Protein 5FSG (pdb70)

Solvent-accessible surface area: 32004 Å² total

Secondary structure (DSSP, 8-state):
---SS-EEEE--TTS-HHHHHHHHHHHHHHH---EEEE--TTHHHHHHHHHTTT-S-SEEEEEGGGHHHHHHTT-BPPP---HHHHTTB-HHHHHHTEETTEE-SEEEEEE--EEEEETTT-SS--SBSTTHHHHHHHHHTTT-B----TTSHHHHHHHHHHTT--SEEEETTEEEEEEE-TTSHHHHHHHHHHHHHHHTT---S--HHHHHHHHHTT-B--EE-GGGHHHHHHTT--EEEEPPPBBTTBPP-PBPEEEEEEEBTT-S-HHHHHHHIIIIISSHHHHHHHHHHS---EESBHHHHHHHTT-HHHHH--HHHHSB-------HHHHHHHHHHHHHHTTSS-HHHHHHHHHHHHHHHHS-PPP-HHHHHHHHHHS-HHHHHHHH---S----EEEE------EEEEPPPSS----S---HHHHHHHHHHH-SHHHHHH------TT--HHHHHTHHHHHHHHHHS---SSS-S------SS--HHHHHHHHHHHHH---HHHHHHHHHHHHTT----SSSSTTSSTTSTT--SS--TTSTTSTTHHHHHHHHHHHH--TT---SS---HHHHHHHHHH------HHHHHH---SHHHHHHT---S---HHHHHHHHHHHHHHHHHTT-SPPP---

Structure (mmCIF, N/CA/C/O backbone):
data_5FSG
#
_entry.id   5FSG
#
_cell.length_a   69.630
_cell.length_b   86.840
_cell.length_c   131.500
_cell.angle_alpha   90.00
_cell.angle_beta   90.00
_cell.angle_gamma   90.00
#
_symmetry.space_group_name_H-M   'P 21 21 21'
#
loop_
_entity.id
_entity.type
_entity.pdbx_description
1 polymer 'MALTOSE-BINDING PERIPLASMIC PROTEIN, HANTAVIRUS NUCLEOPROTEIN'
2 branched alpha-D-glucopyranose-(1-4)-alpha-D-glucopyranose-(1-4)-alpha-D-glucopyranose-(1-4)-alpha-D-glucopyranose
#
loop_
_atom_site.group_PDB
_atom_site.id
_atom_site.type_symbol
_atom_site.label_atom_id
_atom_site.label_alt_id
_atom_site.label_comp_id
_atom_site.label_asym_id
_atom_site.label_entity_id
_atom_site.label_seq_id
_atom_site.pdbx_PDB_ins_code
_atom_site.Cartn_x
_atom_site.Cartn_y
_atom_site.Cartn_z
_atom_site.occupancy
_atom_site.B_iso_or_equiv
_atom_site.auth_seq_id
_atom_site.auth_comp_id
_atom_site.auth_asym_id
_atom_site.auth_atom_id
_atom_site.pdbx_PDB_model_num
ATOM 6 N N . LYS A 1 2 ? 18.664 12.557 -45.803 1.00 102.91 -371 LYS A N 1
ATOM 7 C CA . LYS A 1 2 ? 19.130 11.197 -45.615 1.00 103.53 -371 LYS A CA 1
ATOM 8 C C . LYS A 1 2 ? 20.334 11.171 -44.690 1.00 101.98 -371 LYS A C 1
ATOM 9 O O . LYS A 1 2 ? 21.230 12.009 -44.795 1.00 101.67 -371 LYS A O 1
ATOM 11 N N . ILE A 1 3 ? 20.364 10.179 -43.810 1.00 96.52 -370 ILE A N 1
ATOM 12 C CA . ILE A 1 3 ? 21.544 9.917 -42.998 1.00 95.57 -370 ILE A CA 1
ATOM 13 C C . ILE A 1 3 ? 22.650 9.384 -43.900 1.00 97.44 -370 ILE A C 1
ATOM 14 O O . ILE A 1 3 ? 22.487 8.418 -44.647 1.00 99.31 -370 ILE A O 1
ATOM 19 N N . GLU A 1 4 ? 23.771 10.091 -43.807 1.00 97.14 -369 GLU A N 1
ATOM 20 C CA . GLU A 1 4 ? 25.020 9.826 -44.502 1.00 99.27 -369 GLU A CA 1
ATOM 21 C C . GLU A 1 4 ? 26.101 10.339 -43.572 1.00 90.61 -369 GLU A C 1
ATOM 22 O O . GLU A 1 4 ? 25.910 11.332 -42.872 1.00 88.55 -369 GLU A O 1
ATOM 29 N N . GLU A 1 5 ? 27.251 9.680 -43.584 1.00 97.35 -368 GLU A N 1
ATOM 30 C CA . GLU A 1 5 ? 28.396 10.132 -42.802 1.00 95.52 -368 GLU A CA 1
ATOM 31 C C . GLU A 1 5 ? 28.796 11.605 -42.943 1.00 95.14 -368 GLU A C 1
ATOM 32 O O . GLU A 1 5 ? 29.775 12.023 -42.345 1.00 89.38 -368 GLU A O 1
ATOM 40 N N . GLY A 1 6 ? 28.027 12.406 -43.669 1.00 90.67 -367 GLY A N 1
ATOM 41 C CA . GLY A 1 6 ? 28.264 13.837 -43.665 1.00 85.77 -367 GLY A CA 1
ATOM 42 C C . GLY A 1 6 ? 27.051 14.575 -43.142 1.00 87.93 -367 GLY A C 1
ATOM 43 O O . GLY A 1 6 ? 27.089 15.257 -42.117 1.00 85.41 -367 GLY A O 1
ATOM 44 N N . LYS A 1 7 ? 25.961 14.407 -43.876 1.00 97.81 -366 LYS A N 1
ATOM 45 C CA . LYS A 1 7 ? 24.702 15.088 -43.622 1.00 90.25 -366 LYS A CA 1
ATOM 46 C C . LYS A 1 7 ? 24.132 14.814 -42.227 1.00 86.32 -366 LYS A C 1
ATOM 47 O O . LYS A 1 7 ? 24.399 13.769 -41.630 1.00 87.55 -366 LYS A O 1
ATOM 66 N N . LEU A 1 8 ? 23.350 15.763 -41.715 1.00 87.53 -365 LEU A N 1
ATOM 67 C CA . LEU A 1 8 ? 22.696 15.630 -40.413 1.00 81.41 -365 LEU A CA 1
ATOM 68 C C . LEU A 1 8 ? 21.176 15.685 -40.553 1.00 86.17 -365 LEU A C 1
ATOM 69 O O . LEU A 1 8 ? 20.642 16.558 -41.238 1.00 90.51 -365 LEU A O 1
ATOM 85 N N . VAL A 1 9 ? 20.483 14.748 -39.910 1.00 85.57 -364 VAL A N 1
ATOM 86 C CA . VAL A 1 9 ? 19.024 14.769 -39.864 1.00 83.47 -364 VAL A CA 1
ATOM 87 C C . VAL A 1 9 ? 18.578 14.939 -38.413 1.00 77.33 -364 VAL A C 1
ATOM 88 O O . VAL A 1 9 ? 19.012 14.194 -37.535 1.00 72.96 -364 VAL A O 1
ATOM 101 N N . ILE A 1 10 ? 17.710 15.917 -38.171 1.00 75.20 -363 ILE A N 1
ATOM 102 C CA . ILE A 1 10 ? 17.246 16.214 -36.821 1.00 68.26 -363 ILE A CA 1
ATOM 103 C C . ILE A 1 10 ? 15.722 16.113 -36.757 1.00 70.24 -363 ILE A C 1
ATOM 104 O O . ILE A 1 10 ? 15.020 16.606 -37.640 1.00 74.68 -363 ILE A O 1
ATOM 120 N N . TRP A 1 11 ? 15.216 15.461 -35.714 1.00 69.20 -362 TRP A N 1
ATOM 121 C CA . TRP A 1 11 ? 13.780 15.409 -35.453 1.00 64.05 -362 TRP A CA 1
ATOM 122 C C . TRP A 1 11 ? 13.401 16.182 -34.190 1.00 57.89 -362 TRP A C 1
ATOM 123 O O . TRP A 1 11 ? 14.038 16.039 -33.146 1.00 53.86 -362 TRP A O 1
ATOM 144 N N . ILE A 1 12 ? 12.364 17.008 -34.300 1.00 60.68 -361 ILE A N 1
ATOM 145 C CA . ILE A 1 12 ? 11.850 17.767 -33.164 1.00 55.00 -361 ILE A CA 1
ATOM 146 C C . ILE A 1 12 ? 10.335 17.882 -33.301 1.00 56.78 -361 ILE A C 1
ATOM 147 O O . ILE A 1 12 ? 9.807 17.905 -34.413 1.00 62.65 -361 ILE A O 1
ATOM 163 N N . ASN A 1 13 ? 9.637 17.953 -32.171 1.00 51.29 -360 ASN A N 1
ATOM 164 C CA . ASN A 1 13 ? 8.179 18.013 -32.184 1.00 52.39 -360 ASN A CA 1
ATOM 165 C C . ASN A 1 13 ? 7.657 19.301 -32.816 1.00 55.35 -360 ASN A C 1
ATOM 166 O O . ASN A 1 13 ? 8.297 20.350 -32.741 1.00 55.63 -360 ASN A O 1
ATOM 177 N N . GLY A 1 14 ? 6.488 19.204 -33.441 1.00 50.54 -359 GLY A N 1
ATOM 178 C CA . GLY A 1 14 ? 5.909 20.314 -34.175 1.00 50.69 -359 GLY A CA 1
ATOM 179 C C . GLY A 1 14 ? 5.368 21.461 -33.341 1.00 49.69 -359 GLY A C 1
ATOM 180 O O . GLY A 1 14 ? 5.067 22.527 -33.878 1.00 50.94 -359 GLY A O 1
ATOM 184 N N . ASP A 1 15 ? 5.245 21.256 -32.033 1.00 51.58 -358 ASP A N 1
ATOM 185 C CA . ASP A 1 15 ? 4.872 22.343 -31.128 1.00 50.76 -358 ASP A CA 1
ATOM 186 C C . ASP A 1 15 ? 6.064 23.178 -30.662 1.00 50.12 -358 ASP A C 1
ATOM 187 O O . ASP A 1 15 ? 5.887 24.178 -29.967 1.00 49.68 -358 ASP A O 1
ATOM 196 N N . LYS A 1 16 ? 7.271 22.770 -31.041 1.00 60.27 -357 LYS A N 1
ATOM 197 C CA . LYS A 1 16 ? 8.474 23.491 -30.638 1.00 57.40 -357 LYS A CA 1
ATOM 198 C C . LYS A 1 16 ? 8.971 24.400 -31.759 1.00 61.36 -357 LYS A C 1
ATOM 199 O O . LYS A 1 16 ? 8.429 24.394 -32.864 1.00 65.30 -357 LYS A O 1
ATOM 218 N N . GLY A 1 17 ? 10.007 25.178 -31.462 1.00 63.13 -356 GLY A N 1
ATOM 219 C CA . GLY A 1 17 ? 10.526 26.159 -32.398 1.00 65.64 -356 GLY A CA 1
ATOM 220 C C . GLY A 1 17 ? 11.410 25.579 -33.487 1.00 67.54 -356 GLY A C 1
ATOM 221 O O . GLY A 1 17 ? 12.587 25.922 -33.591 1.00 68.13 -356 GLY A O 1
ATOM 225 N N . TYR A 1 18 ? 10.837 24.703 -34.305 1.00 65.30 -355 TYR A N 1
ATOM 226 C CA . TYR A 1 18 ? 11.592 23.999 -35.337 1.00 68.83 -355 TYR A CA 1
ATOM 227 C C . TYR A 1 18 ? 12.114 24.945 -36.422 1.00 71.26 -355 TYR A C 1
ATOM 228 O O . TYR A 1 18 ? 13.180 24.711 -36.992 1.00 70.43 -355 TYR A O 1
ATOM 246 N N . ASN A 1 19 ? 11.372 26.013 -36.700 1.00 76.39 -354 ASN A N 1
ATOM 247 C CA . ASN A 1 19 ? 11.818 27.018 -37.665 1.00 76.75 -354 ASN A CA 1
ATOM 248 C C . ASN A 1 19 ? 13.041 27.794 -37.188 1.00 74.28 -354 ASN A C 1
ATOM 249 O O . ASN A 1 19 ? 13.950 28.068 -37.973 1.00 72.78 -354 ASN A O 1
ATOM 260 N N . GLY A 1 20 ? 13.062 28.161 -35.912 1.00 77.97 -353 GLY A N 1
ATOM 261 C CA . GLY A 1 20 ? 14.213 28.844 -35.349 1.00 72.33 -353 GLY A CA 1
ATOM 262 C C . GLY A 1 20 ? 15.433 27.946 -35.300 1.00 71.08 -353 GLY A C 1
ATOM 263 O O . GLY A 1 20 ? 16.556 28.381 -35.553 1.00 71.50 -353 GLY A O 1
ATOM 267 N N . LEU A 1 21 ? 15.201 26.680 -34.970 1.00 70.06 -352 LEU A N 1
ATOM 268 C CA . LEU A 1 21 ? 16.246 25.663 -34.983 1.00 69.69 -352 LEU A CA 1
ATOM 269 C C . LEU A 1 21 ? 16.853 25.469 -36.374 1.00 71.96 -352 LEU A C 1
ATOM 270 O O . LEU A 1 21 ? 18.063 25.297 -36.513 1.00 72.26 -352 LEU A O 1
ATOM 286 N N . ALA A 1 22 ? 16.004 25.499 -37.396 1.00 73.33 -351 ALA A N 1
ATOM 287 C CA . ALA A 1 22 ? 16.452 25.394 -38.783 1.00 75.56 -351 ALA A CA 1
ATOM 288 C C . ALA A 1 22 ? 17.370 26.552 -39.162 1.00 75.93 -351 ALA A C 1
ATOM 289 O O . ALA A 1 22 ? 18.287 26.393 -39.968 1.00 77.05 -351 ALA A O 1
ATOM 296 N N . GLU A 1 23 ? 17.112 27.716 -38.579 1.00 82.04 -350 GLU A N 1
ATOM 297 C CA . GLU A 1 23 ? 17.972 28.882 -38.754 1.00 81.78 -350 GLU A CA 1
ATOM 298 C C . GLU A 1 23 ? 19.380 28.611 -38.233 1.00 76.45 -350 GLU A C 1
ATOM 299 O O . GLU A 1 23 ? 20.367 28.995 -38.861 1.00 76.61 -350 GLU A O 1
ATOM 311 N N . VAL A 1 24 ? 19.468 27.944 -37.088 1.00 75.23 -349 VAL A N 1
ATOM 312 C CA . VAL A 1 24 ? 20.755 27.543 -36.533 1.00 71.59 -349 VAL A CA 1
ATOM 313 C C . VAL A 1 24 ? 21.471 26.597 -37.490 1.00 76.44 -349 VAL A C 1
ATOM 314 O O . VAL A 1 24 ? 22.672 26.732 -37.720 1.00 77.84 -349 VAL A O 1
ATOM 327 N N . GLY A 1 25 ? 20.736 25.639 -38.045 1.00 70.00 -348 GLY A N 1
ATOM 328 C CA . GLY A 1 25 ? 21.284 24.761 -39.062 1.00 74.03 -348 GLY A CA 1
ATOM 329 C C . GLY A 1 25 ? 21.915 25.496 -40.231 1.00 78.40 -348 GLY A C 1
ATOM 330 O O . GLY A 1 25 ? 22.973 25.098 -40.721 1.00 78.78 -348 GLY A O 1
ATOM 334 N N . LYS A 1 26 ? 21.272 26.569 -40.681 1.00 78.85 -347 LYS A N 1
ATOM 335 C CA . LYS A 1 26 ? 21.788 27.359 -41.795 1.00 81.27 -347 LYS A CA 1
ATOM 336 C C . LYS A 1 26 ? 23.121 28.001 -41.417 1.00 78.73 -347 LYS A C 1
ATOM 337 O O . LYS A 1 26 ? 24.024 28.120 -42.245 1.00 81.94 -347 LYS A O 1
ATOM 356 N N . LYS A 1 27 ? 23.233 28.410 -40.157 1.00 77.52 -346 LYS A N 1
ATOM 357 C CA . LYS A 1 27 ? 24.452 29.023 -39.640 1.00 77.95 -346 LYS A CA 1
ATOM 358 C C . LYS A 1 27 ? 25.556 27.980 -39.582 1.00 78.48 -346 LYS A C 1
ATOM 359 O O . LYS A 1 27 ? 26.711 28.255 -39.909 1.00 79.40 -346 LYS A O 1
ATOM 378 N N . PHE A 1 28 ? 25.184 26.779 -39.156 1.00 76.92 -345 PHE A N 1
ATOM 379 C CA . PHE A 1 28 ? 26.102 25.653 -39.136 1.00 74.96 -345 PHE A CA 1
ATOM 380 C C . PHE A 1 28 ? 26.598 25.379 -40.547 1.00 78.49 -345 PHE A C 1
ATOM 381 O O . PHE A 1 28 ? 27.777 25.114 -40.747 1.00 80.09 -345 PHE A O 1
ATOM 398 N N . GLU A 1 29 ? 25.718 25.469 -41.534 1.00 75.93 -344 GLU A N 1
ATOM 399 C CA . GLU A 1 29 ? 26.131 25.184 -42.898 1.00 78.37 -344 GLU A CA 1
ATOM 400 C C . GLU A 1 29 ? 27.151 26.226 -43.338 1.00 83.19 -344 GLU A C 1
ATOM 401 O O . GLU A 1 29 ? 28.137 25.897 -43.996 1.00 87.20 -344 GLU A O 1
ATOM 413 N N . LYS A 1 30 ? 26.913 27.484 -42.978 1.00 79.79 -343 LYS A N 1
ATOM 414 C CA . LYS A 1 30 ? 27.828 28.556 -43.351 1.00 83.73 -343 LYS A CA 1
ATOM 415 C C . LYS A 1 30 ? 29.257 28.379 -42.822 1.00 84.31 -343 LYS A C 1
ATOM 416 O O . LYS A 1 30 ? 30.215 28.557 -43.574 1.00 87.78 -343 LYS A O 1
ATOM 435 N N . ASP A 1 31 ? 29.414 28.042 -41.542 1.00 79.66 -342 ASP A N 1
ATOM 436 C CA . ASP A 1 31 ? 30.761 27.953 -40.974 1.00 76.17 -342 ASP A CA 1
ATOM 437 C C . ASP A 1 31 ? 31.568 26.716 -41.375 1.00 78.61 -342 ASP A C 1
ATOM 438 O O . ASP A 1 31 ? 32.778 26.812 -41.583 1.00 84.97 -342 ASP A O 1
ATOM 447 N N . THR A 1 32 ? 30.915 25.561 -41.476 1.00 78.74 -341 THR A N 1
ATOM 448 C CA . THR A 1 32 ? 31.656 24.300 -41.575 1.00 79.86 -341 THR A CA 1
ATOM 449 C C . THR A 1 32 ? 31.430 23.642 -42.935 1.00 82.84 -341 THR A C 1
ATOM 450 O O . THR A 1 32 ? 32.213 22.793 -43.360 1.00 84.01 -341 THR A O 1
ATOM 461 N N . GLY A 1 33 ? 30.360 24.045 -43.614 1.00 78.70 -340 GLY A N 1
ATOM 462 C CA . GLY A 1 33 ? 29.908 23.356 -44.810 1.00 81.73 -340 GLY A CA 1
ATOM 463 C C . GLY A 1 33 ? 29.140 22.068 -44.568 1.00 80.72 -340 GLY A C 1
ATOM 464 O O . GLY A 1 33 ? 29.419 21.048 -45.198 1.00 84.19 -340 GLY A O 1
ATOM 468 N N . ILE A 1 34 ? 28.171 22.110 -43.659 1.00 86.99 -339 ILE A N 1
ATOM 469 C CA . ILE A 1 34 ? 27.384 20.928 -43.319 1.00 85.61 -339 ILE A CA 1
ATOM 470 C C . ILE A 1 34 ? 25.907 21.313 -43.314 1.00 86.94 -339 ILE A C 1
ATOM 471 O O . ILE A 1 34 ? 25.459 22.078 -42.460 1.00 84.10 -339 ILE A O 1
ATOM 487 N N . LYS A 1 35 ? 25.154 20.784 -44.275 1.00 85.05 -338 LYS A N 1
ATOM 488 C CA . LYS A 1 35 ? 23.706 20.977 -44.314 1.00 89.36 -338 LYS A CA 1
ATOM 489 C C . LYS A 1 35 ? 22.960 20.314 -43.157 1.00 88.00 -338 LYS A C 1
ATOM 490 O O . LYS A 1 35 ? 23.253 19.184 -42.767 1.00 87.66 -338 LYS A O 1
ATOM 509 N N . VAL A 1 36 ? 22.000 21.055 -42.612 1.00 83.27 -337 VAL A N 1
ATOM 510 C CA . VAL A 1 36 ? 21.129 20.587 -41.541 1.00 78.76 -337 VAL A CA 1
ATOM 511 C C . VAL A 1 36 ? 19.668 20.659 -41.993 1.00 82.02 -337 VAL A C 1
ATOM 512 O O . VAL A 1 36 ? 19.160 21.743 -42.279 1.00 82.53 -337 VAL A O 1
ATOM 525 N N . THR A 1 37 ? 18.996 19.513 -42.062 1.00 75.50 -336 THR A N 1
ATOM 526 C CA . THR A 1 37 ? 17.608 19.462 -42.525 1.00 80.25 -336 THR A CA 1
ATOM 527 C C . THR A 1 37 ? 16.727 19.131 -41.333 1.00 78.69 -336 THR A C 1
ATOM 528 O O . THR A 1 37 ? 16.845 18.066 -40.727 1.00 76.33 -336 THR A O 1
ATOM 539 N N . VAL A 1 38 ? 15.844 20.068 -41.006 1.00 81.35 -335 VAL A N 1
ATOM 540 C CA . VAL A 1 38 ? 14.916 19.903 -39.898 1.00 75.82 -335 VAL A CA 1
ATOM 541 C C . VAL A 1 38 ? 13.533 19.434 -40.322 1.00 78.02 -335 VAL A C 1
ATOM 542 O O . VAL A 1 38 ? 12.866 20.075 -41.135 1.00 79.77 -335 VAL A O 1
ATOM 555 N N . GLU A 1 39 ? 13.104 18.312 -39.751 1.00 82.41 -334 GLU A N 1
ATOM 556 C CA . GLU A 1 39 ? 11.771 17.782 -40.000 1.00 81.33 -334 GLU A CA 1
ATOM 557 C C . GLU A 1 39 ? 11.036 17.659 -38.667 1.00 76.07 -334 GLU A C 1
ATOM 558 O O . GLU A 1 39 ? 11.669 17.548 -37.617 1.00 70.61 -334 GLU A O 1
ATOM 570 N N . HIS A 1 40 ? 9.707 17.693 -38.704 1.00 78.77 -333 HIS A N 1
ATOM 571 C CA . HIS A 1 40 ? 8.907 17.520 -37.493 1.00 74.13 -333 HIS A CA 1
ATOM 572 C C . HIS A 1 40 ? 7.749 16.545 -37.712 1.00 75.82 -333 HIS A C 1
ATOM 573 O O . HIS A 1 40 ? 6.588 16.926 -37.564 1.00 76.47 -333 HIS A O 1
ATOM 587 N N . PRO A 1 41 ? 8.051 15.281 -38.053 1.00 72.03 -332 PRO A N 1
ATOM 588 C CA . PRO A 1 41 ? 6.933 14.363 -38.305 1.00 75.46 -332 PRO A CA 1
ATOM 589 C C . PRO A 1 41 ? 6.040 14.155 -37.083 1.00 73.01 -332 PRO A C 1
ATOM 590 O O . PRO A 1 41 ? 6.520 14.215 -35.952 1.00 70.05 -332 PRO A O 1
ATOM 601 N N . ASP A 1 42 ? 4.753 13.922 -37.319 1.00 72.60 -331 ASP A N 1
ATOM 602 C CA . ASP A 1 42 ? 3.848 13.441 -36.281 1.00 72.64 -331 ASP A CA 1
ATOM 603 C C . ASP A 1 42 ? 4.308 12.104 -35.700 1.00 71.71 -331 ASP A C 1
ATOM 604 O O . ASP A 1 42 ? 4.872 11.268 -36.406 1.00 74.88 -331 ASP A O 1
ATOM 613 N N . LYS A 1 43 ? 4.063 11.918 -34.408 1.00 74.99 -330 LYS A N 1
ATOM 614 C CA . LYS A 1 43 ? 4.293 10.642 -33.732 1.00 72.67 -330 LYS A CA 1
ATOM 615 C C . LYS A 1 43 ? 5.734 10.160 -33.880 1.00 75.64 -330 LYS A C 1
ATOM 616 O O . LYS A 1 43 ? 5.988 8.958 -33.958 1.00 76.81 -330 LYS A O 1
ATOM 635 N N . LEU A 1 44 ? 6.670 11.102 -33.919 1.00 77.46 -329 LEU A N 1
ATOM 636 C CA . LEU A 1 44 ? 8.070 10.783 -34.167 1.00 79.53 -329 LEU A CA 1
ATOM 637 C C . LEU A 1 44 ? 8.624 9.838 -33.096 1.00 78.64 -329 LEU A C 1
ATOM 638 O O . LEU A 1 44 ? 9.470 8.988 -33.377 1.00 82.09 -329 LEU A O 1
ATOM 654 N N . GLU A 1 45 ? 8.130 10.002 -31.872 1.00 73.07 -328 GLU A N 1
ATOM 655 C CA . GLU A 1 45 ? 8.605 9.245 -30.710 1.00 72.95 -328 GLU A CA 1
ATOM 656 C C . GLU A 1 45 ? 8.206 7.762 -30.691 1.00 74.61 -328 GLU A C 1
ATOM 657 O O . GLU A 1 45 ? 8.908 6.949 -30.091 1.00 74.63 -328 GLU A O 1
ATOM 669 N N . GLU A 1 46 ? 7.105 7.398 -31.344 1.00 80.65 -327 GLU A N 1
ATOM 670 C CA . GLU A 1 46 ? 6.717 5.984 -31.441 1.00 79.95 -327 GLU A CA 1
ATOM 671 C C . GLU A 1 46 ? 7.412 5.247 -32.595 1.00 83.18 -327 GLU A C 1
ATOM 672 O O . GLU A 1 46 ? 7.802 4.089 -32.454 1.00 86.75 -327 GLU A O 1
ATOM 684 N N . LYS A 1 47 ? 7.550 5.927 -33.727 1.00 83.13 -326 LYS A N 1
ATOM 685 C CA . LYS A 1 47 ? 8.162 5.380 -34.945 1.00 88.66 -326 LYS A CA 1
ATOM 686 C C . LYS A 1 47 ? 9.674 5.174 -34.752 1.00 91.22 -326 LYS A C 1
ATOM 687 O O . LYS A 1 47 ? 10.238 4.185 -35.219 1.00 96.21 -326 LYS A O 1
ATOM 706 N N . PHE A 1 48 ? 10.308 6.101 -34.041 1.00 82.32 -325 PHE A N 1
ATOM 707 C CA . PHE A 1 48 ? 11.765 6.176 -33.892 1.00 84.33 -325 PHE A CA 1
ATOM 708 C C . PHE A 1 48 ? 12.408 4.819 -33.552 1.00 89.16 -325 PHE A C 1
ATOM 709 O O . PHE A 1 48 ? 13.344 4.411 -34.240 1.00 94.62 -325 PHE A O 1
ATOM 726 N N . PRO A 1 49 ? 11.932 4.106 -32.519 1.00 89.18 -324 PRO A N 1
ATOM 727 C CA . PRO A 1 49 ? 12.610 2.837 -32.208 1.00 93.17 -324 PRO A CA 1
ATOM 728 C C . PRO A 1 49 ? 12.495 1.827 -33.357 1.00 96.82 -324 PRO A C 1
ATOM 729 O O . PRO A 1 49 ? 13.280 0.883 -33.434 1.00 101.57 -324 PRO A O 1
ATOM 740 N N . GLN A 1 50 ? 11.519 2.039 -34.234 1.00 90.73 -323 GLN A N 1
ATOM 741 C CA . GLN A 1 50 ? 11.227 1.145 -35.354 1.00 99.71 -323 GLN A CA 1
ATOM 742 C C . GLN A 1 50 ? 12.203 1.417 -36.504 1.00 105.61 -323 GLN A C 1
ATOM 743 O O . GLN A 1 50 ? 12.502 0.526 -37.299 1.00 111.82 -323 GLN A O 1
ATOM 757 N N . VAL A 1 51 ? 12.693 2.651 -36.582 1.00 97.48 -322 VAL A N 1
ATOM 758 C CA . VAL A 1 51 ? 13.526 3.112 -37.690 1.00 102.81 -322 VAL A CA 1
ATOM 759 C C . VAL A 1 51 ? 14.951 3.232 -37.174 1.00 104.22 -322 VAL A C 1
ATOM 760 O O . VAL A 1 51 ? 15.909 3.168 -37.945 1.00 110.16 -322 VAL A O 1
ATOM 773 N N . ALA A 1 52 ? 15.082 3.414 -35.865 1.00 100.41 -321 ALA A N 1
ATOM 774 C CA . ALA A 1 52 ? 16.373 3.634 -35.236 1.00 99.33 -321 ALA A CA 1
ATOM 775 C C . ALA A 1 52 ? 17.239 2.431 -35.591 1.00 104.84 -321 ALA A C 1
ATOM 776 O O . ALA A 1 52 ? 18.423 2.568 -35.903 1.00 109.87 -321 ALA A O 1
ATOM 783 N N . ALA A 1 53 ? 16.629 1.251 -35.543 1.00 100.85 -320 ALA A N 1
ATOM 784 C CA . ALA A 1 53 ? 17.340 -0.003 -35.751 1.00 104.46 -320 ALA A CA 1
ATOM 785 C C . ALA A 1 53 ? 17.478 -0.369 -37.230 1.00 112.70 -320 ALA A C 1
ATOM 786 O O . ALA A 1 53 ? 18.273 -1.248 -37.566 1.00 117.72 -320 ALA A O 1
ATOM 793 N N . THR A 1 54 ? 16.724 0.279 -38.120 1.00 109.98 -319 THR A N 1
ATOM 794 C CA . THR A 1 54 ? 16.754 -0.129 -39.526 1.00 117.20 -319 THR A CA 1
ATOM 795 C C . THR A 1 54 ? 17.488 0.876 -40.422 1.00 123.13 -319 THR A C 1
ATOM 796 O O . THR A 1 54 ? 17.352 0.842 -41.643 1.00 129.38 -319 THR A O 1
ATOM 807 N N . GLY A 1 55 ? 18.278 1.764 -39.829 1.00 116.78 -318 GLY A N 1
ATOM 808 C CA . GLY A 1 55 ? 19.146 2.621 -40.616 1.00 119.96 -318 GLY A CA 1
ATOM 809 C C . GLY A 1 55 ? 18.468 3.867 -41.150 1.00 115.86 -318 GLY A C 1
ATOM 810 O O . GLY A 1 55 ? 19.001 4.520 -42.046 1.00 120.29 -318 GLY A O 1
ATOM 814 N N . ASP A 1 56 ? 17.312 4.217 -40.596 1.00 117.34 -317 ASP A N 1
ATOM 815 C CA . ASP A 1 56 ? 16.461 5.218 -41.231 1.00 115.26 -317 ASP A CA 1
ATOM 816 C C . ASP A 1 56 ? 15.895 6.271 -40.284 1.00 108.23 -317 ASP A C 1
ATOM 817 O O . ASP A 1 56 ? 14.929 6.956 -40.625 1.00 106.68 -317 ASP A O 1
ATOM 826 N N . GLY A 1 57 ? 16.490 6.414 -39.107 1.00 99.63 -316 GLY A N 1
ATOM 827 C CA . GLY A 1 57 ? 15.991 7.372 -38.140 1.00 91.75 -316 GLY A CA 1
ATOM 828 C C . GLY A 1 57 ? 16.757 8.669 -38.301 1.00 89.08 -316 GLY A C 1
ATOM 829 O O . GLY A 1 57 ? 17.511 8.820 -39.261 1.00 92.54 -316 GLY A O 1
ATOM 833 N N . PRO A 1 58 ? 16.574 9.619 -37.373 1.00 82.66 -315 PRO A N 1
ATOM 834 C CA . PRO A 1 58 ? 17.473 10.773 -37.417 1.00 85.35 -315 PRO A CA 1
ATOM 835 C C . PRO A 1 58 ? 18.796 10.498 -36.720 1.00 86.41 -315 PRO A C 1
ATOM 836 O O . PRO A 1 58 ? 18.897 9.538 -35.958 1.00 85.50 -315 PRO A O 1
ATOM 847 N N . ASP A 1 59 ? 19.800 11.326 -36.987 1.00 79.64 -314 ASP A N 1
ATOM 848 C CA . ASP A 1 59 ? 21.023 11.304 -36.202 1.00 82.83 -314 ASP A CA 1
ATOM 849 C C . ASP A 1 59 ? 20.772 11.837 -34.798 1.00 76.57 -314 ASP A C 1
ATOM 850 O O . ASP A 1 59 ? 21.313 11.327 -33.822 1.00 76.16 -314 ASP A O 1
ATOM 859 N N . ILE A 1 60 ? 19.922 12.853 -34.709 1.00 80.31 -313 ILE A N 1
ATOM 860 C CA . ILE A 1 60 ? 19.616 13.499 -33.440 1.00 76.69 -313 ILE A CA 1
ATOM 861 C C . ILE A 1 60 ? 18.106 13.578 -33.230 1.00 69.52 -313 ILE A C 1
ATOM 862 O O . ILE A 1 60 ? 17.358 13.951 -34.134 1.00 69.12 -313 ILE A O 1
ATOM 878 N N . ILE A 1 61 ? 17.674 13.219 -32.027 1.00 70.82 -312 ILE A N 1
ATOM 879 C CA . ILE A 1 61 ? 16.272 13.307 -31.636 1.00 63.29 -312 ILE A CA 1
ATOM 880 C C . ILE A 1 61 ? 16.125 14.286 -30.476 1.00 60.90 -312 ILE A C 1
ATOM 881 O O . ILE A 1 61 ? 16.851 14.202 -29.486 1.00 61.69 -312 ILE A O 1
ATOM 897 N N . PHE A 1 62 ? 15.186 15.219 -30.607 1.00 65.35 -311 PHE A N 1
ATOM 898 C CA . PHE A 1 62 ? 14.824 16.090 -29.495 1.00 66.42 -311 PHE A CA 1
ATOM 899 C C . PHE A 1 62 ? 13.489 15.656 -28.902 1.00 60.91 -311 PHE A C 1
ATOM 900 O O . PHE A 1 62 ? 12.513 15.438 -29.622 1.00 58.23 -311 PHE A O 1
ATOM 917 N N . TRP A 1 63 ? 13.463 15.524 -27.580 1.00 63.60 -310 TRP A N 1
ATOM 918 C CA . TRP A 1 63 ? 12.230 15.293 -26.836 1.00 55.06 -310 TRP A CA 1
ATOM 919 C C . TRP A 1 63 ? 12.463 15.586 -25.359 1.00 56.63 -310 TRP A C 1
ATOM 920 O O . TRP A 1 63 ? 13.606 15.732 -24.924 1.00 62.64 -310 TRP A O 1
ATOM 941 N N . ALA A 1 64 ? 11.385 15.678 -24.589 1.00 57.52 -309 ALA A N 1
ATOM 942 C CA . ALA A 1 64 ? 11.508 15.693 -23.138 1.00 58.15 -309 ALA A CA 1
ATOM 943 C C . ALA A 1 64 ? 12.188 14.406 -22.682 1.00 60.14 -309 ALA A C 1
ATOM 944 O O . ALA A 1 64 ? 12.125 13.380 -23.358 1.00 60.88 -309 ALA A O 1
ATOM 951 N N . HIS A 1 65 ? 12.831 14.474 -21.523 1.00 61.77 -308 HIS A N 1
ATOM 952 C CA . HIS A 1 65 ? 13.695 13.400 -21.047 1.00 63.25 -308 HIS A CA 1
ATOM 953 C C . HIS A 1 65 ? 13.012 12.076 -20.727 1.00 62.53 -308 HIS A C 1
ATOM 954 O O . HIS A 1 65 ? 13.677 11.043 -20.647 1.00 64.64 -308 HIS A O 1
ATOM 968 N N . ASP A 1 66 ? 11.699 12.090 -20.531 1.00 68.97 -307 ASP A N 1
ATOM 969 C CA . ASP A 1 66 ? 11.017 10.862 -20.138 1.00 63.70 -307 ASP A CA 1
ATOM 970 C C . ASP A 1 66 ? 11.072 9.662 -21.089 1.00 63.80 -307 ASP A C 1
ATOM 971 O O . ASP A 1 66 ? 11.071 8.523 -20.626 1.00 65.06 -307 ASP A O 1
ATOM 980 N N . ARG A 1 67 ? 11.131 9.884 -22.395 1.00 64.67 -306 ARG A N 1
ATOM 981 C CA . ARG A 1 67 ? 11.205 8.748 -23.312 1.00 66.76 -306 ARG A CA 1
ATOM 982 C C . ARG A 1 67 ? 12.606 8.143 -23.372 1.00 72.02 -306 ARG A C 1
ATOM 983 O O . ARG A 1 67 ? 12.781 7.012 -23.822 1.00 75.12 -306 ARG A O 1
ATOM 1004 N N . PHE A 1 68 ? 13.600 8.897 -22.911 1.00 67.67 -305 PHE A N 1
ATOM 1005 C CA . PHE A 1 68 ? 14.992 8.603 -23.240 1.00 69.84 -305 PHE A CA 1
ATOM 1006 C C . PHE A 1 68 ? 15.563 7.481 -22.387 1.00 70.46 -305 PHE A C 1
ATOM 1007 O O . PHE A 1 68 ? 16.489 6.789 -22.811 1.00 77.19 -305 PHE A O 1
ATOM 1024 N N . GLY A 1 69 ? 15.029 7.301 -21.186 1.00 72.17 -304 GLY A N 1
ATOM 1025 C CA . GLY A 1 69 ? 15.458 6.191 -20.359 1.00 74.59 -304 GLY A CA 1
ATOM 1026 C C . GLY A 1 69 ? 15.150 4.882 -21.061 1.00 75.22 -304 GLY A C 1
ATOM 1027 O O . GLY A 1 69 ? 15.961 3.956 -21.061 1.00 78.84 -304 GLY A O 1
ATOM 1031 N N . GLY A 1 70 ? 13.965 4.810 -21.660 1.00 71.26 -303 GLY A N 1
ATOM 1032 C CA . GLY A 1 70 ? 13.565 3.658 -22.449 1.00 68.84 -303 GLY A CA 1
ATOM 1033 C C . GLY A 1 70 ? 14.434 3.414 -23.669 1.00 73.54 -303 GLY A C 1
ATOM 1034 O O . GLY A 1 70 ? 14.769 2.274 -23.985 1.00 81.55 -303 GLY A O 1
ATOM 1038 N N . TYR A 1 71 ? 14.793 4.490 -24.364 1.00 71.53 -302 TYR A N 1
ATOM 1039 C CA . TYR A 1 71 ? 15.663 4.393 -25.531 1.00 76.23 -302 TYR A CA 1
ATOM 1040 C C . TYR A 1 71 ? 17.050 3.860 -25.181 1.00 81.58 -302 TYR A C 1
ATOM 1041 O O . TYR A 1 71 ? 17.601 3.024 -25.899 1.00 84.88 -302 TYR A O 1
ATOM 1059 N N . ALA A 1 72 ? 17.612 4.346 -24.079 1.00 76.63 -301 ALA A N 1
ATOM 1060 C CA . ALA A 1 72 ? 18.960 3.957 -23.680 1.00 79.11 -301 ALA A CA 1
ATOM 1061 C C . ALA A 1 72 ? 19.079 2.480 -23.307 1.00 81.58 -301 ALA A C 1
ATOM 1062 O O . ALA A 1 72 ? 20.029 1.813 -23.714 1.00 88.04 -301 ALA A O 1
ATOM 1069 N N . GLN A 1 73 ? 18.123 1.968 -22.537 1.00 84.46 -300 GLN A N 1
ATOM 1070 C CA . GLN A 1 73 ? 18.162 0.564 -22.132 1.00 90.31 -300 GLN A CA 1
ATOM 1071 C C . GLN A 1 73 ? 18.180 -0.352 -23.352 1.00 91.04 -300 GLN A C 1
ATOM 1072 O O . GLN A 1 73 ? 18.771 -1.431 -23.319 1.00 99.79 -300 GLN A O 1
ATOM 1086 N N . SER A 1 74 ? 17.531 0.084 -24.428 1.00 78.04 -299 SER A N 1
ATOM 1087 C CA . SER A 1 74 ? 17.501 -0.696 -25.660 1.00 82.75 -299 SER A CA 1
ATOM 1088 C C . SER A 1 74 ? 18.758 -0.479 -26.498 1.00 86.31 -299 SER A C 1
ATOM 1089 O O . SER A 1 74 ? 18.925 -1.098 -27.549 1.00 87.73 -299 SER A O 1
ATOM 1097 N N . GLY A 1 75 ? 19.637 0.401 -26.029 1.00 78.52 -298 GLY A N 1
ATOM 1098 C CA . GLY A 1 75 ? 20.879 0.683 -26.723 1.00 85.69 -298 GLY A CA 1
ATOM 1099 C C . GLY A 1 75 ? 20.752 1.569 -27.948 1.00 83.81 -298 GLY A C 1
ATOM 1100 O O . GLY A 1 75 ? 21.618 1.540 -28.822 1.00 87.47 -298 GLY A O 1
ATOM 1104 N N . LEU A 1 76 ? 19.689 2.364 -28.020 1.00 80.90 -297 LEU A N 1
ATOM 1105 C CA . LEU A 1 76 ? 19.419 3.134 -29.231 1.00 79.76 -297 LEU A CA 1
ATOM 1106 C C . LEU A 1 76 ? 20.192 4.454 -29.220 1.00 80.69 -297 LEU A C 1
ATOM 1107 O O . LEU A 1 76 ? 20.299 5.125 -30.247 1.00 83.31 -297 LEU A O 1
ATOM 1123 N N . LEU A 1 77 ? 20.725 4.818 -28.056 1.00 75.46 -296 LEU A N 1
ATOM 1124 C CA . LEU A 1 77 ? 21.318 6.138 -27.857 1.00 78.36 -296 LEU A CA 1
ATOM 1125 C C . LEU A 1 77 ? 22.826 6.032 -27.615 1.00 84.60 -296 LEU A C 1
ATOM 1126 O O . LEU A 1 77 ? 23.290 5.200 -26.835 1.00 88.16 -296 LEU A O 1
ATOM 1142 N N . ALA A 1 78 ? 23.571 6.892 -28.301 1.00 81.03 -295 ALA A N 1
ATOM 1143 C CA . ALA A 1 78 ? 25.013 7.062 -28.109 1.00 89.09 -295 ALA A CA 1
ATOM 1144 C C . ALA A 1 78 ? 25.354 7.717 -26.769 1.00 90.37 -295 ALA A C 1
ATOM 1145 O O . ALA A 1 78 ? 24.676 8.639 -26.318 1.00 87.67 -295 ALA A O 1
ATOM 1152 N N . GLU A 1 79 ? 26.416 7.216 -26.145 1.00 86.47 -294 GLU A N 1
ATOM 1153 C CA . GLU A 1 79 ? 26.981 7.814 -24.935 1.00 88.19 -294 GLU A CA 1
ATOM 1154 C C . GLU A 1 79 ? 27.565 9.212 -25.167 1.00 89.13 -294 GLU A C 1
ATOM 1155 O O . GLU A 1 79 ? 28.235 9.489 -26.161 1.00 89.90 -294 GLU A O 1
ATOM 1167 N N . ILE A 1 80 ? 27.269 10.069 -24.194 1.00 85.88 -293 ILE A N 1
ATOM 1168 C CA . ILE A 1 80 ? 27.613 11.489 -24.150 1.00 88.25 -293 ILE A CA 1
ATOM 1169 C C . ILE A 1 80 ? 28.838 11.694 -23.261 1.00 95.22 -293 ILE A C 1
ATOM 1170 O O . ILE A 1 80 ? 28.854 11.253 -22.111 1.00 94.10 -293 ILE A O 1
ATOM 1186 N N . THR A 1 81 ? 29.862 12.360 -23.794 1.00 93.07 -292 THR A N 1
ATOM 1187 C CA . THR A 1 81 ? 31.100 12.582 -23.050 1.00 98.88 -292 THR A CA 1
ATOM 1188 C C . THR A 1 81 ? 31.651 14.008 -23.134 1.00 102.35 -292 THR A C 1
ATOM 1189 O O . THR A 1 81 ? 32.748 14.229 -23.648 1.00 109.84 -292 THR A O 1
ATOM 1200 N N . PRO A 1 82 ? 30.880 14.978 -22.609 1.00 97.50 -291 PRO A N 1
ATOM 1201 C CA . PRO A 1 82 ? 31.189 16.411 -22.637 1.00 104.52 -291 PRO A CA 1
ATOM 1202 C C . PRO A 1 82 ? 32.372 16.730 -21.727 1.00 115.35 -291 PRO A C 1
ATOM 1203 O O . PRO A 1 82 ? 32.627 15.956 -20.805 1.00 118.05 -291 PRO A O 1
ATOM 1214 N N . ASP A 1 83 ? 33.081 17.830 -21.960 1.00 115.94 -290 ASP A N 1
ATOM 1215 C CA . ASP A 1 83 ? 34.132 18.241 -21.033 1.00 126.44 -290 ASP A CA 1
ATOM 1216 C C . ASP A 1 83 ? 33.609 18.478 -19.615 1.00 125.36 -290 ASP A C 1
ATOM 1217 O O . ASP A 1 83 ? 32.454 18.865 -19.433 1.00 115.74 -290 ASP A O 1
ATOM 1226 N N . LYS A 1 84 ? 34.454 18.231 -18.616 1.00 121.07 -289 LYS A N 1
ATOM 1227 C CA . LYS A 1 84 ? 34.102 18.500 -17.220 1.00 122.45 -289 LYS A CA 1
ATOM 1228 C C . LYS A 1 84 ? 33.643 19.957 -17.119 1.00 118.25 -289 LYS A C 1
ATOM 1229 O O . LYS A 1 84 ? 32.675 20.294 -16.437 1.00 113.18 -289 LYS A O 1
ATOM 1248 N N . ALA A 1 85 ? 34.379 20.796 -17.843 1.00 118.69 -288 ALA A N 1
ATOM 1249 C CA . ALA A 1 85 ? 34.220 22.249 -17.904 1.00 120.56 -288 ALA A CA 1
ATOM 1250 C C . ALA A 1 85 ? 32.843 22.659 -18.416 1.00 114.43 -288 ALA A C 1
ATOM 1251 O O . ALA A 1 85 ? 32.246 23.629 -17.950 1.00 114.29 -288 ALA A O 1
ATOM 1258 N N . PHE A 1 86 ? 32.359 21.891 -19.383 1.00 124.24 -287 PHE A N 1
ATOM 1259 C CA . PHE A 1 86 ? 31.058 22.100 -20.007 1.00 114.20 -287 PHE A CA 1
ATOM 1260 C C . PHE A 1 86 ? 29.904 21.809 -19.058 1.00 106.41 -287 PHE A C 1
ATOM 1261 O O . PHE A 1 86 ? 28.941 22.575 -19.011 1.00 100.33 -287 PHE A O 1
ATOM 1278 N N . GLN A 1 87 ? 29.976 20.709 -18.320 1.00 113.71 -286 GLN A N 1
ATOM 1279 C CA . GLN A 1 87 ? 28.936 20.410 -17.347 1.00 106.46 -286 GLN A CA 1
ATOM 1280 C C . GLN A 1 87 ? 28.703 21.626 -16.458 1.00 108.87 -286 GLN A C 1
ATOM 1281 O O . GLN A 1 87 ? 27.560 21.962 -16.150 1.00 104.08 -286 GLN A O 1
ATOM 1295 N N . ASP A 1 88 ? 29.777 22.284 -16.041 1.00 109.23 -285 ASP A N 1
ATOM 1296 C CA . ASP A 1 88 ? 29.642 23.452 -15.183 1.00 113.86 -285 ASP A CA 1
ATOM 1297 C C . ASP A 1 88 ? 28.985 24.659 -15.856 1.00 110.68 -285 ASP A C 1
ATOM 1298 O O . ASP A 1 88 ? 28.618 25.606 -15.160 1.00 111.62 -285 ASP A O 1
ATOM 1307 N N . LYS A 1 89 ? 28.832 24.665 -17.181 1.00 110.60 -284 LYS A N 1
ATOM 1308 C CA . LYS A 1 89 ? 28.134 25.797 -17.788 1.00 109.52 -284 LYS A CA 1
ATOM 1309 C C . LYS A 1 89 ? 26.611 25.687 -17.696 1.00 100.59 -284 LYS A C 1
ATOM 1310 O O . LYS A 1 89 ? 25.902 26.678 -17.875 1.00 99.66 -284 LYS A O 1
ATOM 1329 N N . LEU A 1 90 ? 26.116 24.485 -17.422 1.00 105.93 -283 LEU A N 1
ATOM 1330 C CA . LEU A 1 90 ? 24.676 24.235 -17.358 1.00 96.64 -283 LEU A CA 1
ATOM 1331 C C . LEU A 1 90 ? 24.348 23.799 -15.931 1.00 94.90 -283 LEU A C 1
ATOM 1332 O O . LEU A 1 90 ? 25.195 23.219 -15.255 1.00 98.32 -283 LEU A O 1
ATOM 1348 N N . TYR A 1 91 ? 23.137 24.079 -15.465 1.00 102.47 -282 TYR A N 1
ATOM 1349 C CA . TYR A 1 91 ? 22.745 23.673 -14.117 1.00 101.70 -282 TYR A CA 1
ATOM 1350 C C . TYR A 1 91 ? 22.788 22.146 -13.913 1.00 95.72 -282 TYR A C 1
ATOM 1351 O O . TYR A 1 91 ? 22.309 21.394 -14.760 1.00 90.80 -282 TYR A O 1
ATOM 1369 N N . PRO A 1 92 ? 23.355 21.690 -12.777 1.00 96.37 -281 PRO A N 1
ATOM 1370 C CA . PRO A 1 92 ? 23.485 20.269 -12.412 1.00 98.28 -281 PRO A CA 1
ATOM 1371 C C . PRO A 1 92 ? 22.185 19.459 -12.410 1.00 90.51 -281 PRO A C 1
ATOM 1372 O O . PRO A 1 92 ? 22.200 18.291 -12.797 1.00 87.22 -281 PRO A O 1
ATOM 1383 N N . PHE A 1 93 ? 21.082 20.072 -11.995 1.00 98.31 -280 PHE A N 1
ATOM 1384 C CA . PHE A 1 93 ? 19.813 19.360 -11.851 1.00 92.13 -280 PHE A CA 1
ATOM 1385 C C . PHE A 1 93 ? 19.263 18.939 -13.209 1.00 85.16 -280 PHE A C 1
ATOM 1386 O O . PHE A 1 93 ? 18.478 17.995 -13.307 1.00 81.24 -280 PHE A O 1
ATOM 1403 N N . THR A 1 94 ? 19.675 19.648 -14.252 1.00 94.58 -279 THR A N 1
ATOM 1404 C CA . THR A 1 94 ? 19.253 19.338 -15.611 1.00 89.20 -279 THR A CA 1
ATOM 1405 C C . THR A 1 94 ? 19.941 18.063 -16.084 1.00 88.79 -279 THR A C 1
ATOM 1406 O O . THR A 1 94 ? 19.336 17.245 -16.777 1.00 84.17 -279 THR A O 1
ATOM 1417 N N . TRP A 1 95 ? 21.207 17.896 -15.716 1.00 86.07 -278 TRP A N 1
ATOM 1418 C CA . TRP A 1 95 ? 21.890 16.631 -15.954 1.00 88.88 -278 TRP A CA 1
ATOM 1419 C C . TRP A 1 95 ? 21.219 15.462 -15.243 1.00 85.14 -278 TRP A C 1
ATOM 1420 O O . TRP A 1 95 ? 21.184 14.353 -15.776 1.00 81.71 -278 TRP A O 1
ATOM 1441 N N . ASP A 1 96 ? 20.703 15.693 -14.040 1.00 88.60 -277 ASP A N 1
ATOM 1442 C CA . ASP A 1 96 ? 20.026 14.623 -13.319 1.00 83.77 -277 ASP A CA 1
ATOM 1443 C C . ASP A 1 96 ? 18.825 14.102 -14.099 1.00 78.90 -277 ASP A C 1
ATOM 1444 O O . ASP A 1 96 ? 18.545 12.903 -14.086 1.00 77.07 -277 ASP A O 1
ATOM 1453 N N . ALA A 1 97 ? 18.113 14.998 -14.778 1.00 84.18 -276 ALA A N 1
ATOM 1454 C CA . ALA A 1 97 ? 16.925 14.588 -15.515 1.00 77.02 -276 ALA A CA 1
ATOM 1455 C C . ALA A 1 97 ? 17.317 13.667 -16.663 1.00 76.08 -276 ALA A C 1
ATOM 1456 O O . ALA A 1 97 ? 16.549 12.795 -17.071 1.00 71.33 -276 ALA A O 1
ATOM 1463 N N . VAL A 1 98 ? 18.526 13.878 -17.176 1.00 74.54 -275 VAL A N 1
ATOM 1464 C CA . VAL A 1 98 ? 19.031 13.133 -18.322 1.00 73.77 -275 VAL A CA 1
ATOM 1465 C C . VAL A 1 98 ? 20.121 12.166 -17.870 1.00 78.20 -275 VAL A C 1
ATOM 1466 O O . VAL A 1 98 ? 20.936 11.713 -18.673 1.00 79.71 -275 VAL A O 1
ATOM 1479 N N . ARG A 1 99 ? 20.133 11.852 -16.581 1.00 84.41 -274 ARG A N 1
ATOM 1480 C CA . ARG A 1 99 ? 21.037 10.842 -16.050 1.00 89.23 -274 ARG A CA 1
ATOM 1481 C C . ARG A 1 99 ? 20.303 9.531 -15.828 1.00 85.19 -274 ARG A C 1
ATOM 1482 O O . ARG A 1 99 ? 19.233 9.494 -15.221 1.00 81.80 -274 ARG A O 1
ATOM 1503 N N . TYR A 1 100 ? 20.898 8.456 -16.326 1.00 86.63 -273 TYR A N 1
ATOM 1504 C CA . TYR A 1 100 ? 20.307 7.132 -16.241 1.00 84.74 -273 TYR A CA 1
ATOM 1505 C C . TYR A 1 100 ? 21.425 6.153 -15.927 1.00 90.02 -273 TYR A C 1
ATOM 1506 O O . TYR A 1 100 ? 22.406 6.054 -16.665 1.00 93.67 -273 TYR A O 1
ATOM 1524 N N . ASN A 1 101 ? 21.270 5.438 -14.818 1.00 87.48 -272 ASN A N 1
ATOM 1525 C CA . ASN A 1 101 ? 22.259 4.462 -14.379 1.00 93.94 -272 ASN A CA 1
ATOM 1526 C C . ASN A 1 101 ? 23.656 5.075 -14.373 1.00 103.88 -272 ASN A C 1
ATOM 1527 O O . ASN A 1 101 ? 24.634 4.414 -14.723 1.00 109.89 -272 ASN A O 1
ATOM 1538 N N . GLY A 1 102 ? 23.744 6.344 -13.980 1.00 93.60 -271 GLY A N 1
ATOM 1539 C CA . GLY A 1 102 ? 25.028 7.012 -13.859 1.00 98.62 -271 GLY A CA 1
ATOM 1540 C C . GLY A 1 102 ? 25.589 7.524 -15.173 1.00 102.22 -271 GLY A C 1
ATOM 1541 O O . GLY A 1 102 ? 26.674 8.104 -15.205 1.00 108.09 -271 GLY A O 1
ATOM 1545 N N . LYS A 1 103 ? 24.845 7.318 -16.256 1.00 91.39 -270 LYS A N 1
ATOM 1546 C CA . LYS A 1 103 ? 25.325 7.640 -17.597 1.00 89.46 -270 LYS A CA 1
ATOM 1547 C C . LYS A 1 103 ? 24.491 8.735 -18.264 1.00 83.53 -270 LYS A C 1
ATOM 1548 O O . LYS A 1 103 ? 23.265 8.765 -18.157 1.00 79.82 -270 LYS A O 1
ATOM 1567 N N . LEU A 1 104 ? 25.193 9.637 -18.944 1.00 86.58 -269 LEU A N 1
ATOM 1568 C CA . LEU A 1 104 ? 24.592 10.658 -19.802 1.00 82.38 -269 LEU A CA 1
ATOM 1569 C C . LEU A 1 104 ? 24.075 10.069 -21.112 1.00 80.36 -269 LEU A C 1
ATOM 1570 O O . LEU A 1 104 ? 24.802 9.382 -21.829 1.00 82.12 -269 LEU A O 1
ATOM 1586 N N . ILE A 1 105 ? 22.810 10.355 -21.412 1.00 83.68 -268 ILE A N 1
ATOM 1587 C CA . ILE A 1 105 ? 22.130 9.791 -22.573 1.00 80.75 -268 ILE A CA 1
ATOM 1588 C C . ILE A 1 105 ? 21.564 10.866 -23.503 1.00 77.23 -268 ILE A C 1
ATOM 1589 O O . ILE A 1 105 ? 21.027 10.549 -24.564 1.00 75.95 -268 ILE A O 1
ATOM 1605 N N . ALA A 1 106 ? 21.689 12.129 -23.111 1.00 72.71 -267 ALA A N 1
ATOM 1606 C CA . ALA A 1 106 ? 21.286 13.242 -23.969 1.00 72.96 -267 ALA A CA 1
ATOM 1607 C C . ALA A 1 106 ? 21.791 14.566 -23.400 1.00 73.72 -267 ALA A C 1
ATOM 1608 O O . ALA A 1 106 ? 22.218 14.632 -22.248 1.00 74.04 -267 ALA A O 1
ATOM 1615 N N . TYR A 1 107 ? 21.740 15.617 -24.211 1.00 71.46 -266 TYR A N 1
ATOM 1616 C CA . TYR A 1 107 ? 22.003 16.969 -23.725 1.00 74.95 -266 TYR A CA 1
ATOM 1617 C C . TYR A 1 107 ? 20.705 17.688 -23.356 1.00 68.58 -266 TYR A C 1
ATOM 1618 O O . TYR A 1 107 ? 19.780 17.747 -24.166 1.00 66.90 -266 TYR A O 1
ATOM 1636 N N . PRO A 1 108 ? 20.624 18.231 -22.127 1.00 68.55 -265 PRO A N 1
ATOM 1637 C CA . PRO A 1 108 ? 19.475 19.067 -21.767 1.00 67.43 -265 PRO A CA 1
ATOM 1638 C C . PRO A 1 108 ? 19.522 20.445 -22.418 1.00 68.78 -265 PRO A C 1
ATOM 1639 O O . PRO A 1 108 ? 20.595 21.037 -22.544 1.00 73.82 -265 PRO A O 1
ATOM 1650 N N . ILE A 1 109 ? 18.358 20.943 -22.821 1.00 66.37 -264 ILE A N 1
ATOM 1651 C CA . ILE A 1 109 ? 18.254 22.224 -23.508 1.00 67.12 -264 ILE A CA 1
ATOM 1652 C C . ILE A 1 109 ? 17.452 23.208 -22.663 1.00 65.00 -264 ILE A C 1
ATOM 1653 O O . ILE A 1 109 ? 17.893 24.332 -22.427 1.00 69.61 -264 ILE A O 1
ATOM 1669 N N . ALA A 1 110 ? 16.275 22.787 -22.208 1.00 69.21 -263 ALA A N 1
ATOM 1670 C CA . ALA A 1 110 ? 15.365 23.698 -21.523 1.00 65.88 -263 ALA A CA 1
ATOM 1671 C C . ALA A 1 110 ? 14.344 22.966 -20.655 1.00 60.83 -263 ALA A C 1
ATOM 1672 O O . ALA A 1 110 ? 13.969 21.825 -20.925 1.00 58.79 -263 ALA A O 1
ATOM 1679 N N . VAL A 1 111 ? 13.910 23.658 -19.606 1.00 68.26 -262 VAL A N 1
ATOM 1680 C CA . VAL A 1 111 ? 12.960 23.136 -18.631 1.00 65.65 -262 VAL A CA 1
ATOM 1681 C C . VAL A 1 111 ? 11.568 23.693 -18.905 1.00 63.89 -262 VAL A C 1
ATOM 1682 O O . VAL A 1 111 ? 11.368 24.908 -18.939 1.00 66.85 -262 VAL A O 1
ATOM 1695 N N . GLU A 1 112 ? 10.608 22.791 -19.085 1.00 66.99 -261 GLU A N 1
ATOM 1696 C CA . GLU A 1 112 ? 9.239 23.162 -19.421 1.00 64.95 -261 GLU A CA 1
ATOM 1697 C C . GLU A 1 112 ? 8.278 22.755 -18.310 1.00 62.14 -261 GLU A C 1
ATOM 1698 O O . GLU A 1 112 ? 8.302 21.620 -17.833 1.00 60.00 -261 GLU A O 1
ATOM 1710 N N . ALA A 1 113 ? 7.433 23.700 -17.906 1.00 62.37 -260 ALA A N 1
ATOM 1711 C CA . ALA A 1 113 ? 6.311 23.414 -17.018 1.00 62.82 -260 ALA A CA 1
ATOM 1712 C C . ALA A 1 113 ? 5.069 24.177 -17.475 1.00 60.04 -260 ALA A C 1
ATOM 1713 O O . ALA A 1 113 ? 5.165 25.290 -17.990 1.00 62.68 -260 ALA A O 1
ATOM 1720 N N . LEU A 1 114 ? 3.903 23.568 -17.278 1.00 64.24 -259 LEU A N 1
ATOM 1721 C CA . LEU A 1 114 ? 2.626 24.251 -17.473 1.00 62.02 -259 LEU A CA 1
ATOM 1722 C C . LEU A 1 114 ? 2.362 25.362 -16.460 1.00 68.98 -259 LEU A C 1
ATOM 1723 O O . LEU A 1 114 ? 2.727 25.257 -15.289 1.00 72.16 -259 LEU A O 1
ATOM 1739 N N . SER A 1 115 ? 1.729 26.432 -16.935 1.00 61.40 -258 SER A N 1
ATOM 1740 C CA . SER A 1 115 ? 1.226 27.490 -16.066 1.00 68.65 -258 SER A CA 1
ATOM 1741 C C . SER A 1 115 ? -0.233 27.796 -16.395 1.00 69.20 -258 SER A C 1
ATOM 1742 O O . SER A 1 115 ? -0.760 27.338 -17.408 1.00 65.81 -258 SER A O 1
ATOM 1750 N N . LEU A 1 116 ? -0.880 28.571 -15.530 1.00 63.34 -257 LEU A N 1
ATOM 1751 C CA . LEU A 1 116 ? -2.187 29.144 -15.832 1.00 66.01 -257 LEU A CA 1
ATOM 1752 C C . LEU A 1 116 ? -2.068 30.422 -16.658 1.00 69.81 -257 LEU A C 1
ATOM 1753 O O . LEU A 1 116 ? -1.413 31.378 -16.243 1.00 76.12 -257 LEU A O 1
ATOM 1769 N N . ILE A 1 117 ? -2.698 30.429 -17.831 1.00 68.66 -256 ILE A N 1
ATOM 1770 C CA . ILE A 1 117 ? -2.719 31.616 -18.679 1.00 73.53 -256 ILE A CA 1
ATOM 1771 C C . ILE A 1 117 ? -4.128 32.200 -18.684 1.00 78.59 -256 ILE A C 1
ATOM 1772 O O . ILE A 1 117 ? -5.100 31.500 -18.967 1.00 73.29 -256 ILE A O 1
ATOM 1788 N N . TYR A 1 118 ? -4.225 33.491 -18.378 1.00 72.04 -255 TYR A N 1
ATOM 1789 C CA . TYR A 1 118 ? -5.512 34.165 -18.235 1.00 77.89 -255 TYR A CA 1
ATOM 1790 C C . TYR A 1 118 ? -5.506 35.499 -18.975 1.00 80.78 -255 TYR A C 1
ATOM 1791 O O . TYR A 1 118 ? -4.458 36.125 -19.132 1.00 80.64 -255 TYR A O 1
ATOM 1809 N N . ASN A 1 119 ? -6.681 35.932 -19.422 1.00 80.03 -254 ASN A N 1
ATOM 1810 C CA . ASN A 1 119 ? -6.809 37.187 -20.153 1.00 82.84 -254 ASN A CA 1
ATOM 1811 C C . ASN A 1 119 ? -7.030 38.317 -19.156 1.00 91.70 -254 ASN A C 1
ATOM 1812 O O . ASN A 1 119 ? -8.067 38.377 -18.495 1.00 94.96 -254 ASN A O 1
ATOM 1823 N N . LYS A 1 120 ? -6.053 39.212 -19.051 1.00 82.31 -253 LYS A N 1
ATOM 1824 C CA . LYS A 1 120 ? -6.104 40.265 -18.045 1.00 89.99 -253 LYS A CA 1
ATOM 1825 C C . LYS A 1 120 ? -7.229 41.267 -18.283 1.00 97.91 -253 LYS A C 1
ATOM 1826 O O . LYS A 1 120 ? -7.676 41.930 -17.347 1.00 102.32 -253 LYS A O 1
ATOM 1845 N N . ASP A 1 121 ? -7.681 41.396 -19.528 1.00 91.29 -252 ASP A N 1
ATOM 1846 C CA . ASP A 1 121 ? -8.776 42.311 -19.824 1.00 95.59 -252 ASP A CA 1
ATOM 1847 C C . ASP A 1 121 ? -10.119 41.695 -19.445 1.00 92.50 -252 ASP A C 1
ATOM 1848 O O . ASP A 1 121 ? -11.013 42.380 -18.948 1.00 100.53 -252 ASP A O 1
ATOM 1857 N N . LEU A 1 122 ? -10.249 40.394 -19.684 1.00 96.37 -251 LEU A N 1
ATOM 1858 C CA . LEU A 1 122 ? -11.509 39.693 -19.462 1.00 94.93 -251 LEU A CA 1
ATOM 1859 C C . LEU A 1 122 ? -11.658 39.277 -17.999 1.00 95.98 -251 LEU A C 1
ATOM 1860 O O . LEU A 1 122 ? -12.767 39.080 -17.504 1.00 95.90 -251 LEU A O 1
ATOM 1876 N N . LEU A 1 123 ? -10.523 39.158 -17.318 1.00 97.16 -250 LEU A N 1
ATOM 1877 C CA . LEU A 1 123 ? -10.429 38.436 -16.054 1.00 97.68 -250 LEU A CA 1
ATOM 1878 C C . LEU A 1 123 ? -9.249 38.971 -15.251 1.00 103.42 -250 LEU A C 1
ATOM 1879 O O . LEU A 1 123 ? -8.294 38.243 -14.984 1.00 101.42 -250 LEU A O 1
ATOM 1895 N N . PRO A 1 124 ? -9.309 40.255 -14.867 1.00 102.34 -249 PRO A N 1
ATOM 1896 C CA . PRO A 1 124 ? -8.221 40.877 -14.105 1.00 106.66 -249 PRO A CA 1
ATOM 1897 C C . PRO A 1 124 ? -8.070 40.323 -12.692 1.00 110.42 -249 PRO A C 1
ATOM 1898 O O . PRO A 1 124 ? -7.065 40.607 -12.039 1.00 115.13 -249 PRO A O 1
ATOM 1909 N N . ASN A 1 125 ? -9.052 39.559 -12.224 1.00 113.27 -248 ASN A N 1
ATOM 1910 C CA . ASN A 1 125 ? -8.926 38.878 -10.943 1.00 112.20 -248 ASN A CA 1
ATOM 1911 C C . ASN A 1 125 ? -8.995 37.372 -11.176 1.00 101.88 -248 ASN A C 1
ATOM 1912 O O . ASN A 1 125 ? -10.045 36.761 -10.973 1.00 99.67 -248 ASN A O 1
ATOM 1923 N N . PRO A 1 126 ? -7.877 36.764 -11.609 1.00 108.30 -247 PRO A N 1
ATOM 1924 C CA . PRO A 1 126 ? -7.917 35.321 -11.877 1.00 98.79 -247 PRO A CA 1
ATOM 1925 C C . PRO A 1 126 ? -8.138 34.497 -10.614 1.00 96.29 -247 PRO A C 1
ATOM 1926 O O . PRO A 1 126 ? -7.714 34.917 -9.538 1.00 101.71 -247 PRO A O 1
ATOM 1937 N N . PRO A 1 127 ? -8.797 33.336 -10.736 1.00 100.52 -246 PRO A N 1
ATOM 1938 C CA . PRO A 1 127 ? -9.100 32.611 -9.500 1.00 101.24 -246 PRO A CA 1
ATOM 1939 C C . PRO A 1 127 ? -7.864 32.047 -8.802 1.00 96.91 -246 PRO A C 1
ATOM 1940 O O . PRO A 1 127 ? -6.888 31.687 -9.459 1.00 91.00 -246 PRO A O 1
ATOM 1951 N N . LYS A 1 128 ? -7.918 31.976 -7.478 1.00 102.76 -245 LYS A N 1
ATOM 1952 C CA . LYS A 1 128 ? -6.818 31.460 -6.671 1.00 100.09 -245 LYS A CA 1
ATOM 1953 C C . LYS A 1 128 ? -6.893 29.934 -6.633 1.00 92.20 -245 LYS A C 1
ATOM 1954 O O . LYS A 1 128 ? -5.884 29.230 -6.644 1.00 89.62 -245 LYS A O 1
ATOM 1973 N N . THR A 1 129 ? -8.135 29.459 -6.603 1.00 98.77 -244 THR A N 1
ATOM 1974 C CA . THR A 1 129 ? -8.487 28.054 -6.423 1.00 95.33 -244 THR A CA 1
ATOM 1975 C C . THR A 1 129 ? -9.276 27.503 -7.608 1.00 89.22 -244 THR A C 1
ATOM 1976 O O . THR A 1 129 ? -10.007 28.229 -8.280 1.00 91.23 -244 THR A O 1
ATOM 1987 N N . TRP A 1 130 ? -9.117 26.204 -7.845 1.00 91.21 -243 TRP A N 1
ATOM 1988 C CA . TRP A 1 130 ? -9.968 25.480 -8.781 1.00 87.43 -243 TRP A CA 1
ATOM 1989 C C . TRP A 1 130 ? -11.432 25.593 -8.370 1.00 93.75 -243 TRP A C 1
ATOM 1990 O O . TRP A 1 130 ? -12.295 25.851 -9.209 1.00 93.61 -243 TRP A O 1
ATOM 2011 N N . GLU A 1 131 ? -11.715 25.413 -7.086 1.00 93.65 -242 GLU A N 1
ATOM 2012 C CA . GLU A 1 131 ? -13.081 25.161 -6.640 1.00 96.80 -242 GLU A CA 1
ATOM 2013 C C . GLU A 1 131 ? -13.998 26.373 -6.811 1.00 104.44 -242 GLU A C 1
ATOM 2014 O O . GLU A 1 131 ? -15.215 26.217 -6.903 1.00 105.83 -242 GLU A O 1
ATOM 2026 N N . GLU A 1 132 ? -13.429 27.577 -6.837 1.00 99.82 -241 GLU A N 1
ATOM 2027 C CA . GLU A 1 132 ? -14.164 28.756 -7.304 1.00 102.99 -241 GLU A CA 1
ATOM 2028 C C . GLU A 1 132 ? -14.464 28.852 -8.807 1.00 98.81 -241 GLU A C 1
ATOM 2029 O O . GLU A 1 132 ? -15.362 29.596 -9.200 1.00 103.78 -241 GLU A O 1
ATOM 2041 N N . ILE A 1 133 ? -13.737 28.118 -9.644 1.00 97.64 -240 ILE A N 1
ATOM 2042 C CA . ILE A 1 133 ? -13.986 28.150 -11.088 1.00 94.55 -240 ILE A CA 1
ATOM 2043 C C . ILE A 1 133 ? -15.458 27.937 -11.475 1.00 98.41 -240 ILE A C 1
ATOM 2044 O O . ILE A 1 133 ? -15.950 28.595 -12.391 1.00 101.50 -240 ILE A O 1
ATOM 2060 N N . PRO A 1 134 ? -16.166 27.013 -10.798 1.00 91.42 -239 PRO A N 1
ATOM 2061 C CA . PRO A 1 134 ? -17.558 26.776 -11.214 1.00 93.28 -239 PRO A CA 1
ATOM 2062 C C . PRO A 1 134 ? -18.516 27.962 -11.048 1.00 100.95 -239 PRO A C 1
ATOM 2063 O O . PRO A 1 134 ? -19.323 28.216 -11.944 1.00 105.67 -239 PRO A O 1
ATOM 2074 N N . ALA A 1 135 ? -18.429 28.672 -9.928 1.00 95.44 -238 ALA A N 1
ATOM 2075 C CA . ALA A 1 135 ? -19.259 29.854 -9.691 1.00 103.44 -238 ALA A CA 1
ATOM 2076 C C . ALA A 1 135 ? -18.962 30.959 -10.703 1.00 104.26 -238 ALA A C 1
ATOM 2077 O O . ALA A 1 135 ? -19.851 31.697 -11.127 1.00 111.76 -238 ALA A O 1
ATOM 2084 N N . LEU A 1 136 ? -17.693 31.049 -11.077 1.00 100.14 -237 LEU A N 1
ATOM 2085 C CA . LEU A 1 136 ? -17.180 32.039 -12.022 1.00 96.43 -237 LEU A CA 1
ATOM 2086 C C . LEU A 1 136 ? -17.698 31.825 -13.444 1.00 97.51 -237 LEU A C 1
ATOM 2087 O O . LEU A 1 136 ? -18.048 32.775 -14.143 1.00 100.55 -237 LEU A O 1
ATOM 2103 N N . ASP A 1 137 ? -17.755 30.565 -13.852 1.00 97.15 -236 ASP A N 1
ATOM 2104 C CA . ASP A 1 137 ? -18.336 30.175 -15.134 1.00 96.51 -236 ASP A CA 1
ATOM 2105 C C . ASP A 1 137 ? -19.777 30.627 -15.395 1.00 108.65 -236 ASP A C 1
ATOM 2106 O O . ASP A 1 137 ? -20.107 30.940 -16.539 1.00 109.67 -236 ASP A O 1
ATOM 2115 N N . LYS A 1 138 ? -20.645 30.652 -14.391 1.00 102.94 -235 LYS A N 1
ATOM 2116 C CA . LYS A 1 138 ? -22.032 31.027 -14.663 1.00 106.91 -235 LYS A CA 1
ATOM 2117 C C . LYS A 1 138 ? -22.172 32.467 -15.170 1.00 113.24 -235 LYS A C 1
ATOM 2118 O O . LYS A 1 138 ? -22.895 32.716 -16.135 1.00 115.49 -235 LYS A O 1
ATOM 2137 N N . GLU A 1 139 ? -21.496 33.411 -14.520 1.00 111.22 -234 GLU A N 1
ATOM 2138 C CA . GLU A 1 139 ? -21.539 34.813 -14.942 1.00 115.68 -234 GLU A CA 1
ATOM 2139 C C . GLU A 1 139 ? -20.993 35.045 -16.354 1.00 110.30 -234 GLU A C 1
ATOM 2140 O O . GLU A 1 139 ? -21.630 35.700 -17.176 1.00 114.08 -234 GLU A O 1
ATOM 2152 N N . LEU A 1 140 ? -19.804 34.515 -16.620 1.00 104.33 -233 LEU A N 1
ATOM 2153 C CA . LEU A 1 140 ? -19.150 34.670 -17.921 1.00 100.12 -233 LEU A CA 1
ATOM 2154 C C . LEU A 1 140 ? -19.928 33.986 -19.050 1.00 99.74 -233 LEU A C 1
ATOM 2155 O O . LEU A 1 140 ? -20.018 34.519 -20.157 1.00 99.74 -233 LEU A O 1
ATOM 2171 N N . LYS A 1 141 ? -20.491 32.814 -18.769 1.00 96.14 -232 LYS A N 1
ATOM 2172 C CA . LYS A 1 141 ? -21.275 32.070 -19.757 1.00 99.21 -232 LYS A CA 1
ATOM 2173 C C . LYS A 1 141 ? -22.464 32.920 -20.204 1.00 110.26 -232 LYS A C 1
ATOM 2174 O O . LYS A 1 141 ? -22.931 32.825 -21.338 1.00 111.96 -232 LYS A O 1
ATOM 2193 N N . ALA A 1 142 ? -22.929 33.755 -19.284 1.00 96.50 -231 ALA A N 1
ATOM 2194 C CA . ALA A 1 142 ? -24.044 34.673 -19.492 1.00 103.73 -231 ALA A CA 1
ATOM 2195 C C . ALA A 1 142 ? -23.623 35.841 -20.389 1.00 103.51 -231 ALA A C 1
ATOM 2196 O O . ALA A 1 142 ? -24.439 36.700 -20.723 1.00 111.88 -231 ALA A O 1
ATOM 2203 N N . LYS A 1 143 ? -22.349 35.867 -20.776 1.00 100.98 -230 LYS A N 1
ATOM 2204 C CA . LYS A 1 143 ? -21.841 36.885 -21.695 1.00 99.86 -230 LYS A CA 1
ATOM 2205 C C . LYS A 1 143 ? -21.053 36.286 -22.867 1.00 96.92 -230 LYS A C 1
ATOM 2206 O O . LYS A 1 143 ? -20.157 36.919 -23.419 1.00 96.05 -230 LYS A O 1
ATOM 2225 N N . GLY A 1 144 ? -21.400 35.056 -23.238 1.00 102.32 -229 GLY A N 1
ATOM 2226 C CA . GLY A 1 144 ? -20.886 34.455 -24.457 1.00 96.48 -229 GLY A CA 1
ATOM 2227 C C . GLY A 1 144 ? -19.480 33.894 -24.393 1.00 90.48 -229 GLY A C 1
ATOM 2228 O O . GLY A 1 144 ? -18.855 33.659 -25.428 1.00 88.86 -229 GLY A O 1
ATOM 2232 N N . LYS A 1 145 ? -18.981 33.671 -23.183 1.00 96.36 -228 LYS A N 1
ATOM 2233 C CA . LYS A 1 145 ? -17.603 33.232 -22.993 1.00 86.36 -228 LYS A CA 1
ATOM 2234 C C . LYS A 1 145 ? -17.569 31.936 -22.190 1.00 83.70 -228 LYS A C 1
ATOM 2235 O O . LYS A 1 145 ? -18.601 31.476 -21.701 1.00 87.25 -228 LYS A O 1
ATOM 2254 N N . SER A 1 146 ? -16.387 31.340 -22.068 1.00 83.36 -227 SER A N 1
ATOM 2255 C CA . SER A 1 146 ? -16.195 30.225 -21.146 1.00 76.89 -227 SER A CA 1
ATOM 2256 C C . SER A 1 146 ? -15.048 30.526 -20.189 1.00 74.95 -227 SER A C 1
ATOM 2257 O O . SER A 1 146 ? -14.237 31.416 -20.442 1.00 75.53 -227 SER A O 1
ATOM 2265 N N . ALA A 1 147 ? -14.988 29.788 -19.084 1.00 84.05 -226 ALA A N 1
ATOM 2266 C CA . ALA A 1 147 ? -13.920 29.977 -18.111 1.00 84.04 -226 ALA A CA 1
ATOM 2267 C C . ALA A 1 147 ? -12.599 29.383 -18.584 1.00 76.50 -226 ALA A C 1
ATOM 2268 O O . ALA A 1 147 ? -11.563 30.044 -18.530 1.00 73.01 -226 ALA A O 1
ATOM 2275 N N . LEU A 1 148 ? -12.637 28.140 -19.051 1.00 82.63 -225 LEU A N 1
ATOM 2276 C CA . LEU A 1 148 ? -11.412 27.371 -19.230 1.00 75.91 -225 LEU A CA 1
ATOM 2277 C C . LEU A 1 148 ? -11.575 26.345 -20.345 1.00 72.99 -225 LEU A C 1
ATOM 2278 O O . LEU A 1 148 ? -12.545 25.586 -20.362 1.00 77.47 -225 LEU A O 1
ATOM 2311 N N . PHE A 1 150 ? -8.854 23.491 -22.312 1.00 81.65 -223 PHE A N 1
ATOM 2312 C CA . PHE A 1 150 ? -7.519 22.932 -22.511 1.00 77.84 -223 PHE A CA 1
ATOM 2313 C C . PHE A 1 150 ? -7.594 21.485 -22.999 1.00 76.83 -223 PHE A C 1
ATOM 2314 O O . PHE A 1 150 ? -8.637 20.839 -22.908 1.00 78.78 -223 PHE A O 1
ATOM 2331 N N . ASN A 1 151 ? -6.474 20.987 -23.516 1.00 70.78 -222 ASN A N 1
ATOM 2332 C CA . ASN A 1 151 ? -6.404 19.646 -24.093 1.00 70.07 -222 ASN A CA 1
ATOM 2333 C C . ASN A 1 151 ? -6.524 18.526 -23.056 1.00 69.54 -222 ASN A C 1
ATOM 2334 O O . ASN A 1 151 ? -5.574 18.208 -22.342 1.00 65.18 -222 ASN A O 1
ATOM 2345 N N . LEU A 1 152 ? -7.715 17.940 -23.000 1.00 74.86 -221 LEU A N 1
ATOM 2346 C CA . LEU A 1 152 ? -8.018 16.776 -22.167 1.00 72.93 -221 LEU A CA 1
ATOM 2347 C C . LEU A 1 152 ? -7.523 15.475 -22.791 1.00 70.81 -221 LEU A C 1
ATOM 2348 O O . LEU A 1 152 ? -7.545 14.427 -22.146 1.00 70.40 -221 LEU A O 1
ATOM 2364 N N . GLN A 1 153 ? -7.066 15.538 -24.039 1.00 69.34 -220 GLN A N 1
ATOM 2365 C CA . GLN A 1 153 ? -6.696 14.331 -24.769 1.00 69.67 -220 GLN A CA 1
ATOM 2366 C C . GLN A 1 153 ? -5.261 13.924 -24.469 1.00 65.28 -220 GLN A C 1
ATOM 2367 O O . GLN A 1 153 ? -4.843 12.818 -24.814 1.00 66.48 -220 GLN A O 1
ATOM 2381 N N . GLU A 1 154 ? -4.505 14.816 -23.839 1.00 66.91 -219 GLU A N 1
ATOM 2382 C CA . GLU A 1 154 ? -3.153 14.484 -23.415 1.00 63.18 -219 GLU A CA 1
ATOM 2383 C C . GLU A 1 154 ? -3.120 14.586 -21.890 1.00 61.42 -219 GLU A C 1
ATOM 2384 O O . GLU A 1 154 ? -3.434 15.639 -21.337 1.00 61.82 -219 GLU A O 1
ATOM 2396 N N . PRO A 1 155 ? -2.746 13.494 -21.201 1.00 60.32 -218 PRO A N 1
ATOM 2397 C CA . PRO A 1 155 ? -2.807 13.489 -19.733 1.00 59.95 -218 PRO A CA 1
ATOM 2398 C C . PRO A 1 155 ? -1.875 14.491 -19.058 1.00 60.04 -218 PRO A C 1
ATOM 2399 O O . PRO A 1 155 ? -2.100 14.845 -17.901 1.00 61.00 -218 PRO A O 1
ATOM 2410 N N . TYR A 1 156 ? -0.843 14.933 -19.769 1.00 60.16 -217 TYR A N 1
ATOM 2411 C CA . TYR A 1 156 ? 0.031 15.990 -19.275 1.00 61.71 -217 TYR A CA 1
ATOM 2412 C C . TYR A 1 156 ? -0.754 17.181 -18.728 1.00 64.48 -217 TYR A C 1
ATOM 2413 O O . TYR A 1 156 ? -0.403 17.740 -17.689 1.00 66.46 -217 TYR A O 1
ATOM 2431 N N . PHE A 1 157 ? -1.818 17.561 -19.427 1.00 60.75 -216 PHE A N 1
ATOM 2432 C CA . PHE A 1 157 ? -2.540 18.787 -19.103 1.00 62.19 -216 PHE A CA 1
ATOM 2433 C C . PHE A 1 157 ? -3.515 18.588 -17.944 1.00 67.53 -216 PHE A C 1
ATOM 2434 O O . PHE A 1 157 ? -3.862 19.541 -17.245 1.00 70.47 -216 PHE A O 1
ATOM 2451 N N . THR A 1 158 ? -3.955 17.348 -17.750 1.00 60.59 -215 THR A N 1
ATOM 2452 C CA . THR A 1 158 ? -4.870 17.015 -16.661 1.00 62.03 -215 THR A CA 1
ATOM 2453 C C . THR A 1 158 ? -4.154 16.489 -15.420 1.00 63.26 -215 THR A C 1
ATOM 2454 O O . THR A 1 158 ? -4.674 16.587 -14.309 1.00 66.24 -215 THR A O 1
ATOM 2465 N N . TRP A 1 159 ? -2.964 15.930 -15.614 1.00 63.80 -214 TRP A N 1
ATOM 2466 C CA . TRP A 1 159 ? -2.162 15.422 -14.505 1.00 63.36 -214 TRP A CA 1
ATOM 2467 C C . TRP A 1 159 ? -1.981 16.402 -13.342 1.00 66.91 -214 TRP A C 1
ATOM 2468 O O . TRP A 1 159 ? -2.004 15.983 -12.185 1.00 70.69 -214 TRP A O 1
ATOM 2489 N N . PRO A 1 160 ? -1.773 17.700 -13.631 1.00 64.71 -213 PRO A N 1
ATOM 2490 C CA . PRO A 1 160 ? -1.550 18.592 -12.485 1.00 68.55 -213 PRO A CA 1
ATOM 2491 C C . PRO A 1 160 ? -2.712 18.592 -11.492 1.00 73.53 -213 PRO A C 1
ATOM 2492 O O . PRO A 1 160 ? -2.484 18.699 -10.287 1.00 77.43 -213 PRO A O 1
ATOM 2503 N N . LEU A 1 161 ? -3.937 18.473 -11.993 1.00 68.22 -212 LEU A N 1
ATOM 2504 C CA . LEU A 1 161 ? -5.105 18.355 -11.128 1.00 74.04 -212 LEU A CA 1
ATOM 2505 C C . LEU A 1 161 ? -5.099 16.990 -10.437 1.00 76.12 -212 LEU A C 1
ATOM 2506 O O . LEU A 1 161 ? -5.318 16.888 -9.234 1.00 79.42 -212 LEU A O 1
ATOM 2522 N N . ILE A 1 162 ? -4.848 15.944 -11.217 1.00 72.48 -211 ILE A N 1
ATOM 2523 C CA . ILE A 1 162 ? -4.770 14.578 -10.703 1.00 73.33 -211 ILE A CA 1
ATOM 2524 C C . ILE A 1 162 ? -3.684 14.463 -9.632 1.00 75.89 -211 ILE A C 1
ATOM 2525 O O . ILE A 1 162 ? -3.860 13.762 -8.636 1.00 81.40 -211 ILE A O 1
ATOM 2541 N N . ALA A 1 163 ? -2.569 15.158 -9.836 1.00 71.86 -210 ALA A N 1
ATOM 2542 C CA . ALA A 1 163 ? -1.454 15.126 -8.889 1.00 76.05 -210 ALA A CA 1
ATOM 2543 C C . ALA A 1 163 ? -1.759 16.029 -7.695 1.00 81.93 -210 ALA A C 1
ATOM 2544 O O . ALA A 1 163 ? -1.142 15.907 -6.636 1.00 87.67 -210 ALA A O 1
ATOM 2551 N N . ALA A 1 164 ? -2.715 16.933 -7.883 1.00 73.00 -209 ALA A N 1
ATOM 2552 C CA . ALA A 1 164 ? -3.023 17.989 -6.922 1.00 79.25 -209 ALA A CA 1
ATOM 2553 C C . ALA A 1 164 ? -3.253 17.423 -5.520 1.00 86.31 -209 ALA A C 1
ATOM 2554 O O . ALA A 1 164 ? -2.711 17.941 -4.543 1.00 90.07 -209 ALA A O 1
ATOM 2561 N N . ASP A 1 165 ? -4.062 16.369 -5.420 1.00 83.52 -208 ASP A N 1
ATOM 2562 C CA . ASP A 1 165 ? -4.436 15.819 -4.117 1.00 91.54 -208 ASP A CA 1
ATOM 2563 C C . ASP A 1 165 ? -3.682 14.533 -3.778 1.00 90.61 -208 ASP A C 1
ATOM 2564 O O . ASP A 1 165 ? -4.089 13.756 -2.916 1.00 95.87 -208 ASP A O 1
ATOM 2573 N N . GLY A 1 166 ? -2.563 14.313 -4.453 1.00 92.19 -207 GLY A N 1
ATOM 2574 C CA . GLY A 1 166 ? -1.594 13.342 -3.991 1.00 93.72 -207 GLY A CA 1
ATOM 2575 C C . GLY A 1 166 ? -1.226 12.293 -5.009 1.00 88.11 -207 GLY A C 1
ATOM 2576 O O . GLY A 1 166 ? -0.348 11.468 -4.757 1.00 87.49 -207 GLY A O 1
ATOM 2580 N N . GLY A 1 167 ? -1.883 12.312 -6.163 1.00 92.02 -206 GLY A N 1
ATOM 2581 C CA . GLY A 1 167 ? -1.530 11.362 -7.195 1.00 86.01 -206 GLY A CA 1
ATOM 2582 C C . GLY A 1 167 ? -0.072 11.432 -7.587 1.00 83.12 -206 GLY A C 1
ATOM 2583 O O . GLY A 1 167 ? 0.521 12.508 -7.652 1.00 81.30 -206 GLY A O 1
ATOM 2587 N N . TYR A 1 168 ? 0.508 10.266 -7.836 1.00 83.62 -205 TYR A N 1
ATOM 2588 C CA . TYR A 1 168 ? 1.865 10.181 -8.342 1.00 80.68 -205 TYR A CA 1
ATOM 2589 C C . TYR A 1 168 ? 1.964 9.008 -9.307 1.00 75.76 -205 TYR A C 1
ATOM 2590 O O . TYR A 1 168 ? 1.088 8.141 -9.345 1.00 77.88 -205 TYR A O 1
ATOM 2608 N N . ALA A 1 169 ? 3.010 9.029 -10.121 1.00 77.72 -204 ALA A N 1
ATOM 2609 C CA . ALA A 1 169 ? 3.279 7.976 -11.087 1.00 74.20 -204 ALA A CA 1
ATOM 2610 C C . ALA A 1 169 ? 3.967 6.911 -10.245 1.00 76.62 -204 ALA A C 1
ATOM 2611 O O . ALA A 1 169 ? 3.323 5.974 -9.771 1.00 79.03 -204 ALA A O 1
ATOM 2618 N N . PHE A 1 170 ? 5.265 7.081 -10.018 1.00 76.58 -203 PHE A N 1
ATOM 2619 C CA . PHE A 1 170 ? 5.996 6.169 -9.151 1.00 78.43 -203 PHE A CA 1
ATOM 2620 C C . PHE A 1 170 ? 6.553 6.940 -7.957 1.00 84.41 -203 PHE A C 1
ATOM 2621 O O . PHE A 1 170 ? 6.999 8.079 -8.089 1.00 86.74 -203 PHE A O 1
ATOM 2638 N N . LYS A 1 171 ? 6.481 6.324 -6.781 1.00 81.39 -202 LYS A N 1
ATOM 2639 C CA . LYS A 1 171 ? 6.944 6.967 -5.557 1.00 88.76 -202 LYS A CA 1
ATOM 2640 C C . LYS A 1 171 ? 8.462 7.099 -5.533 1.00 93.78 -202 LYS A C 1
ATOM 2641 O O . LYS A 1 171 ? 9.184 6.138 -5.798 1.00 93.19 -202 LYS A O 1
ATOM 2660 N N . TYR A 1 172 ? 8.937 8.294 -5.193 1.00 99.39 -201 TYR A N 1
ATOM 2661 C CA . TYR A 1 172 ? 10.369 8.559 -5.087 1.00 98.13 -201 TYR A CA 1
ATOM 2662 C C . TYR A 1 172 ? 10.827 8.493 -3.635 1.00 107.64 -201 TYR A C 1
ATOM 2663 O O . TYR A 1 172 ? 10.308 9.210 -2.781 1.00 109.93 -201 TYR A O 1
ATOM 2681 N N . GLU A 1 173 ? 11.809 7.639 -3.361 1.00 110.36 -200 GLU A N 1
ATOM 2682 C CA . GLU A 1 173 ? 12.267 7.429 -1.993 1.00 120.18 -200 GLU A CA 1
ATOM 2683 C C . GLU A 1 173 ? 13.641 6.767 -1.965 1.00 124.52 -200 GLU A C 1
ATOM 2684 O O . GLU A 1 173 ? 13.934 5.861 -2.745 1.00 117.60 -200 GLU A O 1
ATOM 2696 N N . ASN A 1 174 ? 14.468 7.236 -1.039 1.00 123.01 -199 ASN A N 1
ATOM 2697 C CA . ASN A 1 174 ? 15.833 6.758 -0.860 1.00 128.64 -199 ASN A CA 1
ATOM 2698 C C . ASN A 1 174 ? 16.619 6.900 -2.158 1.00 125.23 -199 ASN A C 1
ATOM 2699 O O . ASN A 1 174 ? 17.377 6.009 -2.542 1.00 125.35 -199 ASN A O 1
ATOM 2710 N N . GLY A 1 175 ? 16.429 8.023 -2.839 1.00 130.98 -198 GLY A N 1
ATOM 2711 C CA . GLY A 1 175 ? 17.202 8.327 -4.026 1.00 123.80 -198 GLY A CA 1
ATOM 2712 C C . GLY A 1 175 ? 16.703 7.705 -5.317 1.00 112.83 -198 GLY A C 1
ATOM 2713 O O . GLY A 1 175 ? 17.310 7.918 -6.366 1.00 107.99 -198 GLY A O 1
ATOM 2717 N N . LYS A 1 176 ? 15.601 6.956 -5.262 1.00 121.72 -197 LYS A N 1
ATOM 2718 C CA . LYS A 1 176 ? 15.063 6.333 -6.471 1.00 115.12 -197 LYS A CA 1
ATOM 2719 C C . LYS A 1 176 ? 13.548 6.103 -6.432 1.00 105.40 -197 LYS A C 1
ATOM 2720 O O . LYS A 1 176 ? 12.914 6.167 -5.379 1.00 109.48 -197 LYS A O 1
ATOM 2739 N N . TYR A 1 177 ? 12.996 5.840 -7.614 1.00 99.12 -196 TYR A N 1
ATOM 2740 C CA . TYR A 1 177 ? 11.599 5.438 -7.818 1.00 94.10 -196 TYR A CA 1
ATOM 2741 C C . TYR A 1 177 ? 11.267 3.955 -7.630 1.00 97.69 -196 TYR A C 1
ATOM 2742 O O . TYR A 1 177 ? 11.911 3.084 -8.214 1.00 101.30 -196 TYR A O 1
ATOM 2760 N N . ASP A 1 178 ? 10.250 3.686 -6.816 1.00 94.71 -195 ASP A N 1
ATOM 2761 C CA . ASP A 1 178 ? 9.737 2.331 -6.617 1.00 97.32 -195 ASP A CA 1
ATOM 2762 C C . ASP A 1 178 ? 8.721 1.987 -7.716 1.00 91.63 -195 ASP A C 1
ATOM 2763 O O . ASP A 1 178 ? 7.587 2.466 -7.698 1.00 89.34 -195 ASP A O 1
ATOM 2772 N N . ILE A 1 179 ? 9.145 1.166 -8.674 1.00 94.02 -194 ILE A N 1
ATOM 2773 C CA . ILE A 1 179 ? 8.365 0.875 -9.882 1.00 90.28 -194 ILE A CA 1
ATOM 2774 C C . ILE A 1 179 ? 7.106 0.048 -9.615 1.00 92.26 -194 ILE A C 1
ATOM 2775 O O . ILE A 1 179 ? 6.253 -0.085 -10.493 1.00 88.96 -194 ILE A O 1
ATOM 2791 N N . LYS A 1 180 ? 6.996 -0.512 -8.416 1.00 90.73 -193 LYS A N 1
ATOM 2792 C CA . LYS A 1 180 ? 5.812 -1.277 -8.024 1.00 93.15 -193 LYS A CA 1
ATOM 2793 C C . LYS A 1 180 ? 4.874 -0.484 -7.119 1.00 95.39 -193 LYS A C 1
ATOM 2794 O O . LYS A 1 180 ? 3.817 -0.980 -6.728 1.00 95.47 -193 LYS A O 1
ATOM 2813 N N . ASP A 1 181 ? 5.257 0.745 -6.789 1.00 91.25 -192 ASP A N 1
ATOM 2814 C CA . ASP A 1 181 ? 4.449 1.583 -5.912 1.00 91.63 -192 ASP A CA 1
ATOM 2815 C C . ASP A 1 181 ? 3.841 2.712 -6.736 1.00 82.52 -192 ASP A C 1
ATOM 2816 O O . ASP A 1 181 ? 4.398 3.804 -6.839 1.00 79.32 -192 ASP A O 1
ATOM 2825 N N . VAL A 1 182 ? 2.683 2.417 -7.321 1.00 84.09 -191 VAL A N 1
ATOM 2826 C CA . VAL A 1 182 ? 2.008 3.320 -8.244 1.00 78.65 -191 VAL A CA 1
ATOM 2827 C C . VAL A 1 182 ? 0.799 3.958 -7.573 1.00 79.08 -191 VAL A C 1
ATOM 2828 O O . VAL A 1 182 ? -0.012 3.273 -6.949 1.00 83.66 -191 VAL A O 1
ATOM 2841 N N . GLY A 1 183 ? 0.681 5.273 -7.718 1.00 80.88 -190 GLY A N 1
ATOM 2842 C CA . GLY A 1 183 ? -0.269 6.051 -6.946 1.00 84.65 -190 GLY A CA 1
ATOM 2843 C C . GLY A 1 183 ? -1.470 6.510 -7.745 1.00 84.88 -190 GLY A C 1
ATOM 2844 O O . GLY A 1 183 ? -2.132 7.478 -7.371 1.00 88.08 -190 GLY A O 1
ATOM 2848 N N . VAL A 1 184 ? -1.762 5.822 -8.843 1.00 82.63 -189 VAL A N 1
ATOM 2849 C CA . VAL A 1 184 ? -2.792 6.292 -9.756 1.00 79.60 -189 VAL A CA 1
ATOM 2850 C C . VAL A 1 184 ? -4.163 5.874 -9.230 1.00 83.93 -189 VAL A C 1
ATOM 2851 O O . VAL A 1 184 ? -5.189 6.374 -9.692 1.00 84.59 -189 VAL A O 1
ATOM 2864 N N . ASP A 1 185 ? -4.180 4.971 -8.252 1.00 83.25 -188 ASP A N 1
ATOM 2865 C CA . ASP A 1 185 ? -5.437 4.429 -7.750 1.00 87.82 -188 ASP A CA 1
ATOM 2866 C C . ASP A 1 185 ? -5.621 4.774 -6.274 1.00 91.19 -188 ASP A C 1
ATOM 2867 O O . ASP A 1 185 ? -6.473 4.199 -5.597 1.00 95.09 -188 ASP A O 1
ATOM 2876 N N . ASN A 1 186 ? -4.816 5.708 -5.775 1.00 85.34 -187 ASN A N 1
ATOM 2877 C CA . ASN A 1 186 ? -4.939 6.165 -4.395 1.00 91.70 -187 ASN A CA 1
ATOM 2878 C C . ASN A 1 186 ? -6.138 7.086 -4.181 1.00 96.17 -187 ASN A C 1
ATOM 2879 O O . ASN A 1 186 ? -6.784 7.519 -5.135 1.00 92.19 -187 ASN A O 1
ATOM 2890 N N . ALA A 1 187 ? -6.417 7.377 -2.913 1.00 91.49 -186 ALA A N 1
ATOM 2891 C CA . ALA A 1 187 ? -7.529 8.240 -2.525 1.00 98.07 -186 ALA A CA 1
ATOM 2892 C C . ALA A 1 187 ? -7.436 9.563 -3.283 1.00 91.65 -186 ALA A C 1
ATOM 2893 O O . ALA A 1 187 ? -8.415 10.060 -3.838 1.00 90.92 -186 ALA A O 1
ATOM 2900 N N . GLY A 1 188 ? -6.223 10.105 -3.298 1.00 96.28 -185 GLY A N 1
ATOM 2901 C CA . GLY A 1 188 ? -5.908 11.394 -3.890 1.00 92.53 -185 GLY A CA 1
ATOM 2902 C C . GLY A 1 188 ? -6.191 11.518 -5.375 1.00 88.05 -185 GLY A C 1
ATOM 2903 O O . GLY A 1 188 ? -6.704 12.538 -5.836 1.00 88.34 -185 GLY A O 1
ATOM 2907 N N . ALA A 1 189 ? -5.854 10.475 -6.124 1.00 97.41 -184 ALA A N 1
ATOM 2908 C CA . ALA A 1 189 ? -6.110 10.437 -7.560 1.00 89.32 -184 ALA A CA 1
ATOM 2909 C C . ALA A 1 189 ? -7.605 10.385 -7.851 1.00 92.58 -184 ALA A C 1
ATOM 2910 O O . ALA A 1 189 ? -8.071 11.005 -8.807 1.00 89.62 -184 ALA A O 1
ATOM 2917 N N . LYS A 1 190 ? -8.360 9.657 -7.038 1.00 86.96 -183 LYS A N 1
ATOM 2918 C CA . LYS A 1 190 ? -9.787 9.510 -7.289 1.00 91.35 -183 LYS A CA 1
ATOM 2919 C C . LYS A 1 190 ? -10.537 10.816 -7.029 1.00 91.15 -183 LYS A C 1
ATOM 2920 O O . LYS A 1 190 ? -11.452 11.167 -7.772 1.00 90.23 -183 LYS A O 1
ATOM 2939 N N . ALA A 1 191 ? -10.150 11.534 -5.978 1.00 93.13 -182 ALA A N 1
ATOM 2940 C CA . ALA A 1 191 ? -10.779 12.813 -5.653 1.00 98.00 -182 ALA A CA 1
ATOM 2941 C C . ALA A 1 191 ? -10.590 13.833 -6.778 1.00 90.33 -182 ALA A C 1
ATOM 2942 O O . ALA A 1 191 ? -11.558 14.365 -7.322 1.00 90.93 -182 ALA A O 1
ATOM 2949 N N . GLY A 1 192 ? -9.330 14.092 -7.117 1.00 92.22 -181 GLY A N 1
ATOM 2950 C CA . GLY A 1 192 ? -8.960 15.097 -8.103 1.00 87.46 -181 GLY A CA 1
ATOM 2951 C C . GLY A 1 192 ? -9.649 14.975 -9.450 1.00 84.46 -181 GLY A C 1
ATOM 2952 O O . GLY A 1 192 ? -10.154 15.954 -10.001 1.00 83.59 -181 GLY A O 1
ATOM 2956 N N . LEU A 1 193 ? -9.650 13.757 -9.979 1.00 84.36 -180 LEU A N 1
ATOM 2957 C CA . LEU A 1 193 ? -10.268 13.437 -11.265 1.00 81.51 -180 LEU A CA 1
ATOM 2958 C C . LEU A 1 193 ? -11.778 13.688 -11.251 1.00 85.57 -180 LEU A C 1
ATOM 2959 O O . LEU A 1 193 ? -12.307 14.357 -12.137 1.00 83.24 -180 LEU A O 1
ATOM 2975 N N . THR A 1 194 ? -12.458 13.153 -10.243 1.00 82.31 -179 THR A N 1
ATOM 2976 C CA . THR A 1 194 ? -13.883 13.409 -10.037 1.00 88.00 -179 THR A CA 1
ATOM 2977 C C . THR A 1 194 ? -14.242 14.885 -10.230 1.00 87.97 -179 THR A C 1
ATOM 2978 O O . THR A 1 194 ? -15.261 15.195 -10.843 1.00 90.80 -179 THR A O 1
ATOM 2989 N N . PHE A 1 195 ? -13.441 15.797 -9.698 1.00 86.19 -178 PHE A N 1
ATOM 2990 C CA . PHE A 1 195 ? -13.752 17.216 -9.835 1.00 89.08 -178 PHE A CA 1
ATOM 2991 C C . PHE A 1 195 ? -13.820 17.636 -11.313 1.00 85.60 -178 PHE A C 1
ATOM 2992 O O . PHE A 1 195 ? -14.769 18.304 -11.725 1.00 90.94 -178 PHE A O 1
ATOM 3009 N N . LEU A 1 196 ? -12.827 17.237 -12.105 1.00 85.97 -177 LEU A N 1
ATOM 3010 C CA . LEU A 1 196 ? -12.806 17.529 -13.544 1.00 83.71 -177 LEU A CA 1
ATOM 3011 C C . LEU A 1 196 ? -14.010 16.989 -14.333 1.00 86.10 -177 LEU A C 1
ATOM 3012 O O . LEU A 1 196 ? -14.557 17.686 -15.187 1.00 86.42 -177 LEU A O 1
ATOM 3028 N N . VAL A 1 197 ? -14.407 15.752 -14.051 1.00 74.43 -176 VAL A N 1
ATOM 3029 C CA . VAL A 1 197 ? -15.479 15.077 -14.791 1.00 78.37 -176 VAL A CA 1
ATOM 3030 C C . VAL A 1 197 ? -16.812 15.799 -14.586 1.00 83.32 -176 VAL A C 1
ATOM 3031 O O . VAL A 1 197 ? -17.639 15.858 -15.495 1.00 90.41 -176 VAL A O 1
ATOM 3044 N N . ASP A 1 198 ? -17.012 16.354 -13.394 1.00 77.19 -175 ASP A N 1
ATOM 3045 C CA . ASP A 1 198 ? -18.234 17.088 -13.075 1.00 85.30 -175 ASP A CA 1
ATOM 3046 C C . ASP A 1 198 ? -18.286 18.413 -13.834 1.00 85.44 -175 ASP A C 1
ATOM 3047 O O . ASP A 1 198 ? -19.369 18.888 -14.177 1.00 92.82 -175 ASP A O 1
ATOM 3056 N N . LEU A 1 199 ? -17.128 19.009 -14.095 1.00 82.17 -174 LEU A N 1
ATOM 3057 C CA . LEU A 1 199 ? -17.073 20.275 -14.818 1.00 84.36 -174 LEU A CA 1
ATOM 3058 C C . LEU A 1 199 ? -17.669 20.009 -16.198 1.00 85.29 -174 LEU A C 1
ATOM 3059 O O . LEU A 1 199 ? -18.428 20.818 -16.731 1.00 92.02 -174 LEU A O 1
ATOM 3075 N N . ILE A 1 200 ? -17.326 18.854 -16.757 1.00 80.35 -173 ILE A N 1
ATOM 3076 C CA . ILE A 1 200 ? -17.791 18.445 -18.076 1.00 83.57 -173 ILE A CA 1
ATOM 3077 C C . ILE A 1 200 ? -19.300 18.227 -17.982 1.00 92.47 -173 ILE A C 1
ATOM 3078 O O . ILE A 1 200 ? -20.066 18.835 -18.730 1.00 98.65 -173 ILE A O 1
ATOM 3094 N N . LYS A 1 201 ? -19.723 17.363 -17.062 1.00 75.55 -172 LYS A N 1
ATOM 3095 C CA . LYS A 1 201 ? -21.120 16.940 -16.966 1.00 84.43 -172 LYS A CA 1
ATOM 3096 C C . LYS A 1 201 ? -22.030 18.156 -16.797 1.00 93.11 -172 LYS A C 1
ATOM 3097 O O . LYS A 1 201 ? -23.180 18.152 -17.236 1.00 102.06 -172 LYS A O 1
ATOM 3116 N N . ASN A 1 202 ? -21.501 19.189 -16.152 1.00 85.36 -171 ASN A N 1
ATOM 3117 C CA . ASN A 1 202 ? -22.219 20.442 -15.941 1.00 89.62 -171 ASN A CA 1
ATOM 3118 C C . ASN A 1 202 ? -22.021 21.403 -17.115 1.00 90.01 -171 ASN A C 1
ATOM 3119 O O . ASN A 1 202 ? -22.381 22.577 -17.030 1.00 93.37 -171 ASN A O 1
ATOM 3130 N N . LYS A 1 203 ? -21.442 20.901 -18.202 1.00 98.22 -170 LYS A N 1
ATOM 3131 C CA . LYS A 1 203 ? -21.342 21.659 -19.447 1.00 100.86 -170 LYS A CA 1
ATOM 3132 C C . LYS A 1 203 ? -20.492 22.912 -19.273 1.00 96.34 -170 LYS A C 1
ATOM 3133 O O . LYS A 1 203 ? -20.753 23.944 -19.892 1.00 97.07 -170 LYS A O 1
ATOM 3152 N N . HIS A 1 204 ? -19.474 22.813 -18.426 1.00 97.11 -169 HIS A N 1
ATOM 3153 C CA . HIS A 1 204 ? -18.502 23.886 -18.273 1.00 94.31 -169 HIS A CA 1
ATOM 3154 C C . HIS A 1 204 ? -17.336 23.665 -19.227 1.00 89.01 -169 HIS A C 1
ATOM 3155 O O . HIS A 1 204 ? -16.805 24.614 -19.806 1.00 85.67 -169 HIS A O 1
ATOM 3186 N N . ASN A 1 206 ? -16.221 20.753 -22.569 1.00 93.37 -167 ASN A N 1
ATOM 3187 C CA . ASN A 1 206 ? -16.655 19.688 -23.470 1.00 95.00 -167 ASN A CA 1
ATOM 3188 C C . ASN A 1 206 ? -15.542 18.653 -23.602 1.00 86.15 -167 ASN A C 1
ATOM 3189 O O . ASN A 1 206 ? -14.409 19.002 -23.929 1.00 80.93 -167 ASN A O 1
ATOM 3200 N N . ALA A 1 207 ? -15.854 17.386 -23.341 1.00 91.08 -166 ALA A N 1
ATOM 3201 C CA . ALA A 1 207 ? -14.827 16.349 -23.371 1.00 85.47 -166 ALA A CA 1
ATOM 3202 C C . ALA A 1 207 ? -14.136 16.294 -24.734 1.00 83.52 -166 ALA A C 1
ATOM 3203 O O . ALA A 1 207 ? -12.983 15.879 -24.837 1.00 74.90 -166 ALA A O 1
ATOM 3210 N N . ASP A 1 208 ? -14.848 16.719 -25.775 1.00 92.02 -165 ASP A N 1
ATOM 3211 C CA . ASP A 1 208 ? -14.330 16.664 -27.140 1.00 89.49 -165 ASP A CA 1
ATOM 3212 C C . ASP A 1 208 ? -13.501 17.908 -27.446 1.00 85.88 -165 ASP A C 1
ATOM 3213 O O . ASP A 1 208 ? -13.856 18.688 -28.328 1.00 92.80 -165 ASP A O 1
ATOM 3222 N N . THR A 1 209 ? -12.406 18.101 -26.721 1.00 85.94 -164 THR A N 1
ATOM 3223 C CA . THR A 1 209 ? -11.592 19.299 -26.900 1.00 81.50 -164 THR A CA 1
ATOM 3224 C C . THR A 1 209 ? -10.099 18.990 -26.877 1.00 73.14 -164 THR A C 1
ATOM 3225 O O . THR A 1 209 ? -9.599 18.331 -25.963 1.00 68.01 -164 THR A O 1
ATOM 3236 N N . ASP A 1 210 ? -9.398 19.475 -27.899 1.00 74.98 -163 ASP A N 1
ATOM 3237 C CA . ASP A 1 210 ? -7.963 19.259 -28.033 1.00 68.34 -163 ASP A CA 1
ATOM 3238 C C . ASP A 1 210 ? -7.197 20.582 -28.062 1.00 66.65 -163 ASP A C 1
ATOM 3239 O O . ASP A 1 210 ? -7.771 21.655 -27.881 1.00 68.86 -163 ASP A O 1
ATOM 3248 N N . TYR A 1 211 ? -5.894 20.480 -28.295 1.00 70.15 -162 TYR A N 1
ATOM 3249 C CA . TYR A 1 211 ? -4.985 21.624 -28.286 1.00 65.93 -162 TYR A CA 1
ATOM 3250 C C . TYR A 1 211 ? -5.281 22.758 -29.274 1.00 67.91 -162 TYR A C 1
ATOM 3251 O O . TYR A 1 211 ? -5.259 23.924 -28.884 1.00 68.22 -162 TYR A O 1
ATOM 3269 N N . SER A 1 212 ? -5.543 22.443 -30.538 1.00 61.12 -161 SER A N 1
ATOM 3270 C CA . SER A 1 212 ? -5.696 23.501 -31.536 1.00 65.93 -161 SER A CA 1
ATOM 3271 C C . SER A 1 212 ? -6.960 24.353 -31.384 1.00 73.17 -161 SER A C 1
ATOM 3272 O O . SER A 1 212 ? -6.906 25.570 -31.555 1.00 75.76 -161 SER A O 1
ATOM 3280 N N . ILE A 1 213 ? -8.093 23.728 -31.087 1.00 73.62 -160 ILE A N 1
ATOM 3281 C CA . ILE A 1 213 ? -9.333 24.473 -30.872 1.00 77.73 -160 ILE A CA 1
ATOM 3282 C C . ILE A 1 213 ? -9.179 25.466 -29.709 1.00 73.80 -160 ILE A C 1
ATOM 3283 O O . ILE A 1 213 ? -9.555 26.632 -29.827 1.00 78.37 -160 ILE A O 1
ATOM 3299 N N . ALA A 1 214 ? -8.608 25.001 -28.599 1.00 65.93 -159 ALA A N 1
ATOM 3300 C CA . ALA A 1 214 ? -8.514 25.790 -27.370 1.00 67.03 -159 ALA A CA 1
ATOM 3301 C C . ALA A 1 214 ? -7.601 27.001 -27.526 1.00 66.52 -159 ALA A C 1
ATOM 3302 O O . ALA A 1 214 ? -7.931 28.087 -27.049 1.00 69.92 -159 ALA A O 1
ATOM 3309 N N . GLU A 1 215 ? -6.455 26.824 -28.174 1.00 68.07 -158 GLU A N 1
ATOM 3310 C CA . GLU A 1 215 ? -5.541 27.939 -28.390 1.00 68.51 -158 GLU A CA 1
ATOM 3311 C C . GLU A 1 215 ? -6.327 28.981 -29.183 1.00 74.21 -158 GLU A C 1
ATOM 3312 O O . GLU A 1 215 ? -6.357 30.159 -28.827 1.00 77.54 -158 GLU A O 1
ATOM 3324 N N . ALA A 1 216 ? -6.979 28.526 -30.247 1.00 63.50 -157 ALA A N 1
ATOM 3325 C CA . ALA A 1 216 ? -7.806 29.380 -31.092 1.00 70.57 -157 ALA A CA 1
ATOM 3326 C C . ALA A 1 216 ? -8.899 30.042 -30.251 1.00 73.51 -157 ALA A C 1
ATOM 3327 O O . ALA A 1 216 ? -9.158 31.237 -30.390 1.00 79.06 -157 ALA A O 1
ATOM 3334 N N . ALA A 1 217 ? -9.530 29.265 -29.375 1.00 67.37 -156 ALA A N 1
ATOM 3335 C CA . ALA A 1 217 ? -10.647 29.750 -28.567 1.00 70.77 -156 ALA A CA 1
ATOM 3336 C C . ALA A 1 217 ? -10.135 30.853 -27.649 1.00 71.60 -156 ALA A C 1
ATOM 3337 O O . ALA A 1 217 ? -10.776 31.893 -27.490 1.00 78.18 -156 ALA A O 1
ATOM 3344 N N . PHE A 1 218 ? -8.977 30.615 -27.044 1.00 69.89 -155 PHE A N 1
ATOM 3345 C CA . PHE A 1 218 ? -8.359 31.580 -26.144 1.00 71.62 -155 PHE A CA 1
ATOM 3346 C C . PHE A 1 218 ? -7.992 32.783 -27.005 1.00 74.17 -155 PHE A C 1
ATOM 3347 O O . PHE A 1 218 ? -8.262 33.930 -26.647 1.00 77.38 -155 PHE A O 1
ATOM 3364 N N . ASN A 1 219 ? -7.376 32.500 -28.147 1.00 69.21 -154 ASN A N 1
ATOM 3365 C CA . ASN A 1 219 ? -6.770 33.511 -29.003 1.00 72.85 -154 ASN A CA 1
ATOM 3366 C C . ASN A 1 219 ? -7.872 34.342 -29.656 1.00 77.33 -154 ASN A C 1
ATOM 3367 O O . ASN A 1 219 ? -7.652 35.489 -30.044 1.00 82.85 -154 ASN A O 1
ATOM 3378 N N . LYS A 1 220 ? -9.056 33.749 -29.777 1.00 73.91 -153 LYS A N 1
ATOM 3379 C CA . LYS A 1 220 ? -10.220 34.451 -30.308 1.00 80.45 -153 LYS A CA 1
ATOM 3380 C C . LYS A 1 220 ? -10.948 35.255 -29.233 1.00 80.64 -153 LYS A C 1
ATOM 3381 O O . LYS A 1 220 ? -11.932 35.934 -29.527 1.00 85.03 -153 LYS A O 1
ATOM 3400 N N . GLY A 1 221 ? -10.477 35.179 -27.992 1.00 77.94 -152 GLY A N 1
ATOM 3401 C CA . GLY A 1 221 ? -11.093 35.937 -26.918 1.00 77.18 -152 GLY A CA 1
ATOM 3402 C C . GLY A 1 221 ? -12.359 35.288 -26.394 1.00 78.46 -152 GLY A C 1
ATOM 3403 O O . GLY A 1 221 ? -13.177 35.936 -25.740 1.00 84.59 -152 GLY A O 1
ATOM 3407 N N . GLU A 1 222 ? -12.517 34.001 -26.683 1.00 77.51 -151 GLU A N 1
ATOM 3408 C CA . GLU A 1 222 ? -13.727 33.272 -26.322 1.00 75.18 -151 GLU A CA 1
ATOM 3409 C C . GLU A 1 222 ? -13.645 32.684 -24.916 1.00 73.36 -151 GLU A C 1
ATOM 3410 O O . GLU A 1 222 ? -14.669 32.513 -24.253 1.00 75.42 -151 GLU A O 1
ATOM 3422 N N . THR A 1 223 ? -12.434 32.368 -24.465 1.00 74.68 -150 THR A N 1
ATOM 3423 C CA . THR A 1 223 ? -12.249 31.787 -23.139 1.00 70.31 -150 THR A CA 1
ATOM 3424 C C . THR A 1 223 ? -11.323 32.656 -22.292 1.00 73.04 -150 THR A C 1
ATOM 3425 O O . THR A 1 223 ? -10.327 33.185 -22.786 1.00 71.41 -150 THR A O 1
ATOM 3436 N N . ALA A 1 224 ? -11.660 32.793 -21.013 1.00 73.36 -149 ALA A N 1
ATOM 3437 C CA . ALA A 1 224 ? -10.925 33.677 -20.114 1.00 74.08 -149 ALA A CA 1
ATOM 3438 C C . ALA A 1 224 ? -9.571 33.096 -19.718 1.00 70.18 -149 ALA A C 1
ATOM 3439 O O . ALA A 1 224 ? -8.640 33.836 -19.402 1.00 73.10 -149 ALA A O 1
ATOM 3463 N N . THR A 1 226 ? -6.660 29.520 -20.084 1.00 77.10 -147 THR A N 1
ATOM 3464 C CA . THR A 1 226 ? -6.212 28.257 -20.652 1.00 71.34 -147 THR A CA 1
ATOM 3465 C C . THR A 1 226 ? -5.063 27.690 -19.821 1.00 67.19 -147 THR A C 1
ATOM 3466 O O . THR A 1 226 ? -4.488 28.385 -18.983 1.00 69.70 -147 THR A O 1
ATOM 3477 N N . ILE A 1 227 ? -4.740 26.423 -20.057 1.00 70.62 -146 ILE A N 1
ATOM 3478 C CA . ILE A 1 227 ? -3.598 25.776 -19.424 1.00 67.07 -146 ILE A CA 1
ATOM 3479 C C . ILE A 1 227 ? -2.676 25.315 -20.543 1.00 62.17 -146 ILE A C 1
ATOM 3480 O O . ILE A 1 227 ? -3.062 24.498 -21.379 1.00 58.96 -146 ILE A O 1
ATOM 3496 N N . ASN A 1 228 ? -1.452 25.835 -20.545 1.00 63.19 -145 ASN A N 1
ATOM 3497 C CA . ASN A 1 228 ? -0.502 25.591 -21.626 1.00 61.20 -145 ASN A CA 1
ATOM 3498 C C . ASN A 1 228 ? 0.917 25.926 -21.185 1.00 58.68 -145 ASN A C 1
ATOM 3499 O O . ASN A 1 228 ? 1.128 26.527 -20.132 1.00 59.91 -145 ASN A O 1
ATOM 3510 N N . GLY A 1 229 ? 1.886 25.539 -22.009 1.00 59.52 -144 GLY A N 1
ATOM 3511 C CA . GLY A 1 229 ? 3.287 25.761 -21.708 1.00 61.38 -144 GLY A CA 1
ATOM 3512 C C . GLY A 1 229 ? 3.864 26.929 -22.483 1.00 62.10 -144 GLY A C 1
ATOM 3513 O O . GLY A 1 229 ? 3.159 27.565 -23.266 1.00 63.42 -144 GLY A O 1
ATOM 3517 N N . PRO A 1 230 ? 5.158 27.217 -22.274 1.00 58.93 -143 PRO A N 1
ATOM 3518 C CA . PRO A 1 230 ? 5.775 28.422 -22.840 1.00 62.87 -143 PRO A CA 1
ATOM 3519 C C . PRO A 1 230 ? 5.743 28.467 -24.366 1.00 62.57 -143 PRO A C 1
ATOM 3520 O O . PRO A 1 230 ? 5.696 29.551 -24.948 1.00 67.54 -143 PRO A O 1
ATOM 3531 N N . TRP A 1 231 ? 5.774 27.299 -24.999 1.00 58.66 -142 TRP A N 1
ATOM 3532 C CA . TRP A 1 231 ? 5.742 27.204 -26.456 1.00 58.79 -142 TRP A CA 1
ATOM 3533 C C . TRP A 1 231 ? 4.519 27.892 -27.070 1.00 63.15 -142 TRP A C 1
ATOM 3534 O O . TRP A 1 231 ? 4.561 28.339 -28.215 1.00 67.85 -142 TRP A O 1
ATOM 3555 N N . ALA A 1 232 ? 3.439 27.984 -26.301 1.00 58.62 -141 ALA A N 1
ATOM 3556 C CA . ALA A 1 232 ? 2.178 28.530 -26.799 1.00 60.56 -141 ALA A CA 1
ATOM 3557 C C . ALA A 1 232 ? 2.182 30.057 -26.897 1.00 69.14 -141 ALA A C 1
ATOM 3558 O O . ALA A 1 232 ? 1.337 30.640 -27.576 1.00 74.08 -141 ALA A O 1
ATOM 3565 N N . TRP A 1 233 ? 3.132 30.699 -26.227 1.00 61.76 -140 TRP A N 1
ATOM 3566 C CA . TRP A 1 233 ? 3.124 32.153 -26.081 1.00 63.98 -140 TRP A CA 1
ATOM 3567 C C . TRP A 1 233 ? 3.293 32.890 -27.410 1.00 68.11 -140 TRP A C 1
ATOM 3568 O O . TRP A 1 233 ? 2.767 33.990 -27.584 1.00 77.75 -140 TRP A O 1
ATOM 3589 N N . SER A 1 234 ? 4.022 32.288 -28.343 1.00 66.79 -139 SER A N 1
ATOM 3590 C CA . SER A 1 234 ? 4.305 32.933 -29.623 1.00 72.76 -139 SER A CA 1
ATOM 3591 C C . SER A 1 234 ? 3.038 33.189 -30.436 1.00 77.92 -139 SER A C 1
ATOM 3592 O O . SER A 1 234 ? 2.825 34.294 -30.935 1.00 86.86 -139 SER A O 1
ATOM 3600 N N . ASN A 1 235 ? 2.203 32.165 -30.568 1.00 76.43 -138 ASN A N 1
ATOM 3601 C CA . ASN A 1 235 ? 0.966 32.272 -31.336 1.00 80.49 -138 ASN A CA 1
ATOM 3602 C C . ASN A 1 235 ? -0.049 33.203 -30.680 1.00 82.39 -138 ASN A C 1
ATOM 3603 O O . ASN A 1 235 ? -0.817 33.876 -31.367 1.00 86.24 -138 ASN A O 1
ATOM 3614 N N . ILE A 1 236 ? -0.056 33.235 -29.352 1.00 76.18 -137 ILE A N 1
ATOM 3615 C CA . ILE A 1 236 ? -0.927 34.147 -28.622 1.00 81.03 -137 ILE A CA 1
ATOM 3616 C C . ILE A 1 236 ? -0.571 35.605 -28.893 1.00 85.33 -137 ILE A C 1
ATOM 3617 O O . ILE A 1 236 ? -1.463 36.436 -29.062 1.00 90.36 -137 ILE A O 1
ATOM 3633 N N . ASP A 1 237 ? 0.718 35.926 -28.932 1.00 78.66 -136 ASP A N 1
ATOM 3634 C CA . ASP A 1 237 ? 1.123 37.293 -29.238 1.00 86.62 -136 ASP A CA 1
ATOM 3635 C C . ASP A 1 237 ? 0.620 37.721 -30.614 1.00 92.24 -136 ASP A C 1
ATOM 3636 O O . ASP A 1 237 ? 0.200 38.862 -30.805 1.00 97.10 -136 ASP A O 1
ATOM 3645 N N . THR A 1 238 ? 0.663 36.795 -31.567 1.00 86.29 -135 THR A N 1
ATOM 3646 C CA . THR A 1 238 ? 0.175 37.051 -32.919 1.00 89.78 -135 THR A CA 1
ATOM 3647 C C . THR A 1 238 ? -1.327 37.339 -32.966 1.00 92.17 -135 THR A C 1
ATOM 3648 O O . THR A 1 238 ? -1.789 38.139 -33.779 1.00 97.83 -135 THR A O 1
ATOM 3659 N N . SER A 1 239 ? -2.079 36.685 -32.085 1.00 87.91 -134 SER A N 1
ATOM 3660 C CA . SER A 1 239 ? -3.532 36.844 -32.028 1.00 89.07 -134 SER A CA 1
ATOM 3661 C C . SER A 1 239 ? -3.984 38.186 -31.456 1.00 95.71 -134 SER A C 1
ATOM 3662 O O . SER A 1 239 ? -5.180 38.478 -31.424 1.00 103.37 -134 SER A O 1
ATOM 3670 N N . LYS A 1 240 ? -3.033 38.990 -30.992 1.00 90.44 -133 LYS A N 1
ATOM 3671 C CA . LYS A 1 240 ? -3.325 40.340 -30.517 1.00 100.07 -133 LYS A CA 1
ATOM 3672 C C . LYS A 1 240 ? -4.142 40.322 -29.226 1.00 98.51 -133 LYS A C 1
ATOM 3673 O O . LYS A 1 240 ? -5.287 40.776 -29.199 1.00 101.54 -133 LYS A O 1
ATOM 3692 N N . VAL A 1 241 ? -3.550 39.793 -28.160 1.00 96.66 -132 VAL A N 1
ATOM 3693 C CA . VAL A 1 241 ? -4.297 39.409 -26.968 1.00 93.07 -132 VAL A CA 1
ATOM 3694 C C . VAL A 1 241 ? -3.449 39.817 -25.770 1.00 91.92 -132 VAL A C 1
ATOM 3695 O O . VAL A 1 241 ? -2.235 39.617 -25.764 1.00 92.47 -132 VAL A O 1
ATOM 3708 N N . ASN A 1 242 ? -4.091 40.393 -24.759 1.00 90.41 -131 ASN A N 1
ATOM 3709 C CA . ASN A 1 242 ? -3.436 40.634 -23.478 1.00 92.66 -131 ASN A CA 1
ATOM 3710 C C . ASN A 1 242 ? -3.651 39.502 -22.478 1.00 87.50 -131 ASN A C 1
ATOM 3711 O O . ASN A 1 242 ? -4.771 39.269 -22.023 1.00 85.91 -131 ASN A O 1
ATOM 3722 N N . TYR A 1 243 ? -2.570 38.805 -22.140 1.00 87.92 -130 TYR A N 1
ATOM 3723 C CA . TYR A 1 243 ? -2.657 37.598 -21.326 1.00 80.16 -130 TYR A CA 1
ATOM 3724 C C . TYR A 1 243 ? -1.706 37.719 -20.138 1.00 81.42 -130 TYR A C 1
ATOM 3725 O O . TYR A 1 243 ? -0.734 38.475 -20.188 1.00 81.72 -130 TYR A O 1
ATOM 3743 N N . GLY A 1 244 ? -1.988 36.975 -19.074 1.00 80.74 -129 GLY A N 1
ATOM 3744 C CA . GLY A 1 244 ? -1.068 36.855 -17.957 1.00 79.37 -129 GLY A CA 1
ATOM 3745 C C . GLY A 1 244 ? -0.679 35.423 -17.650 1.00 72.85 -129 GLY A C 1
ATOM 3746 O O . GLY A 1 244 ? -1.368 34.485 -18.048 1.00 70.78 -129 GLY A O 1
ATOM 3750 N N . VAL A 1 245 ? 0.439 35.257 -16.949 1.00 65.52 -128 VAL A N 1
ATOM 3751 C CA . VAL A 1 245 ? 0.916 33.938 -16.550 1.00 61.50 -128 VAL A CA 1
ATOM 3752 C C . VAL A 1 245 ? 1.140 33.890 -15.043 1.00 65.55 -128 VAL A C 1
ATOM 3753 O O . VAL A 1 245 ? 1.895 34.694 -14.494 1.00 72.02 -128 VAL A O 1
ATOM 3766 N N . THR A 1 246 ? 0.487 32.944 -14.376 1.00 72.03 -127 THR A N 1
ATOM 3767 C CA . THR A 1 246 ? 0.485 32.899 -12.919 1.00 74.91 -127 THR A CA 1
ATOM 3768 C C . THR A 1 246 ? 0.528 31.436 -12.484 1.00 70.10 -127 THR A C 1
ATOM 3769 O O . THR A 1 246 ? 0.456 30.533 -13.318 1.00 64.39 -127 THR A O 1
ATOM 3780 N N . VAL A 1 247 ? 0.659 31.203 -11.183 1.00 70.10 -126 VAL A N 1
ATOM 3781 C CA . VAL A 1 247 ? 0.589 29.857 -10.631 1.00 70.47 -126 VAL A CA 1
ATOM 3782 C C . VAL A 1 247 ? -0.739 29.197 -10.985 1.00 69.81 -126 VAL A C 1
ATOM 3783 O O . VAL A 1 247 ? -1.764 29.866 -11.112 1.00 69.90 -126 VAL A O 1
ATOM 3796 N N . LEU A 1 248 ? -0.710 27.878 -11.138 1.00 70.29 -125 LEU A N 1
ATOM 3797 C CA . LEU A 1 248 ? -1.918 27.107 -11.398 1.00 66.39 -125 LEU A CA 1
ATOM 3798 C C . LEU A 1 248 ? -2.842 27.283 -10.200 1.00 73.70 -125 LEU A C 1
ATOM 3799 O O . LEU A 1 248 ? -2.373 27.544 -9.092 1.00 76.81 -125 LEU A O 1
ATOM 3815 N N . PRO A 1 249 ? -4.161 27.149 -10.406 1.00 76.35 -124 PRO A N 1
ATOM 3816 C CA . PRO A 1 249 ? -5.019 27.258 -9.223 1.00 81.26 -124 PRO A CA 1
ATOM 3817 C C . PRO A 1 249 ? -4.745 26.126 -8.241 1.00 82.54 -124 PRO A C 1
ATOM 3818 O O . PRO A 1 249 ? -4.267 25.066 -8.645 1.00 77.87 -124 PRO A O 1
ATOM 3829 N N . THR A 1 250 ? -5.039 26.353 -6.965 1.00 82.10 -123 THR A N 1
ATOM 3830 C CA . THR A 1 250 ? -4.999 25.282 -5.979 1.00 87.13 -123 THR A CA 1
ATOM 3831 C C . THR A 1 250 ? -6.242 24.402 -6.012 1.00 89.52 -123 THR A C 1
ATOM 3832 O O . THR A 1 250 ? -7.270 24.765 -6.583 1.00 90.02 -123 THR A O 1
ATOM 3843 N N . PHE A 1 251 ? -6.123 23.237 -5.384 1.00 87.18 -122 PHE A N 1
ATOM 3844 C CA . PHE A 1 251 ? -7.230 22.304 -5.238 1.00 90.48 -122 PHE A CA 1
ATOM 3845 C C . PHE A 1 251 ? -7.201 21.694 -3.842 1.00 97.07 -122 PHE A C 1
ATOM 3846 O O . PHE A 1 251 ? -6.165 21.192 -3.409 1.00 97.08 -122 PHE A O 1
ATOM 3863 N N . LYS A 1 252 ? -8.324 21.789 -3.132 1.00 91.21 -121 LYS A N 1
ATOM 3864 C CA . LYS A 1 252 ? -8.442 21.319 -1.748 1.00 103.03 -121 LYS A CA 1
ATOM 3865 C C . LYS A 1 252 ? -7.325 21.904 -0.890 1.00 101.80 -121 LYS A C 1
ATOM 3866 O O . LYS A 1 252 ? -6.754 21.229 -0.035 1.00 106.66 -121 LYS A O 1
ATOM 3885 N N . GLY A 1 253 ? -7.035 23.177 -1.129 1.00 98.95 -120 GLY A N 1
ATOM 3886 C CA . GLY A 1 253 ? -5.967 23.885 -0.448 1.00 106.29 -120 GLY A CA 1
ATOM 3887 C C . GLY A 1 253 ? -4.560 23.373 -0.701 1.00 99.83 -120 GLY A C 1
ATOM 3888 O O . GLY A 1 253 ? -3.612 23.851 -0.078 1.00 101.56 -12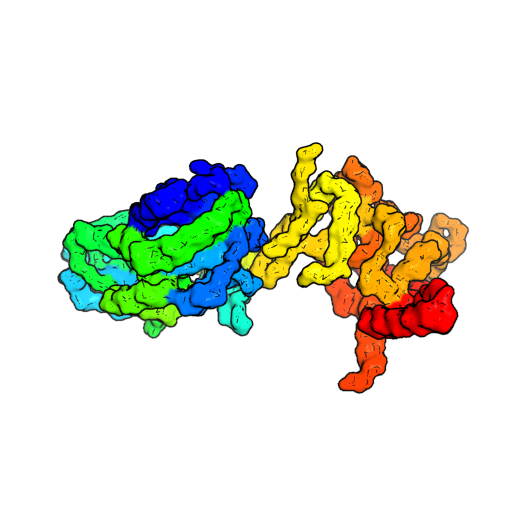0 GLY A O 1
ATOM 3892 N N . GLN A 1 254 ? -4.411 22.406 -1.603 1.00 103.97 -119 GLN A N 1
ATOM 3893 C CA . GLN A 1 254 ? -3.089 21.884 -1.939 1.00 95.20 -119 GLN A CA 1
ATOM 3894 C C . GLN A 1 254 ? -2.648 22.523 -3.254 1.00 88.00 -119 GLN A C 1
ATOM 3895 O O . GLN A 1 254 ? -3.482 22.753 -4.131 1.00 85.72 -119 GLN A O 1
ATOM 3909 N N . PRO A 1 255 ? -1.349 22.831 -3.404 1.00 96.29 -118 PRO A N 1
ATOM 3910 C CA . PRO A 1 255 ? -0.908 23.287 -4.728 1.00 88.81 -118 PRO A CA 1
ATOM 3911 C C . PRO A 1 255 ? -1.242 22.281 -5.827 1.00 81.64 -118 PRO A C 1
ATOM 3912 O O . PRO A 1 255 ? -1.220 21.078 -5.570 1.00 83.70 -118 PRO A O 1
ATOM 3923 N N . SER A 1 256 ? -1.563 22.763 -7.023 1.00 83.59 -117 SER A N 1
ATOM 3924 C CA . SER A 1 256 ? -1.480 21.935 -8.221 1.00 76.60 -117 SER A CA 1
ATOM 3925 C C . SER A 1 256 ? -0.032 21.542 -8.488 1.00 76.64 -117 SER A C 1
ATOM 3926 O O . SER A 1 256 ? 0.884 22.326 -8.239 1.00 79.27 -117 SER A O 1
ATOM 3934 N N . LYS A 1 257 ? 0.172 20.332 -9.000 1.00 76.64 -116 LYS A N 1
ATOM 3935 C CA . LYS A 1 257 ? 1.509 19.757 -9.063 1.00 73.46 -116 LYS A CA 1
ATOM 3936 C C . LYS A 1 257 ? 1.855 19.299 -10.476 1.00 67.00 -116 LYS A C 1
ATOM 3937 O O . LYS A 1 257 ? 1.800 18.105 -10.773 1.00 66.09 -116 LYS A O 1
ATOM 3956 N N . PRO A 1 258 ? 2.216 20.245 -11.356 1.00 72.36 -115 PRO A N 1
ATOM 3957 C CA . PRO A 1 258 ? 2.494 19.860 -12.744 1.00 66.44 -115 PRO A CA 1
ATOM 3958 C C . PRO A 1 258 ? 3.711 18.946 -12.833 1.00 65.22 -115 PRO A C 1
ATOM 3959 O O . PRO A 1 258 ? 4.617 19.057 -12.007 1.00 69.36 -115 PRO A O 1
ATOM 3970 N N . PHE A 1 259 ? 3.720 18.046 -13.810 1.00 69.71 -114 PHE A N 1
ATOM 3971 C CA . PHE A 1 259 ? 4.933 17.323 -14.176 1.00 68.82 -114 PHE A CA 1
ATOM 3972 C C . PHE A 1 259 ? 5.847 18.171 -15.054 1.00 66.75 -114 PHE A C 1
ATOM 3973 O O . PHE A 1 259 ? 5.440 18.673 -16.102 1.00 64.71 -114 PHE A O 1
ATOM 3990 N N . VAL A 1 260 ? 7.091 18.317 -14.610 1.00 68.04 -113 VAL A N 1
ATOM 3991 C CA . VAL A 1 260 ? 8.043 19.220 -15.240 1.00 67.31 -113 VAL A CA 1
ATOM 3992 C C . VAL A 1 260 ? 8.917 18.449 -16.218 1.00 63.85 -113 VAL A C 1
ATOM 3993 O O . VAL A 1 260 ? 9.535 17.449 -15.852 1.00 65.88 -113 VAL A O 1
ATOM 4006 N N . GLY A 1 261 ? 8.979 18.922 -17.458 1.00 61.12 -112 GLY A N 1
ATOM 4007 C CA . GLY A 1 261 ? 9.797 18.280 -18.468 1.00 60.22 -112 GLY A CA 1
ATOM 4008 C C . GLY A 1 261 ? 11.056 19.073 -18.757 1.00 63.79 -112 GLY A C 1
ATOM 4009 O O . GLY A 1 261 ? 11.052 20.303 -18.732 1.00 65.92 -112 GLY A O 1
ATOM 4013 N N . VAL A 1 262 ? 12.143 18.352 -19.009 1.00 61.01 -111 VAL A N 1
ATOM 4014 C CA . VAL A 1 262 ? 13.384 18.942 -19.490 1.00 62.12 -111 VAL A CA 1
ATOM 4015 C C . VAL A 1 262 ? 13.556 18.568 -20.955 1.00 61.36 -111 VAL A C 1
ATOM 4016 O O . VAL A 1 262 ? 13.832 17.412 -21.278 1.00 61.24 -111 VAL A O 1
ATOM 4029 N N . LEU A 1 263 ? 13.376 19.541 -21.842 1.00 62.17 -110 LEU A N 1
ATOM 4030 C CA . LEU A 1 263 ? 13.655 19.327 -23.255 1.00 60.78 -110 LEU A CA 1
ATOM 4031 C C . LEU A 1 263 ? 15.107 18.902 -23.438 1.00 63.76 -110 LEU A C 1
ATOM 4032 O O . LEU A 1 263 ? 16.033 19.575 -22.983 1.00 70.02 -110 LEU A O 1
ATOM 4048 N N . SER A 1 264 ? 15.284 17.776 -24.121 1.00 61.16 -109 SER A N 1
ATOM 4049 C CA . SER A 1 264 ? 16.572 17.101 -24.207 1.00 64.31 -109 SER A CA 1
ATOM 4050 C C . SER A 1 264 ? 16.861 16.686 -25.646 1.00 66.32 -109 SER A C 1
ATOM 4051 O O . SER A 1 264 ? 15.944 16.474 -26.439 1.00 62.48 -109 SER A O 1
ATOM 4059 N N . ALA A 1 265 ? 18.145 16.568 -25.966 1.00 65.32 -108 ALA A N 1
ATOM 4060 C CA . ALA A 1 265 ? 18.596 16.189 -27.300 1.00 67.75 -108 ALA A CA 1
ATOM 4061 C C . ALA A 1 265 ? 19.437 14.921 -27.222 1.00 72.52 -108 ALA A C 1
ATOM 4062 O O . ALA A 1 265 ? 20.537 14.926 -26.669 1.00 80.48 -108 ALA A O 1
ATOM 4069 N N . GLY A 1 266 ? 18.905 13.837 -27.780 1.00 67.32 -107 GLY A N 1
ATOM 4070 C CA . GLY A 1 266 ? 19.630 12.582 -27.857 1.00 69.30 -107 GLY A CA 1
ATOM 4071 C C . GLY A 1 266 ? 20.262 12.331 -29.211 1.00 74.90 -107 GLY A C 1
ATOM 4072 O O . GLY A 1 266 ? 19.786 12.801 -30.243 1.00 70.96 -107 GLY A O 1
ATOM 4076 N N . ILE A 1 267 ? 21.347 11.565 -29.184 1.00 74.81 -106 ILE A N 1
ATOM 4077 C CA . ILE A 1 267 ? 22.069 11.159 -30.384 1.00 79.79 -106 ILE A CA 1
ATOM 4078 C C . ILE A 1 267 ? 21.838 9.686 -30.708 1.00 78.36 -106 ILE A C 1
ATOM 4079 O O . ILE A 1 267 ? 22.032 8.810 -29.866 1.00 78.06 -106 ILE A O 1
ATOM 4095 N N . ASN A 1 268 ? 21.414 9.435 -31.944 1.00 74.89 -105 ASN A N 1
ATOM 4096 C CA . ASN A 1 268 ? 21.167 8.084 -32.442 1.00 75.82 -105 ASN A CA 1
ATOM 4097 C C . ASN A 1 268 ? 22.443 7.244 -32.443 1.00 84.76 -105 ASN A C 1
ATOM 4098 O O . ASN A 1 268 ? 23.435 7.604 -33.078 1.00 90.41 -105 ASN A O 1
ATOM 4109 N N . ALA A 1 269 ? 22.401 6.117 -31.740 1.00 76.43 -104 ALA A N 1
ATOM 4110 C CA . ALA A 1 269 ? 23.553 5.227 -31.620 1.00 81.46 -104 ALA A CA 1
ATOM 4111 C C . ALA A 1 269 ? 24.064 4.755 -32.981 1.00 87.89 -104 ALA A C 1
ATOM 4112 O O . ALA A 1 269 ? 25.250 4.461 -33.135 1.00 100.02 -104 ALA A O 1
ATOM 4119 N N . ALA A 1 270 ? 23.172 4.686 -33.963 1.00 82.21 -103 ALA A N 1
ATOM 4120 C CA . ALA A 1 270 ? 23.528 4.191 -35.289 1.00 89.15 -103 ALA A CA 1
ATOM 4121 C C . ALA A 1 270 ? 23.921 5.328 -36.229 1.00 90.87 -103 ALA A C 1
ATOM 4122 O O . ALA A 1 270 ? 24.224 5.095 -37.398 1.00 96.19 -103 ALA A O 1
ATOM 4129 N N . SER A 1 271 ? 23.920 6.554 -35.718 1.00 84.04 -102 SER A N 1
ATOM 4130 C CA . SER A 1 271 ? 24.340 7.702 -36.512 1.00 87.41 -102 SER A CA 1
ATOM 4131 C C . SER A 1 271 ? 25.826 7.635 -36.880 1.00 96.62 -102 SER A C 1
ATOM 4132 O O . SER A 1 271 ? 26.654 7.270 -36.046 1.00 101.48 -102 SER A O 1
ATOM 4140 N N . PRO A 1 272 ? 26.168 7.978 -38.135 1.00 85.79 -101 PRO A N 1
ATOM 4141 C CA . PRO A 1 272 ? 27.567 8.103 -38.554 1.00 91.05 -101 PRO A CA 1
ATOM 4142 C C . PRO A 1 272 ? 28.123 9.506 -38.317 1.00 95.79 -101 PRO A C 1
ATOM 4143 O O . PRO A 1 272 ? 29.237 9.809 -38.747 1.00 106.58 -101 PRO A O 1
ATOM 4154 N N . ASN A 1 273 ? 27.347 10.345 -37.638 1.00 93.51 -100 ASN A N 1
ATOM 4155 C CA . ASN A 1 273 ? 27.721 11.736 -37.407 1.00 94.78 -100 ASN A CA 1
ATOM 4156 C C . ASN A 1 273 ? 27.772 12.070 -35.921 1.00 92.00 -100 ASN A C 1
ATOM 4157 O O . ASN A 1 273 ? 27.488 13.200 -35.523 1.00 88.82 -100 ASN A O 1
ATOM 4168 N N . LYS A 1 274 ? 28.133 11.086 -35.104 1.00 96.42 -99 LYS A N 1
ATOM 4169 C CA . LYS A 1 274 ? 28.104 11.253 -33.657 1.00 95.33 -99 LYS A CA 1
ATOM 4170 C C . LYS A 1 274 ? 28.983 12.426 -33.240 1.00 98.55 -99 LYS A C 1
ATOM 4171 O O . LYS A 1 274 ? 28.598 13.228 -32.389 1.00 92.59 -99 LYS A O 1
ATOM 4190 N N . GLU A 1 275 ? 30.168 12.518 -33.836 1.00 97.39 -98 GLU A N 1
ATOM 4191 C CA . GLU A 1 275 ? 31.097 13.596 -33.518 1.00 104.20 -98 GLU A CA 1
ATOM 4192 C C . GLU A 1 275 ? 30.544 14.957 -33.941 1.00 100.14 -98 GLU A C 1
ATOM 4193 O O . GLU A 1 275 ? 30.634 15.935 -33.200 1.00 101.18 -98 GLU A O 1
ATOM 4205 N N . LEU A 1 276 ? 29.975 15.005 -35.143 1.00 103.03 -97 LEU A N 1
ATOM 4206 C CA . LEU A 1 276 ? 29.303 16.200 -35.651 1.00 97.91 -97 LEU A CA 1
ATOM 4207 C C . LEU A 1 276 ? 28.125 16.664 -34.796 1.00 90.41 -97 LEU A C 1
ATOM 4208 O O . LEU A 1 276 ? 27.964 17.858 -34.545 1.00 90.70 -97 LEU A O 1
ATOM 4224 N N . ALA A 1 277 ? 27.304 15.717 -34.354 1.00 94.39 -96 ALA A N 1
ATOM 4225 C CA . ALA A 1 277 ? 26.151 16.028 -33.513 1.00 83.40 -96 ALA A CA 1
ATOM 4226 C C . ALA A 1 277 ? 26.570 16.695 -32.210 1.00 84.89 -96 ALA A C 1
ATOM 4227 O O . ALA A 1 277 ? 25.966 17.679 -31.783 1.00 80.97 -96 ALA A O 1
ATOM 4234 N N . LYS A 1 278 ? 27.607 16.154 -31.582 1.00 86.05 -95 LYS A N 1
ATOM 4235 C CA . LYS A 1 278 ? 28.132 16.721 -30.348 1.00 91.92 -95 LYS A CA 1
ATOM 4236 C C . LYS A 1 278 ? 28.639 18.137 -30.594 1.00 97.58 -95 LYS A C 1
ATOM 4237 O O . LYS A 1 278 ? 28.400 19.039 -29.793 1.00 95.06 -95 LYS A O 1
ATOM 4256 N N . GLU A 1 279 ? 29.331 18.323 -31.713 1.00 92.95 -94 GLU A N 1
ATOM 4257 C CA . GLU A 1 279 ? 29.853 19.631 -32.093 1.00 97.01 -94 GLU A CA 1
ATOM 4258 C C . GLU A 1 279 ? 28.727 20.641 -32.321 1.00 89.10 -94 GLU A C 1
ATOM 4259 O O . GLU A 1 279 ? 28.793 21.778 -31.853 1.00 91.13 -94 GLU A O 1
ATOM 4271 N N . PHE A 1 280 ? 27.698 20.210 -33.043 1.00 95.77 -93 PHE A N 1
ATOM 4272 C CA . PHE A 1 280 ? 26.525 21.037 -33.323 1.00 86.94 -93 PHE A CA 1
ATOM 4273 C C . PHE A 1 280 ? 25.808 21.551 -32.073 1.00 80.06 -93 PHE A C 1
ATOM 4274 O O . PHE A 1 280 ? 25.555 22.747 -31.941 1.00 82.72 -93 PHE A O 1
ATOM 4291 N N . LEU A 1 281 ? 25.490 20.643 -31.158 1.00 85.18 -92 LEU A N 1
ATOM 4292 C CA . LEU A 1 281 ? 24.708 20.976 -29.968 1.00 78.50 -92 LEU A CA 1
ATOM 4293 C C . LEU A 1 281 ? 25.403 21.901 -28.973 1.00 85.05 -92 LEU A C 1
ATOM 4294 O O . LEU A 1 281 ? 24.813 22.878 -28.517 1.00 83.71 -92 LEU A O 1
ATOM 4310 N N . GLU A 1 282 ? 26.656 21.606 -28.651 1.00 82.50 -91 GLU A N 1
ATOM 4311 C CA . GLU A 1 282 ? 27.379 22.364 -27.634 1.00 87.00 -91 GLU A CA 1
ATOM 4312 C C . GLU A 1 282 ? 27.850 23.728 -28.136 1.00 92.36 -91 GLU A C 1
ATOM 4313 O O . GLU A 1 282 ? 27.854 24.693 -27.372 1.00 93.72 -91 GLU A O 1
ATOM 4325 N N . ASN A 1 283 ? 28.236 23.828 -29.405 1.00 89.36 -90 ASN A N 1
ATOM 4326 C CA . ASN A 1 283 ? 28.946 25.015 -29.871 1.00 97.34 -90 ASN A CA 1
ATOM 4327 C C . ASN A 1 283 ? 28.044 25.927 -30.698 1.00 93.22 -90 ASN A C 1
ATOM 4328 O O . ASN A 1 283 ? 28.359 27.103 -30.884 1.00 102.20 -90 ASN A O 1
ATOM 4339 N N . TYR A 1 284 ? 26.927 25.398 -31.190 1.00 91.47 -89 TYR A N 1
ATOM 4340 C CA . TYR A 1 284 ? 26.029 26.193 -32.025 1.00 90.23 -89 TYR A CA 1
ATOM 4341 C C . TYR A 1 284 ? 24.638 26.331 -31.407 1.00 80.99 -89 TYR A C 1
ATOM 4342 O O . TYR A 1 284 ? 24.160 27.444 -31.193 1.00 78.30 -89 TYR A O 1
ATOM 4360 N N . LEU A 1 285 ? 23.988 25.205 -31.124 1.00 91.99 -88 LEU A N 1
ATOM 4361 C CA . LEU A 1 285 ? 22.628 25.235 -30.589 1.00 80.91 -88 LEU A CA 1
ATOM 4362 C C . LEU A 1 285 ? 22.597 25.694 -29.136 1.00 81.14 -88 LEU A C 1
ATOM 4363 O O . LEU A 1 285 ? 21.840 26.596 -28.776 1.00 78.72 -88 LEU A O 1
ATOM 4379 N N . LEU A 1 286 ? 23.417 25.060 -28.303 1.00 77.16 -87 LEU A N 1
ATOM 4380 C CA . LEU A 1 286 ? 23.421 25.340 -26.871 1.00 80.07 -87 LEU A CA 1
ATOM 4381 C C . LEU A 1 286 ? 24.308 26.549 -26.593 1.00 87.31 -87 LEU A C 1
ATOM 4382 O O . LEU A 1 286 ? 25.245 26.486 -25.797 1.00 89.90 -87 LEU A O 1
ATOM 4398 N N . THR A 1 287 ? 24.001 27.650 -27.270 1.00 87.07 -86 THR A N 1
ATOM 4399 C CA . THR A 1 287 ? 24.702 28.909 -27.071 1.00 92.91 -86 THR A CA 1
ATOM 4400 C C . THR A 1 287 ? 23.694 30.038 -26.928 1.00 89.10 -86 THR A C 1
ATOM 4401 O O . THR A 1 287 ? 22.528 29.888 -27.297 1.00 81.52 -86 THR A O 1
ATOM 4412 N N . ASP A 1 288 ? 24.146 31.166 -26.394 1.00 88.97 -85 ASP A N 1
ATOM 4413 C CA . ASP A 1 288 ? 23.294 32.338 -26.262 1.00 84.74 -85 ASP A CA 1
ATOM 4414 C C . ASP A 1 288 ? 22.733 32.689 -27.635 1.00 83.38 -85 ASP A C 1
ATOM 4415 O O . ASP A 1 288 ? 21.539 32.944 -27.790 1.00 81.39 -85 ASP A O 1
ATOM 4424 N N . GLU A 1 289 ? 23.616 32.694 -28.626 1.00 92.82 -84 GLU A N 1
ATOM 4425 C CA . GLU A 1 289 ? 23.268 33.089 -29.983 1.00 95.92 -84 GLU A CA 1
ATOM 4426 C C . GLU A 1 289 ? 22.293 32.080 -30.590 1.00 83.93 -84 GLU A C 1
ATOM 4427 O O . GLU A 1 289 ? 21.361 32.448 -31.305 1.00 79.92 -84 GLU A O 1
ATOM 4439 N N . GLY A 1 290 ? 22.544 30.803 -30.328 1.00 94.50 -83 GLY A N 1
ATOM 4440 C CA . GLY A 1 290 ? 21.741 29.720 -30.870 1.00 89.42 -83 GLY A CA 1
ATOM 4441 C C . GLY A 1 290 ? 20.321 29.626 -30.333 1.00 79.71 -83 GLY A C 1
ATOM 4442 O O . GLY A 1 290 ? 19.362 29.498 -31.093 1.00 75.30 -83 GLY A O 1
ATOM 4446 N N . LEU A 1 291 ? 20.200 29.696 -29.010 1.00 87.23 -82 LEU A N 1
ATOM 4447 C CA . LEU A 1 291 ? 18.915 29.603 -28.315 1.00 78.17 -82 LEU A CA 1
ATOM 4448 C C . LEU A 1 291 ? 17.942 30.757 -28.569 1.00 78.90 -82 LEU A C 1
ATOM 4449 O O . LEU A 1 291 ? 16.732 30.539 -28.633 1.00 74.91 -82 LEU A O 1
ATOM 4465 N N . GLU A 1 292 ? 18.455 31.974 -28.705 1.00 79.51 -81 GLU A N 1
ATOM 4466 C CA . GLU A 1 292 ? 17.602 33.117 -29.028 1.00 79.25 -81 GLU A CA 1
ATOM 4467 C C . GLU A 1 292 ? 16.855 32.866 -30.336 1.00 76.46 -81 GLU A C 1
ATOM 4468 O O . GLU A 1 292 ? 15.661 33.147 -30.434 1.00 74.76 -81 GLU A O 1
ATOM 4480 N N . ALA A 1 293 ? 17.550 32.332 -31.335 1.00 85.42 -80 ALA A N 1
ATOM 4481 C CA . ALA A 1 293 ? 16.930 32.075 -32.630 1.00 84.73 -80 ALA A CA 1
ATOM 4482 C C . ALA A 1 293 ? 15.759 31.106 -32.477 1.00 77.54 -80 ALA A C 1
ATOM 4483 O O . ALA A 1 293 ? 14.731 31.262 -33.136 1.00 72.99 -80 ALA A O 1
ATOM 4490 N N . VAL A 1 294 ? 15.912 30.108 -31.611 1.00 80.68 -79 VAL A N 1
ATOM 4491 C CA . VAL A 1 294 ? 14.847 29.138 -31.378 1.00 72.04 -79 VAL A CA 1
ATOM 4492 C C . VAL A 1 294 ? 13.764 29.849 -30.580 1.00 67.49 -79 VAL A C 1
ATOM 4493 O O . VAL A 1 294 ? 12.576 29.757 -30.889 1.00 66.26 -79 VAL A O 1
ATOM 4506 N N . ASN A 1 295 ? 14.201 30.556 -29.544 1.00 69.96 -78 ASN A N 1
ATOM 4507 C CA . ASN A 1 295 ? 13.307 31.251 -28.628 1.00 71.98 -78 ASN A CA 1
ATOM 4508 C C . ASN A 1 295 ? 12.475 32.286 -29.373 1.00 74.04 -78 ASN A C 1
ATOM 4509 O O . ASN A 1 295 ? 11.312 32.519 -29.045 1.00 71.18 -78 ASN A O 1
ATOM 4520 N N . LYS A 1 296 ? 13.082 32.907 -30.380 1.00 80.74 -77 LYS A N 1
ATOM 4521 C CA . LYS A 1 296 ? 12.394 33.909 -31.183 1.00 79.43 -77 LYS A CA 1
ATOM 4522 C C . LYS A 1 296 ? 11.263 33.311 -32.014 1.00 75.90 -77 LYS A C 1
ATOM 4523 O O . LYS A 1 296 ? 10.296 34.004 -32.330 1.00 80.86 -77 LYS A O 1
ATOM 4542 N N . ASP A 1 297 ? 11.372 32.036 -32.376 1.00 82.40 -76 ASP A N 1
ATOM 4543 C CA . ASP A 1 297 ? 10.275 31.377 -33.071 1.00 75.91 -76 ASP A CA 1
ATOM 4544 C C . ASP A 1 297 ? 9.150 31.037 -32.097 1.00 71.90 -76 ASP A C 1
ATOM 4545 O O . ASP A 1 297 ? 8.072 31.628 -32.144 1.00 76.13 -76 ASP A O 1
ATOM 4554 N N . LYS A 1 298 ? 9.416 30.079 -31.214 1.00 69.22 -75 LYS A N 1
ATOM 4555 C CA . LYS A 1 298 ? 8.539 29.784 -30.087 1.00 65.43 -75 LYS A CA 1
ATOM 4556 C C . LYS A 1 298 ? 9.370 29.705 -28.801 1.00 64.63 -75 LYS A C 1
ATOM 4557 O O . LYS A 1 298 ? 10.395 29.024 -28.779 1.00 66.51 -75 LYS A O 1
ATOM 4576 N N . PRO A 1 299 ? 8.952 30.407 -27.731 1.00 62.52 -74 PRO A N 1
ATOM 4577 C CA . PRO A 1 299 ? 9.778 30.357 -26.516 1.00 64.12 -74 PRO A CA 1
ATOM 4578 C C . PRO A 1 299 ? 10.023 28.944 -25.981 1.00 61.18 -74 PRO A C 1
ATOM 4579 O O . PRO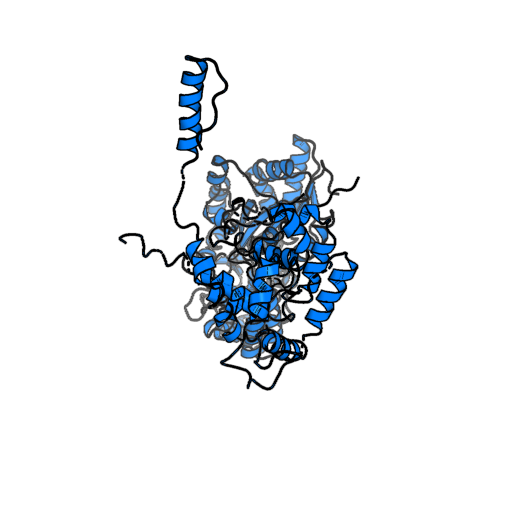 A 1 299 ? 9.102 28.130 -25.925 1.00 58.61 -74 PRO A O 1
ATOM 4590 N N . LEU A 1 300 ? 11.265 28.673 -25.592 1.00 74.83 -73 LEU A N 1
ATOM 4591 C CA . LEU A 1 300 ? 11.657 27.359 -25.087 1.00 72.44 -73 LEU A CA 1
ATOM 4592 C C . LEU A 1 300 ? 11.264 27.156 -23.624 1.00 69.52 -73 LEU A C 1
ATOM 4593 O O . LEU A 1 300 ? 11.090 26.023 -23.175 1.00 65.43 -73 LEU A O 1
ATOM 4609 N N . GLY A 1 301 ? 11.119 28.254 -22.888 1.00 68.20 -72 GLY A N 1
ATOM 4610 C CA . GLY A 1 301 ? 11.035 28.194 -21.439 1.00 69.15 -72 GLY A CA 1
ATOM 4611 C C . GLY A 1 301 ? 12.349 28.510 -20.744 1.00 73.74 -72 GLY A C 1
ATOM 4612 O O . GLY A 1 301 ? 13.153 29.293 -21.250 1.00 79.27 -72 GLY A O 1
ATOM 4616 N N . ALA A 1 302 ? 12.571 27.893 -19.587 1.00 67.73 -71 ALA A N 1
ATOM 4617 C CA . ALA A 1 302 ? 13.766 28.156 -18.784 1.00 71.90 -71 ALA A CA 1
ATOM 4618 C C . ALA A 1 302 ? 14.934 27.262 -19.190 1.00 74.30 -71 ALA A C 1
ATOM 4619 O O . ALA A 1 302 ? 14.980 26.083 -18.842 1.00 74.30 -71 ALA A O 1
ATOM 4626 N N . VAL A 1 303 ? 15.879 27.840 -19.926 1.00 69.16 -70 VAL A N 1
ATOM 4627 C CA . VAL A 1 303 ? 16.932 27.069 -20.576 1.00 69.66 -70 VAL A CA 1
ATOM 4628 C C . VAL A 1 303 ? 17.948 26.525 -19.572 1.00 73.81 -70 VAL A C 1
ATOM 4629 O O . VAL A 1 303 ? 18.112 27.063 -18.477 1.00 78.37 -70 VAL A O 1
ATOM 4642 N N . ALA A 1 304 ? 18.629 25.455 -19.971 1.00 70.72 -69 ALA A N 1
ATOM 4643 C CA . ALA A 1 304 ? 19.609 24.773 -19.129 1.00 77.97 -69 ALA A CA 1
ATOM 4644 C C . ALA A 1 304 ? 20.912 25.567 -19.005 1.00 83.39 -69 ALA A C 1
ATOM 4645 O O . ALA A 1 304 ? 21.646 25.428 -18.028 1.00 87.30 -69 ALA A O 1
ATOM 4652 N N . LEU A 1 305 ? 21.188 26.392 -20.011 1.00 72.83 -68 LEU A N 1
ATOM 4653 C CA . LEU A 1 305 ? 22.430 27.164 -20.090 1.00 83.44 -68 LEU A CA 1
ATOM 4654 C C . LEU A 1 305 ? 22.435 28.409 -19.211 1.00 86.24 -68 LEU A C 1
ATOM 4655 O O . LEU A 1 305 ? 21.691 29.360 -19.453 1.00 83.98 -68 LEU A O 1
ATOM 4671 N N . LYS A 1 306 ? 23.297 28.397 -18.198 1.00 82.96 -67 LYS A N 1
ATOM 4672 C CA . LYS A 1 306 ? 23.301 29.422 -17.162 1.00 86.47 -67 LYS A CA 1
ATOM 4673 C C . LYS A 1 306 ? 23.493 30.809 -17.772 1.00 92.09 -67 LYS A C 1
ATOM 4674 O O . LYS A 1 306 ? 22.850 31.770 -17.353 1.00 89.77 -67 LYS A O 1
ATOM 4693 N N . SER A 1 307 ? 24.376 30.911 -18.761 1.00 89.76 -66 SER A N 1
ATOM 4694 C CA . SER A 1 307 ? 24.764 32.208 -19.312 1.00 95.37 -66 SER A CA 1
ATOM 4695 C C . SER A 1 307 ? 23.561 32.894 -19.962 1.00 90.95 -66 SER A C 1
ATOM 4696 O O . SER A 1 307 ? 23.406 34.113 -19.881 1.00 93.91 -66 SER A O 1
ATOM 4704 N N . TYR A 1 308 ? 22.719 32.092 -20.605 1.00 98.41 -65 TYR A N 1
ATOM 4705 C CA . TYR A 1 308 ? 21.529 32.570 -21.311 1.00 92.95 -65 TYR A CA 1
ATOM 4706 C C . TYR A 1 308 ? 20.357 32.759 -20.348 1.00 86.25 -65 TYR A C 1
ATOM 4707 O O . TYR A 1 308 ? 19.570 33.696 -20.481 1.00 85.71 -65 TYR A O 1
ATOM 4725 N N . GLU A 1 309 ? 20.264 31.862 -19.372 1.00 84.82 -64 GLU A N 1
ATOM 4726 C CA . GLU A 1 309 ? 19.196 31.876 -18.376 1.00 81.81 -64 GLU A CA 1
ATOM 4727 C C . GLU A 1 309 ? 19.192 33.166 -17.558 1.00 87.33 -64 GLU A C 1
ATOM 4728 O O . GLU A 1 309 ? 18.133 33.622 -17.125 1.00 82.02 -64 GLU A O 1
ATOM 4740 N N . GLU A 1 310 ? 20.363 33.750 -17.343 1.00 80.28 -63 GLU A N 1
ATOM 4741 C CA . GLU A 1 310 ? 20.473 34.981 -16.564 1.00 85.76 -63 GLU A CA 1
ATOM 4742 C C . GLU A 1 310 ? 19.671 36.109 -17.230 1.00 83.20 -63 GLU A C 1
ATOM 4743 O O . GLU A 1 310 ? 19.111 36.970 -16.551 1.00 81.82 -63 GLU A O 1
ATOM 4755 N N . GLU A 1 311 ? 19.620 36.087 -18.559 1.00 87.63 -62 GLU A N 1
ATOM 4756 C CA . GLU A 1 311 ? 18.821 37.029 -19.352 1.00 84.67 -62 GLU A CA 1
ATOM 4757 C C . GLU A 1 311 ? 17.314 36.757 -19.284 1.00 80.08 -62 GLU A C 1
ATOM 4758 O O . GLU A 1 311 ? 16.526 37.676 -19.065 1.00 80.14 -62 GLU A O 1
ATOM 4770 N N . LEU A 1 312 ? 16.923 35.500 -19.464 1.00 87.39 -61 LEU A N 1
ATOM 4771 C CA . LEU A 1 312 ? 15.512 35.109 -19.490 1.00 76.38 -61 LEU A CA 1
ATOM 4772 C C . LEU A 1 312 ? 14.830 35.439 -18.171 1.00 75.72 -61 LEU A C 1
ATOM 4773 O O . LEU A 1 312 ? 13.632 35.717 -18.140 1.00 70.56 -61 LEU A O 1
ATOM 4789 N N . ALA A 1 313 ? 15.592 35.408 -17.087 1.00 79.69 -60 ALA A N 1
ATOM 4790 C CA . ALA A 1 313 ? 15.038 35.494 -15.746 1.00 82.59 -60 ALA A CA 1
ATOM 4791 C C . ALA A 1 313 ? 14.252 36.790 -15.582 1.00 85.99 -60 ALA A C 1
ATOM 4792 O O . ALA A 1 313 ? 13.379 36.888 -14.721 1.00 86.82 -60 ALA A O 1
ATOM 4799 N N . LYS A 1 314 ? 14.569 37.784 -16.405 1.00 81.53 -59 LYS A N 1
ATOM 4800 C CA . LYS A 1 314 ? 13.846 39.050 -16.389 1.00 83.90 -59 LYS A CA 1
ATOM 4801 C C . LYS A 1 314 ? 12.382 38.898 -16.827 1.00 77.04 -59 LYS A C 1
ATOM 4802 O O . LYS A 1 314 ? 11.542 39.698 -16.433 1.00 79.97 -59 LYS A O 1
ATOM 4821 N N . ASP A 1 315 ? 12.054 37.904 -17.646 1.00 84.07 -58 ASP A N 1
ATOM 4822 C CA . ASP A 1 315 ? 10.661 37.781 -18.076 1.00 79.41 -58 ASP A CA 1
ATOM 4823 C C . ASP A 1 315 ? 9.788 37.325 -16.893 1.00 77.08 -58 ASP A C 1
ATOM 4824 O O . ASP A 1 315 ? 10.032 36.258 -16.331 1.00 74.65 -58 ASP A O 1
ATOM 4833 N N . PRO A 1 316 ? 8.775 38.126 -16.502 1.00 79.67 -57 PRO A N 1
ATOM 4834 C CA . PRO A 1 316 ? 7.913 37.712 -15.381 1.00 79.78 -57 PRO A CA 1
ATOM 4835 C C . PRO A 1 316 ? 7.127 36.409 -15.573 1.00 73.38 -57 PRO A C 1
ATOM 4836 O O . PRO A 1 316 ? 6.799 35.741 -14.592 1.00 73.35 -57 PRO A O 1
ATOM 4847 N N . ARG A 1 317 ? 6.834 36.060 -16.822 1.00 79.03 -56 ARG A N 1
ATOM 4848 C CA . ARG A 1 317 ? 6.100 34.834 -17.142 1.00 74.99 -56 ARG A CA 1
ATOM 4849 C C . ARG A 1 317 ? 6.873 33.553 -16.852 1.00 72.02 -56 ARG A C 1
ATOM 4850 O O . ARG A 1 317 ? 6.288 32.544 -16.457 1.00 68.69 -56 ARG A O 1
ATOM 4871 N N . ILE A 1 318 ? 8.184 33.590 -17.053 1.00 73.75 -55 ILE A N 1
ATOM 4872 C CA . ILE A 1 318 ? 9.019 32.429 -16.782 1.00 69.86 -55 ILE A CA 1
ATOM 4873 C C . ILE A 1 318 ? 9.171 32.249 -15.279 1.00 72.50 -55 ILE A C 1
ATOM 4874 O O . ILE A 1 318 ? 9.287 31.123 -14.795 1.00 71.27 -55 ILE A O 1
ATOM 4890 N N . ALA A 1 319 ? 9.173 33.352 -14.538 1.00 71.07 -54 ALA A N 1
ATOM 4891 C CA . ALA A 1 319 ? 9.250 33.269 -13.086 1.00 75.56 -54 ALA A CA 1
ATOM 4892 C C . ALA A 1 319 ? 8.080 32.447 -12.559 1.00 74.94 -54 ALA A C 1
ATOM 4893 O O . ALA A 1 319 ? 8.247 31.594 -11.687 1.00 77.35 -54 ALA A O 1
ATOM 4900 N N . ALA A 1 320 ? 6.892 32.718 -13.092 1.00 75.97 -53 ALA A N 1
ATOM 4901 C CA . ALA A 1 320 ? 5.695 31.968 -12.733 1.00 74.84 -53 ALA A CA 1
ATOM 4902 C C . ALA A 1 320 ? 5.808 30.503 -13.142 1.00 70.66 -53 ALA A C 1
ATOM 4903 O O . ALA A 1 320 ? 5.425 29.608 -12.388 1.00 69.66 -53 ALA A O 1
ATOM 4910 N N . THR A 1 321 ? 6.332 30.260 -14.340 1.00 72.70 -52 THR A N 1
ATOM 4911 C CA . THR A 1 321 ? 6.547 28.896 -14.811 1.00 67.62 -52 THR A CA 1
ATOM 4912 C C . THR A 1 321 ? 7.402 28.088 -13.838 1.00 69.42 -52 THR A C 1
ATOM 4913 O O . THR A 1 321 ? 7.053 26.961 -13.486 1.00 70.01 -52 THR A O 1
ATOM 4941 N N . GLU A 1 323 ? 7.931 28.693 -10.790 1.00 70.21 -50 GLU A N 1
ATOM 4942 C CA . GLU A 1 323 ? 7.175 28.605 -9.548 1.00 74.96 -50 GLU A CA 1
ATOM 4943 C C . GLU A 1 323 ? 6.335 27.337 -9.553 1.00 71.12 -50 GLU A C 1
ATOM 4944 O O . GLU A 1 323 ? 6.299 26.597 -8.571 1.00 74.38 -50 GLU A O 1
ATOM 4956 N N . ASN A 1 324 ? 5.650 27.096 -10.664 1.00 71.04 -49 ASN A N 1
ATOM 4957 C CA . ASN A 1 324 ? 4.843 25.894 -10.806 1.00 70.02 -49 ASN A CA 1
ATOM 4958 C C . ASN A 1 324 ? 5.704 24.634 -10.799 1.00 66.94 -49 ASN A C 1
ATOM 4959 O O . ASN A 1 324 ? 5.303 23.612 -10.243 1.00 67.87 -49 ASN A O 1
ATOM 4970 N N . ALA A 1 325 ? 6.883 24.700 -11.411 1.00 64.41 -48 ALA A N 1
ATOM 4971 C CA . ALA A 1 325 ? 7.778 23.549 -11.422 1.00 63.38 -48 ALA A CA 1
ATOM 4972 C C . ALA A 1 325 ? 8.204 23.135 -10.013 1.00 69.22 -48 ALA A C 1
ATOM 4973 O O . ALA A 1 325 ? 8.205 21.948 -9.685 1.00 70.87 -48 ALA A O 1
ATOM 4980 N N . GLN A 1 326 ? 8.559 24.111 -9.181 1.00 63.15 -47 GLN A N 1
ATOM 4981 C CA . GLN A 1 326 ? 9.055 23.819 -7.836 1.00 71.64 -47 GLN A CA 1
ATOM 4982 C C . GLN A 1 326 ? 7.932 23.316 -6.928 1.00 71.07 -47 GLN A C 1
ATOM 4983 O O . GLN A 1 326 ? 8.178 22.603 -5.955 1.00 77.45 -47 GLN A O 1
ATOM 4997 N N . LYS A 1 327 ? 6.701 23.695 -7.259 1.00 73.67 -46 LYS A N 1
ATOM 4998 C CA . LYS A 1 327 ? 5.514 23.206 -6.563 1.00 76.85 -46 LYS A CA 1
ATOM 4999 C C . LYS A 1 327 ? 5.107 21.823 -7.056 1.00 76.41 -46 LYS A C 1
ATOM 5000 O O . LYS A 1 327 ? 4.333 21.121 -6.403 1.00 77.81 -46 LYS A O 1
ATOM 5019 N N . GLY A 1 328 ? 5.636 21.442 -8.212 1.00 77.46 -45 GLY A N 1
ATOM 5020 C CA . GLY A 1 328 ? 5.368 20.143 -8.795 1.00 71.56 -45 GLY A CA 1
ATOM 5021 C C . GLY A 1 328 ? 6.549 19.209 -8.633 1.00 73.72 -45 GLY A C 1
ATOM 5022 O O . GLY A 1 328 ? 7.300 19.304 -7.661 1.00 82.16 -45 GLY A O 1
ATOM 5026 N N . GLU A 1 329 ? 6.714 18.308 -9.594 1.00 79.07 -44 GLU A N 1
ATOM 5027 C CA . GLU A 1 329 ? 7.751 17.288 -9.530 1.00 79.83 -44 GLU A CA 1
ATOM 5028 C C . GLU A 1 329 ? 8.338 17.076 -10.924 1.00 71.44 -44 GLU A C 1
ATOM 5029 O O . GLU A 1 329 ? 7.623 17.091 -11.925 1.00 66.07 -44 GLU A O 1
ATOM 5041 N N . ILE A 1 330 ? 9.653 16.892 -10.964 1.00 72.61 -43 ILE A N 1
ATOM 5042 C CA . ILE A 1 330 ? 10.374 16.538 -12.182 1.00 69.93 -43 ILE A CA 1
ATOM 5043 C C . ILE A 1 330 ? 9.960 15.163 -12.674 1.00 66.68 -43 ILE A C 1
ATOM 5044 O O . ILE A 1 330 ? 9.956 14.199 -11.912 1.00 68.70 -43 ILE A O 1
ATOM 5077 N N . PRO A 1 332 ? 9.880 11.519 -13.986 1.00 75.88 -41 PRO A N 1
ATOM 5078 C CA . PRO A 1 332 ? 10.805 10.392 -14.146 1.00 74.43 -41 PRO A CA 1
ATOM 5079 C C . PRO A 1 332 ? 11.315 10.250 -15.569 1.00 69.01 -41 PRO A C 1
ATOM 5080 O O . PRO A 1 332 ? 10.656 10.717 -16.498 1.00 66.90 -41 PRO A O 1
ATOM 5091 N N . ASN A 1 333 ? 12.458 9.596 -15.738 1.00 71.47 -40 ASN A N 1
ATOM 5092 C CA . ASN A 1 333 ? 12.906 9.207 -17.066 1.00 71.86 -40 ASN A CA 1
ATOM 5093 C C . ASN A 1 333 ? 12.800 7.701 -17.280 1.00 73.34 -40 ASN A C 1
ATOM 5094 O O . ASN A 1 333 ? 13.261 7.189 -18.295 1.00 70.61 -40 ASN A O 1
ATOM 5105 N N . ILE A 1 334 ? 12.190 6.989 -16.337 1.00 73.86 -39 ILE A N 1
ATOM 5106 C CA . ILE A 1 334 ? 12.241 5.533 -16.381 1.00 72.37 -39 ILE A CA 1
ATOM 5107 C C . ILE A 1 334 ? 11.476 4.983 -17.591 1.00 68.48 -39 ILE A C 1
ATOM 5108 O O . ILE A 1 334 ? 10.564 5.641 -18.093 1.00 66.33 -39 ILE A O 1
ATOM 5124 N N . PRO A 1 335 ? 11.854 3.784 -18.078 1.00 70.76 -38 PRO A N 1
ATOM 5125 C CA . PRO A 1 335 ? 11.170 3.230 -19.254 1.00 70.95 -38 PRO A CA 1
ATOM 5126 C C . PRO A 1 335 ? 9.657 3.039 -19.097 1.00 71.75 -38 PRO A C 1
ATOM 5127 O O . PRO A 1 335 ? 8.919 3.130 -20.078 1.00 68.03 -38 PRO A O 1
ATOM 5138 N N . GLN A 1 336 ? 9.213 2.772 -17.870 1.00 68.64 -37 GLN A N 1
ATOM 5139 C CA . GLN A 1 336 ? 7.804 2.475 -17.608 1.00 70.21 -37 GLN A CA 1
ATOM 5140 C C . GLN A 1 336 ? 6.898 3.694 -17.688 1.00 68.78 -37 GLN A C 1
ATOM 5141 O O . GLN A 1 336 ? 5.675 3.572 -17.636 1.00 72.46 -37 GLN A O 1
ATOM 5172 N N . SER A 1 338 ? 6.226 5.550 -20.228 1.00 54.98 -35 SER A N 1
ATOM 5173 C CA . SER A 1 338 ? 5.393 5.559 -21.421 1.00 56.79 -35 SER A CA 1
ATOM 5174 C C . SER A 1 338 ? 4.155 4.713 -21.150 1.00 64.43 -35 SER A C 1
ATOM 5175 O O . SER A 1 338 ? 3.046 5.079 -21.537 1.00 65.98 -35 SER A O 1
ATOM 5183 N N . ALA A 1 339 ? 4.354 3.587 -20.472 1.00 60.84 -34 ALA A N 1
ATOM 5184 C CA . ALA A 1 339 ? 3.256 2.700 -20.107 1.00 64.17 -34 ALA A CA 1
ATOM 5185 C C . ALA A 1 339 ? 2.269 3.477 -19.241 1.00 65.71 -34 ALA A C 1
ATOM 5186 O O . ALA A 1 339 ? 1.053 3.365 -19.393 1.00 69.84 -34 ALA A O 1
ATOM 5193 N N . PHE A 1 340 ? 2.827 4.271 -18.332 1.00 62.77 -33 PHE A N 1
ATOM 5194 C CA . PHE A 1 340 ? 2.057 5.138 -17.445 1.00 62.86 -33 PHE A CA 1
ATOM 5195 C C . PHE A 1 340 ? 1.184 6.121 -18.224 1.00 57.98 -33 PHE A C 1
ATOM 5196 O O . PHE A 1 340 ? -0.014 6.226 -17.966 1.00 59.91 -33 PHE A O 1
ATOM 5213 N N . TRP A 1 341 ? 1.776 6.827 -19.181 1.00 58.91 -32 TRP A N 1
ATOM 5214 C CA . TRP A 1 341 ? 1.049 7.846 -19.935 1.00 57.64 -32 TRP A CA 1
ATOM 5215 C C . TRP A 1 341 ? -0.075 7.219 -20.756 1.00 61.46 -32 TRP A C 1
ATOM 5216 O O . TRP A 1 341 ? -1.184 7.752 -20.801 1.00 62.82 -32 TRP A O 1
ATOM 5237 N N . TYR A 1 342 ? 0.211 6.097 -21.409 1.00 54.48 -31 TYR A N 1
ATOM 5238 C CA . TYR A 1 342 ? -0.794 5.416 -22.218 1.00 59.60 -31 TYR A CA 1
ATOM 5239 C C . TYR A 1 342 ? -1.996 5.068 -21.344 1.00 64.36 -31 TYR A C 1
ATOM 5240 O O . TYR A 1 342 ? -3.145 5.223 -21.758 1.00 68.56 -31 TYR A O 1
ATOM 5258 N N . ALA A 1 343 ? -1.719 4.607 -20.129 1.00 53.73 -30 ALA A N 1
ATOM 5259 C CA . ALA A 1 343 ? -2.765 4.188 -19.202 1.00 58.56 -30 ALA A CA 1
ATOM 5260 C C . ALA A 1 343 ? -3.631 5.370 -18.768 1.00 57.81 -30 ALA A C 1
ATOM 5261 O O . ALA A 1 343 ? -4.857 5.287 -18.780 1.00 66.08 -30 ALA A O 1
ATOM 5268 N N . VAL A 1 344 ? -2.996 6.465 -18.364 1.00 57.67 -29 VAL A N 1
ATOM 5269 C CA . VAL A 1 344 ? -3.736 7.640 -17.915 1.00 55.85 -29 VAL A CA 1
ATOM 5270 C C . VAL A 1 344 ? -4.533 8.270 -19.058 1.00 55.86 -29 VAL A C 1
ATOM 5271 O O . VAL A 1 344 ? -5.651 8.737 -18.850 1.00 56.95 -29 VAL A O 1
ATOM 5284 N N . ARG A 1 345 ? -3.970 8.271 -20.264 1.00 54.60 -28 ARG A N 1
ATOM 5285 C CA . ARG A 1 345 ? -4.663 8.818 -21.431 1.00 53.65 -28 ARG A CA 1
ATOM 5286 C C . ARG A 1 345 ? -6.018 8.151 -21.672 1.00 62.63 -28 ARG A C 1
ATOM 5287 O O . ARG A 1 345 ? -7.033 8.830 -21.827 1.00 65.44 -28 ARG A O 1
ATOM 5308 N N . THR A 1 346 ? -6.026 6.823 -21.706 1.00 55.73 -27 THR A N 1
ATOM 5309 C CA . THR A 1 346 ? -7.256 6.059 -21.905 1.00 65.42 -27 THR A CA 1
ATOM 5310 C C . THR A 1 346 ? -8.215 6.356 -20.753 1.00 68.41 -27 THR A C 1
ATOM 5311 O O . THR A 1 346 ? -9.413 6.548 -20.959 1.00 74.58 -27 THR A O 1
ATOM 5322 N N . ALA A 1 347 ? -7.667 6.404 -19.544 1.00 62.83 -26 ALA A N 1
ATOM 5323 C CA . ALA A 1 347 ? -8.446 6.628 -18.330 1.00 65.52 -26 ALA A CA 1
ATOM 5324 C C . ALA A 1 347 ? -9.119 7.999 -18.352 1.00 65.39 -26 ALA A C 1
ATOM 5325 O O . ALA A 1 347 ? -10.269 8.133 -17.934 1.00 75.38 -26 ALA A O 1
ATOM 5332 N N . VAL A 1 348 ? -8.410 9.014 -18.835 1.00 65.71 -25 VAL A N 1
ATOM 5333 C CA . VAL A 1 348 ? -8.957 10.365 -18.874 1.00 62.97 -25 VAL A CA 1
ATOM 5334 C C . VAL A 1 348 ? -10.093 10.361 -19.888 1.00 69.94 -25 VAL A C 1
ATOM 5335 O O . VAL A 1 348 ? -11.179 10.869 -19.610 1.00 73.46 -25 VAL A O 1
ATOM 5348 N N . ILE A 1 349 ? -9.845 9.788 -21.061 1.00 65.10 -24 ILE A N 1
ATOM 5349 C CA . ILE A 1 349 ? -10.832 9.799 -22.131 1.00 71.13 -24 ILE A CA 1
ATOM 5350 C C . ILE A 1 349 ? -12.051 9.022 -21.647 1.00 83.04 -24 ILE A C 1
ATOM 5351 O O . ILE A 1 349 ? -13.183 9.489 -21.773 1.00 90.23 -24 ILE A O 1
ATOM 5367 N N . ASN A 1 350 ? -11.817 7.836 -21.092 1.00 71.75 -23 ASN A N 1
ATOM 5368 C CA . ASN A 1 350 ? -12.905 6.926 -20.753 1.00 81.19 -23 ASN A CA 1
ATOM 5369 C C . ASN A 1 350 ? -13.778 7.561 -19.676 1.00 87.11 -23 ASN A C 1
ATOM 5370 O O . ASN A 1 350 ? -15.001 7.426 -19.691 1.00 97.05 -23 ASN A O 1
ATOM 5381 N N . ALA A 1 351 ? -13.135 8.253 -18.740 1.00 82.40 -22 ALA A N 1
ATOM 5382 C CA . ALA A 1 351 ? -13.834 8.862 -17.616 1.00 85.97 -22 ALA A CA 1
ATOM 5383 C C . ALA A 1 351 ? -14.530 10.136 -18.080 1.00 86.04 -22 ALA A C 1
ATOM 5384 O O . ALA A 1 351 ? -15.668 10.411 -17.697 1.00 91.88 -22 ALA A O 1
ATOM 5391 N N . ALA A 1 352 ? -13.834 10.910 -18.905 1.00 83.82 -21 ALA A N 1
ATOM 5392 C CA . ALA A 1 352 ? -14.332 12.205 -19.352 1.00 81.17 -21 ALA A CA 1
ATOM 5393 C C . ALA A 1 352 ? -15.602 12.041 -20.180 1.00 91.08 -21 ALA A C 1
ATOM 5394 O O . ALA A 1 352 ? -16.499 12.882 -20.130 1.00 93.47 -21 ALA A O 1
ATOM 5401 N N . SER A 1 353 ? -15.669 10.953 -20.941 1.00 84.63 -20 SER A N 1
ATOM 5402 C CA . SER A 1 353 ? -16.826 10.681 -21.787 1.00 92.68 -20 SER A CA 1
ATOM 5403 C C . SER A 1 353 ? -17.953 9.963 -21.041 1.00 106.12 -20 SER A C 1
ATOM 5404 O O . SER A 1 353 ? -19.043 9.786 -21.585 1.00 115.72 -20 SER A O 1
ATOM 5412 N N . GLY A 1 354 ? -17.691 9.540 -19.809 1.00 90.18 -19 GLY A N 1
ATOM 5413 C CA . GLY A 1 354 ? -18.656 8.751 -19.062 1.00 101.10 -19 GLY A CA 1
ATOM 5414 C C . GLY A 1 354 ? -18.916 7.370 -19.642 1.00 109.17 -19 GLY A C 1
ATOM 5415 O O . GLY A 1 354 ? -20.009 6.823 -19.496 1.00 118.02 -19 GLY A O 1
ATOM 5419 N N . ARG A 1 355 ? -17.910 6.814 -20.308 1.00 102.36 -18 ARG A N 1
ATOM 5420 C CA . ARG A 1 355 ? -17.944 5.429 -20.773 1.00 109.08 -18 ARG A CA 1
ATOM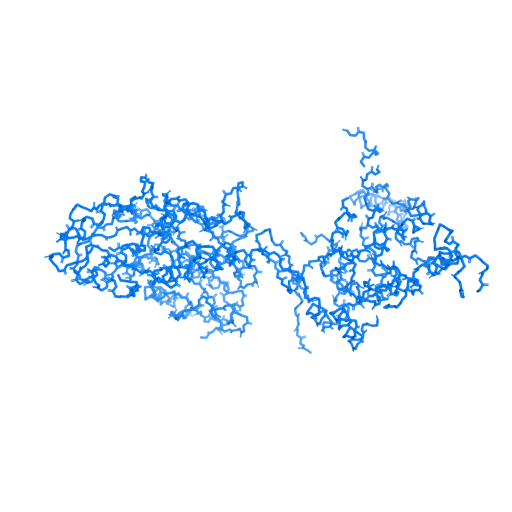 5421 C C . ARG A 1 355 ? -17.551 4.440 -19.684 1.00 113.14 -18 ARG A C 1
ATOM 5422 O O . ARG A 1 355 ? -17.806 3.242 -19.804 1.00 121.90 -18 ARG A O 1
ATOM 5443 N N . GLN A 1 356 ? -16.937 4.949 -18.621 1.00 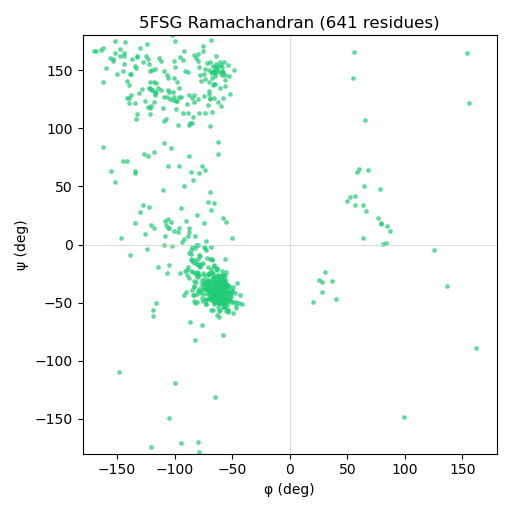104.75 -17 GLN A N 1
ATOM 5444 C CA . GLN A 1 356 ? -16.723 4.175 -17.403 1.00 107.42 -17 GLN A CA 1
ATOM 5445 C C . GLN A 1 356 ? -16.631 5.097 -16.193 1.00 100.12 -17 GLN A C 1
ATOM 5446 O O . GLN A 1 356 ? -16.324 6.282 -16.322 1.00 89.69 -17 GLN A O 1
ATOM 5460 N N . THR A 1 357 ? -16.900 4.539 -15.018 1.00 103.45 -16 THR A N 1
ATOM 5461 C CA . THR A 1 357 ? -16.694 5.255 -13.766 1.00 99.48 -16 THR A CA 1
ATOM 5462 C C . THR A 1 357 ? -15.211 5.546 -13.548 1.00 89.63 -16 THR A C 1
ATOM 5463 O O . THR A 1 357 ? -14.336 4.835 -14.040 1.00 88.70 -16 THR A O 1
ATOM 5474 N N . VAL A 1 358 ? -14.960 6.617 -12.804 1.00 95.75 -15 VAL A N 1
ATOM 5475 C CA . VAL A 1 358 ? -13.621 7.018 -12.383 1.00 86.46 -15 VAL A CA 1
ATOM 5476 C C . VAL A 1 358 ? -12.861 5.925 -11.632 1.00 89.60 -15 VAL A C 1
ATOM 5477 O O . VAL A 1 358 ? -11.708 5.646 -11.959 1.00 82.01 -15 VAL A O 1
ATOM 5490 N N . ASP A 1 359 ? -13.484 5.316 -10.631 1.00 87.92 -14 ASP A N 1
ATOM 5491 C CA . ASP A 1 359 ? -12.849 4.216 -9.906 1.00 91.47 -14 ASP A CA 1
ATOM 5492 C C . ASP A 1 359 ? -12.304 3.135 -10.830 1.00 87.68 -14 ASP A C 1
ATOM 5493 O O . ASP A 1 359 ? -11.185 2.656 -10.648 1.00 84.86 -14 ASP A O 1
ATOM 5502 N N . ALA A 1 360 ? -13.104 2.755 -11.816 1.00 87.12 -13 ALA A N 1
ATOM 5503 C CA . ALA A 1 360 ? -12.737 1.701 -12.752 1.00 88.59 -13 ALA A CA 1
ATOM 5504 C C . ALA A 1 360 ? -11.634 2.177 -13.688 1.00 81.46 -13 ALA A C 1
ATOM 5505 O O . ALA A 1 360 ? -10.683 1.446 -13.963 1.00 79.39 -13 ALA A O 1
ATOM 5512 N N . ALA A 1 361 ? -11.765 3.408 -14.170 1.00 95.76 -12 ALA A N 1
ATOM 5513 C CA . ALA A 1 361 ? -10.788 3.981 -15.088 1.00 85.12 -12 ALA A CA 1
ATOM 5514 C C . ALA A 1 361 ? -9.398 3.962 -14.459 1.00 77.45 -12 ALA A C 1
ATOM 5515 O O . ALA A 1 361 ? -8.435 3.509 -15.078 1.00 71.47 -12 ALA A O 1
ATOM 5522 N N . LEU A 1 362 ? -9.298 4.459 -13.231 1.00 81.65 -11 LEU A N 1
ATOM 5523 C CA . LEU A 1 362 ? -8.012 4.592 -12.555 1.00 75.78 -11 LEU A CA 1
ATOM 5524 C C . LEU A 1 362 ? -7.534 3.233 -12.052 1.00 80.14 -11 LEU A C 1
ATOM 5525 O O . LEU A 1 362 ? -6.333 2.974 -11.970 1.00 77.32 -11 LEU A O 1
ATOM 5541 N N . ALA A 1 363 ? -8.487 2.373 -11.710 1.00 72.55 -10 ALA A N 1
ATOM 5542 C CA . ALA A 1 363 ? -8.201 0.984 -11.367 1.00 78.84 -10 ALA A CA 1
ATOM 5543 C C . ALA A 1 363 ? -7.563 0.242 -12.538 1.00 76.35 -10 ALA A C 1
ATOM 5544 O O . ALA A 1 363 ? -6.533 -0.412 -12.380 1.00 72.64 -10 ALA A O 1
ATOM 5551 N N . ALA A 1 364 ? -8.176 0.343 -13.712 1.00 83.50 -9 ALA A N 1
ATOM 5552 C CA . ALA A 1 364 ? -7.602 -0.241 -14.919 1.00 82.01 -9 ALA A CA 1
ATOM 5553 C C . ALA A 1 364 ? -6.224 0.344 -15.222 1.00 71.34 -9 ALA A C 1
ATOM 5554 O O . ALA A 1 364 ? -5.290 -0.394 -15.536 1.00 68.42 -9 ALA A O 1
ATOM 5561 N N . GLY A 1 365 ? -6.096 1.664 -15.124 1.00 83.10 -8 GLY A N 1
ATOM 5562 C CA . GLY A 1 365 ? -4.807 2.316 -15.293 1.00 72.88 -8 GLY A CA 1
ATOM 5563 C C . GLY A 1 365 ? -3.740 1.743 -14.377 1.00 72.41 -8 GLY A C 1
ATOM 5564 O O . GLY A 1 365 ? -2.591 1.553 -14.778 1.00 68.78 -8 GLY A O 1
ATOM 5568 N N . SER A 1 366 ? -4.132 1.479 -13.135 1.00 73.28 -7 SER A N 1
ATOM 5569 C CA . SER A 1 366 ? -3.257 0.876 -12.131 1.00 74.23 -7 SER A CA 1
ATOM 5570 C C . SER A 1 366 ? -2.720 -0.470 -12.611 1.00 79.14 -7 SER A C 1
ATOM 5571 O O . SER A 1 366 ? -1.520 -0.738 -12.544 1.00 77.49 -7 SER A O 1
ATOM 5579 N N . ALA A 1 367 ? -3.628 -1.309 -13.095 1.00 77.72 -6 ALA A N 1
ATOM 5580 C CA . ALA A 1 367 ? -3.292 -2.625 -13.630 1.00 80.33 -6 ALA A CA 1
ATOM 5581 C C . ALA A 1 367 ? -2.295 -2.493 -14.775 1.00 74.66 -6 ALA A C 1
ATOM 5582 O O . ALA A 1 367 ? -1.294 -3.208 -14.825 1.00 78.31 -6 ALA A O 1
ATOM 5589 N N . GLN A 1 368 ? -2.565 -1.561 -15.680 1.00 78.75 -5 GLN A N 1
ATOM 5590 C CA . GLN A 1 368 ? -1.785 -1.402 -16.901 1.00 76.12 -5 GLN A CA 1
ATOM 5591 C C . GLN A 1 368 ? -0.408 -0.848 -16.563 1.00 69.68 -5 GLN A C 1
ATOM 5592 O O . GLN A 1 368 ? 0.574 -1.172 -17.230 1.00 65.81 -5 GLN A O 1
ATOM 5606 N N . THR A 1 369 ? -0.333 0.007 -15.549 1.00 80.05 -4 THR A N 1
ATOM 5607 C CA . THR A 1 369 ? 0.949 0.567 -15.150 1.00 74.51 -4 THR A CA 1
ATOM 5608 C C . THR A 1 369 ? 1.883 -0.517 -14.627 1.00 80.69 -4 THR A C 1
ATOM 5609 O O . THR A 1 369 ? 3.094 -0.444 -14.841 1.00 78.79 -4 THR A O 1
ATOM 5620 N N . ASN A 1 370 ? 1.338 -1.514 -13.939 1.00 75.29 -3 ASN A N 1
ATOM 5621 C CA . ASN A 1 370 ? 2.181 -2.571 -13.411 1.00 80.03 -3 ASN A CA 1
ATOM 5622 C C . ASN A 1 370 ? 2.365 -3.663 -14.461 1.00 82.78 -3 ASN A C 1
ATOM 5623 O O . ASN A 1 370 ? 3.193 -4.559 -14.297 1.00 89.30 -3 ASN A O 1
ATOM 5634 N N . ALA A 1 371 ? 1.641 -3.545 -15.570 1.00 84.30 -2 ALA A N 1
ATOM 5635 C CA . ALA A 1 371 ? 1.683 -4.565 -16.608 1.00 84.88 -2 ALA A CA 1
ATOM 5636 C C . ALA A 1 371 ? 3.113 -4.649 -17.094 1.00 83.56 -2 ALA A C 1
ATOM 5637 O O . ALA A 1 371 ? 3.680 -5.731 -17.253 1.00 84.65 -2 ALA A O 1
ATOM 5639 N N . ALA A 1 372 ? 3.687 -3.468 -17.293 1.00 82.94 -1 ALA A N 1
ATOM 5640 C CA . ALA A 1 372 ? 5.057 -3.308 -17.746 1.00 81.80 -1 ALA A CA 1
ATOM 5641 C C . ALA A 1 372 ? 6.028 -3.406 -16.577 1.00 82.20 -1 ALA A C 1
ATOM 5642 O O . ALA A 1 372 ? 7.162 -3.854 -16.737 1.00 82.37 -1 ALA A O 1
ATOM 5644 N N . ALA A 1 373 ? 5.571 -2.982 -15.403 1.00 79.36 0 ALA A N 1
ATOM 5645 C CA . ALA A 1 373 ? 6.399 -2.984 -14.202 1.00 80.11 0 ALA A CA 1
ATOM 5646 C C . ALA A 1 373 ? 6.742 -4.405 -13.755 1.00 82.19 0 ALA A C 1
ATOM 5647 O O . ALA A 1 373 ? 7.899 -4.706 -13.466 1.00 82.56 0 ALA A O 1
ATOM 5649 N N . THR A 1 374 ? 5.737 -5.275 -13.699 1.00 87.81 113 THR A N 1
ATOM 5650 C CA . THR A 1 374 ? 5.950 -6.653 -13.264 1.00 85.43 113 THR A CA 1
ATOM 5651 C C . THR A 1 374 ? 6.963 -7.377 -14.154 1.00 81.85 113 THR A C 1
ATOM 5652 O O . THR A 1 374 ? 7.063 -7.106 -15.352 1.00 81.62 113 THR A O 1
ATOM 5656 N N . GLY A 1 375 ? 7.712 -8.297 -13.554 1.00 89.44 114 GLY A N 1
ATOM 5657 C CA . GLY A 1 375 ? 8.742 -9.035 -14.261 1.00 86.21 114 GLY A CA 1
ATOM 5658 C C . GLY A 1 375 ? 8.249 -10.246 -15.030 1.00 85.32 114 GLY A C 1
ATOM 5659 O O . GLY A 1 375 ? 7.857 -11.256 -14.443 1.00 85.13 114 GLY A O 1
ATOM 5660 N N . GLN A 1 376 ? 8.267 -10.139 -16.354 1.00 85.06 115 GLN A N 1
ATOM 5661 C CA . GLN A 1 376 ? 7.935 -11.262 -17.221 1.00 81.97 115 GLN A CA 1
ATOM 5662 C C . GLN A 1 376 ? 8.961 -12.377 -17.055 1.00 76.93 115 GLN A C 1
ATOM 5663 O O . GLN A 1 376 ? 10.134 -12.115 -16.791 1.00 77.05 115 GLN A O 1
ATOM 5677 N N . THR A 1 377 ? 8.516 -13.620 -17.202 1.00 82.73 116 THR A N 1
ATOM 5678 C CA . THR A 1 377 ? 9.431 -14.754 -17.210 1.00 83.86 116 THR A CA 1
ATOM 5679 C C . THR A 1 377 ? 9.845 -15.049 -18.646 1.00 81.62 116 THR A C 1
ATOM 5680 O O . THR A 1 377 ? 9.239 -14.545 -19.591 1.00 81.55 116 THR A O 1
ATOM 5691 N N . ALA A 1 378 ? 10.876 -15.871 -18.802 1.00 84.30 117 ALA A N 1
ATOM 5692 C CA . ALA A 1 378 ? 11.497 -16.093 -20.103 1.00 85.07 117 ALA A CA 1
ATOM 5693 C C . ALA A 1 378 ? 10.696 -17.042 -20.989 1.00 80.48 117 ALA A C 1
ATOM 5694 O O . ALA A 1 378 ? 10.059 -17.978 -20.506 1.00 78.64 117 ALA A O 1
ATOM 5701 N N . ASP A 1 379 ? 10.738 -16.782 -22.292 1.00 77.74 118 ASP A N 1
ATOM 5702 C CA . ASP A 1 379 ? 10.233 -17.716 -23.289 1.00 75.52 118 ASP A CA 1
ATOM 5703 C C . ASP A 1 379 ? 11.429 -18.409 -23.927 1.00 77.08 118 ASP A C 1
ATOM 5704 O O . ASP A 1 379 ? 11.894 -18.012 -24.996 1.00 79.32 118 ASP A O 1
ATOM 5713 N N . TRP A 1 380 ? 11.924 -19.444 -23.256 1.00 68.78 119 TRP A N 1
ATOM 5714 C CA . TRP A 1 380 ? 13.181 -20.086 -23.626 1.00 69.00 119 TRP A CA 1
ATOM 5715 C C . TRP A 1 380 ? 13.225 -20.481 -25.098 1.00 70.46 119 TRP A C 1
ATOM 5716 O O . TRP A 1 380 ? 14.274 -20.390 -25.736 1.00 72.36 119 TRP A O 1
ATOM 5737 N N . LEU A 1 381 ? 12.088 -20.910 -25.639 1.00 68.77 120 LEU A N 1
ATOM 5738 C CA . LEU A 1 381 ? 12.014 -21.297 -27.044 1.00 70.84 120 LEU A CA 1
ATOM 5739 C C . LEU A 1 381 ? 12.528 -20.165 -27.928 1.00 73.53 120 LEU A C 1
ATOM 5740 O O . LEU A 1 381 ? 13.153 -20.407 -28.961 1.00 75.23 120 LEU A O 1
ATOM 5756 N N . SER A 1 382 ? 12.266 -18.929 -27.514 1.00 68.17 121 SER A N 1
ATOM 5757 C CA . SER A 1 382 ? 12.722 -17.758 -28.254 1.00 74.78 121 SER A CA 1
ATOM 5758 C C . SER A 1 382 ? 14.185 -17.447 -27.947 1.00 74.69 121 SER A C 1
ATOM 5759 O O . SER A 1 382 ? 14.871 -16.804 -28.742 1.00 75.43 121 SER A O 1
ATOM 5767 N N . ILE A 1 383 ? 14.658 -17.904 -26.792 1.00 70.66 122 ILE A N 1
ATOM 5768 C CA . ILE A 1 383 ? 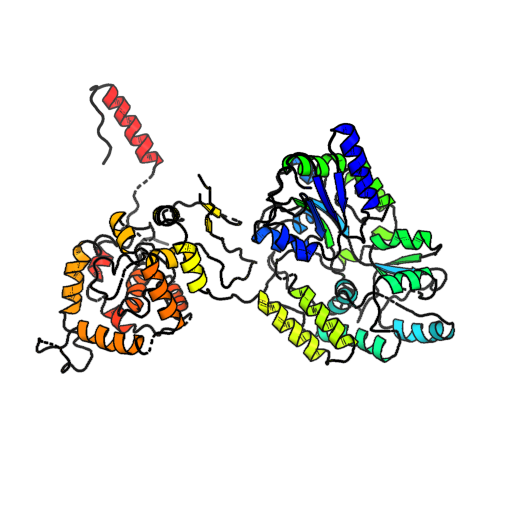16.043 -17.685 -26.392 1.00 70.78 122 ILE A CA 1
ATOM 5769 C C . ILE A 1 383 ? 16.938 -18.723 -27.059 1.00 70.73 122 ILE A C 1
ATOM 5770 O O . ILE A 1 383 ? 17.957 -18.380 -27.659 1.00 73.26 122 ILE A O 1
ATOM 5786 N N . ILE A 1 384 ? 16.555 -19.991 -26.948 1.00 70.75 123 ILE A N 1
ATOM 5787 C CA . ILE A 1 384 ? 17.323 -21.080 -27.545 1.00 70.11 123 ILE A CA 1
ATOM 5788 C C . ILE A 1 384 ? 17.523 -20.812 -29.032 1.00 72.49 123 ILE A C 1
ATOM 5789 O O . ILE A 1 384 ? 18.649 -20.837 -29.528 1.00 73.83 123 ILE A O 1
ATOM 5805 N N . VAL A 1 385 ? 16.427 -20.548 -29.738 1.00 74.56 124 VAL A N 1
ATOM 5806 C CA . VAL A 1 385 ? 16.475 -20.332 -31.180 1.00 78.65 124 VAL A CA 1
ATOM 5807 C C . VAL A 1 385 ? 17.426 -19.188 -31.521 1.00 80.39 124 VAL A C 1
ATOM 5808 O O . VAL A 1 385 ? 18.061 -19.194 -32.575 1.00 81.18 124 VAL A O 1
ATOM 5821 N N . TYR A 1 386 ? 17.517 -18.208 -30.628 1.00 76.56 125 TYR A N 1
ATOM 5822 C CA . TYR A 1 386 ? 18.382 -17.054 -30.844 1.00 80.99 125 TYR A CA 1
ATOM 5823 C C . TYR A 1 386 ? 19.846 -17.414 -30.608 1.00 80.26 125 TYR A C 1
ATOM 5824 O O . TYR A 1 386 ? 20.739 -16.872 -31.258 1.00 83.68 125 TYR A O 1
ATOM 5842 N N . LEU A 1 387 ? 20.084 -18.330 -29.675 1.00 80.11 126 LEU A N 1
ATOM 5843 C CA . LEU A 1 387 ? 21.438 -18.781 -29.373 1.00 72.57 126 LEU A CA 1
ATOM 5844 C C . LEU A 1 387 ? 21.905 -19.824 -30.383 1.00 74.19 126 LEU A C 1
ATOM 5845 O O . LEU A 1 387 ? 23.045 -19.785 -30.844 1.00 78.44 126 LEU A O 1
ATOM 5861 N N . THR A 1 388 ? 21.018 -20.753 -30.727 1.00 80.65 127 THR A N 1
ATOM 5862 C CA . THR A 1 388 ? 21.346 -21.810 -31.678 1.00 79.22 127 THR A CA 1
ATOM 5863 C C . THR A 1 388 ? 21.774 -21.235 -33.025 1.00 83.60 127 THR A C 1
ATOM 5864 O O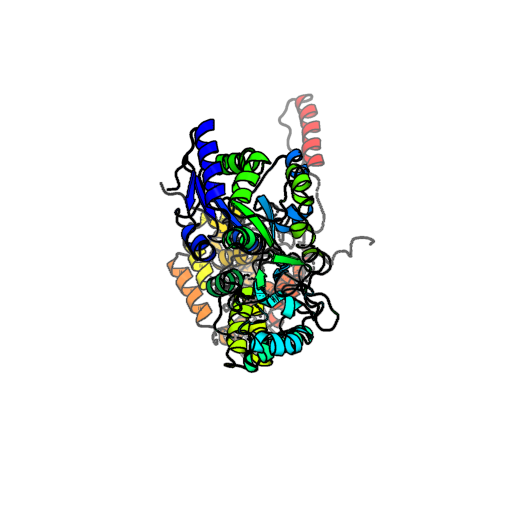 . THR A 1 388 ? 22.579 -21.836 -33.737 1.00 85.83 127 THR A O 1
ATOM 5875 N N . SER A 1 389 ? 21.232 -20.071 -33.370 1.00 78.56 128 SER A N 1
ATOM 5876 C CA . SER A 1 389 ? 21.563 -19.415 -34.630 1.00 83.15 128 SER A CA 1
ATOM 5877 C C . SER A 1 389 ? 23.061 -19.143 -34.723 1.00 86.84 128 SER A C 1
ATOM 5878 O O . SER A 1 389 ? 23.679 -19.362 -35.764 1.00 90.15 128 SER A O 1
ATOM 5886 N N . PHE A 1 390 ? 23.636 -18.664 -33.625 1.00 90.34 129 PHE A N 1
ATOM 5887 C CA . PHE A 1 390 ? 25.059 -18.356 -33.573 1.00 88.13 129 PHE A CA 1
ATOM 5888 C C . PHE A 1 390 ? 25.888 -19.634 -33.600 1.00 83.27 129 PHE A C 1
ATOM 5889 O O . PHE A 1 390 ? 25.443 -20.682 -33.132 1.00 76.76 129 PHE A O 1
ATOM 5906 N N . VAL A 1 391 ? 27.094 -19.543 -34.151 1.00 93.72 130 VAL A N 1
ATOM 5907 C CA . VAL A 1 391 ? 28.005 -20.680 -34.180 1.00 87.68 130 VAL A CA 1
ATOM 5908 C C . VAL A 1 391 ? 28.326 -21.112 -32.752 1.00 81.08 130 VAL A C 1
ATOM 5909 O O . VAL A 1 391 ? 28.205 -20.321 -31.816 1.00 80.72 130 VAL A O 1
ATOM 5916 N N . VAL A 1 392 ? 28.737 -22.366 -32.586 1.00 87.55 131 VAL A N 1
ATOM 5917 C CA . VAL A 1 392 ? 28.932 -22.929 -31.256 1.00 82.36 131 VAL A CA 1
ATOM 5918 C C . VAL A 1 392 ? 30.145 -22.350 -30.514 1.00 82.55 131 VAL A C 1
ATOM 5919 O O . VAL A 1 392 ? 30.075 -22.155 -29.300 1.00 78.31 131 VAL A O 1
ATOM 5932 N N . PRO A 1 393 ? 31.257 -22.059 -31.219 1.00 81.90 132 PRO A N 1
ATOM 5933 C CA . PRO A 1 393 ? 32.388 -21.605 -30.402 1.00 82.73 132 PRO A CA 1
ATOM 5934 C C . PRO A 1 393 ? 32.193 -20.199 -29.837 1.00 81.83 132 PRO A C 1
ATOM 5935 O O . PRO A 1 393 ? 32.629 -19.924 -28.720 1.00 80.49 132 PRO A O 1
ATOM 5946 N N . ILE A 1 394 ? 31.542 -19.328 -30.602 1.00 79.94 133 ILE A N 1
ATOM 5947 C CA . ILE A 1 394 ? 31.322 -17.949 -30.181 1.00 81.81 133 ILE A CA 1
ATOM 5948 C C . ILE A 1 394 ? 30.594 -17.925 -28.841 1.00 77.82 133 ILE A C 1
ATOM 5949 O O . ILE A 1 394 ? 30.919 -17.126 -27.962 1.00 79.38 133 ILE A O 1
ATOM 5965 N N . LEU A 1 395 ? 29.609 -18.804 -28.690 1.00 75.72 134 LEU A N 1
ATOM 5966 C CA . LEU A 1 395 ? 28.819 -18.868 -27.465 1.00 71.20 134 LEU A CA 1
ATOM 5967 C C . LEU A 1 395 ? 29.675 -19.301 -26.279 1.00 67.90 134 LEU A C 1
ATOM 5968 O O . LEU A 1 395 ? 29.674 -18.654 -25.233 1.00 67.96 134 LEU A O 1
ATOM 5984 N N . LEU A 1 396 ? 30.402 -20.401 -26.450 1.00 71.67 135 LEU A N 1
ATOM 5985 C CA . LEU A 1 396 ? 31.251 -20.938 -25.392 1.00 70.20 135 LEU A CA 1
ATOM 5986 C C . LEU A 1 396 ? 32.252 -19.897 -24.898 1.00 73.78 135 LEU A C 1
ATOM 5987 O O . LEU A 1 396 ? 32.501 -19.785 -23.698 1.00 71.98 135 LEU A O 1
ATOM 6003 N N . LYS A 1 397 ? 32.822 -19.138 -25.828 1.00 66.99 136 LYS A N 1
ATOM 6004 C CA . LYS A 1 397 ? 33.781 -18.095 -25.483 1.00 75.96 136 LYS A CA 1
ATOM 6005 C C . LYS A 1 397 ? 33.134 -17.026 -24.608 1.00 73.87 136 LYS A C 1
ATOM 6006 O O . LYS A 1 397 ? 33.771 -16.476 -23.710 1.00 76.03 136 LYS A O 1
ATOM 6025 N N . ALA A 1 398 ? 31.864 -16.738 -24.877 1.00 76.43 137 ALA A N 1
ATOM 6026 C CA . ALA A 1 398 ? 31.141 -15.706 -24.143 1.00 77.64 137 ALA A CA 1
ATOM 6027 C C . ALA A 1 398 ? 31.012 -16.065 -22.666 1.00 72.83 137 ALA A C 1
ATOM 6028 O O . ALA A 1 398 ? 31.064 -15.190 -21.802 1.00 76.69 137 ALA A O 1
ATOM 6035 N N . LEU A 1 399 ? 30.843 -17.352 -22.381 1.00 76.12 138 LEU A N 1
ATOM 6036 C CA . LEU A 1 399 ? 30.696 -17.811 -21.005 1.00 73.45 138 LEU A CA 1
ATOM 6037 C C . LEU A 1 399 ? 31.949 -17.516 -20.196 1.00 79.97 138 LEU A C 1
ATOM 6038 O O . LEU A 1 399 ? 31.867 -17.146 -19.025 1.00 81.06 138 LEU A O 1
ATOM 6054 N N . TYR A 1 400 ? 33.110 -17.684 -20.819 1.00 73.13 139 TYR A N 1
ATOM 6055 C CA . TYR A 1 400 ? 34.366 -17.414 -20.135 1.00 75.18 139 TYR A CA 1
ATOM 6056 C C . TYR A 1 400 ? 34.550 -15.917 -19.922 1.00 80.01 139 TYR A C 1
ATOM 6057 O O . TYR A 1 400 ? 35.374 -15.501 -19.115 1.00 87.10 139 TYR A O 1
ATOM 6092 N N . LEU A 1 402 ? 31.886 -13.789 -19.175 1.00 85.28 141 LEU A N 1
ATOM 6093 C CA . LEU A 1 402 ? 31.004 -13.451 -18.063 1.00 84.30 141 LEU A CA 1
ATOM 6094 C C . LEU A 1 402 ? 31.706 -13.633 -16.724 1.00 83.82 141 LEU A C 1
ATOM 6095 O O . LEU A 1 402 ? 31.328 -13.016 -15.728 1.00 83.79 141 LEU A O 1
ATOM 6100 N N . THR A 1 403 ? 32.726 -14.484 -16.708 1.00 89.96 142 THR A N 1
ATOM 6101 C CA . THR A 1 403 ? 33.410 -14.832 -15.469 1.00 89.60 142 THR A CA 1
ATOM 6102 C C . THR A 1 403 ? 34.791 -14.187 -15.343 1.00 91.31 142 THR A C 1
ATOM 6103 O O . THR A 1 403 ? 35.587 -14.595 -14.498 1.00 91.34 142 THR A O 1
ATOM 6107 N N . THR A 1 404 ? 35.079 -13.190 -16.177 1.00 94.68 143 THR A N 1
ATOM 6108 C CA . THR A 1 404 ? 36.361 -12.486 -16.103 1.00 96.74 143 THR A CA 1
ATOM 6109 C C . THR A 1 404 ? 36.222 -11.113 -15.468 1.00 97.85 143 THR A C 1
ATOM 6110 O O . THR A 1 404 ? 37.119 -10.277 -15.576 1.00 99.99 143 THR A O 1
ATOM 6114 N N . ARG A 1 405 ? 35.087 -10.876 -14.824 1.00 99.96 144 ARG A N 1
ATOM 6115 C CA . ARG A 1 405 ? 34.851 -9.611 -14.148 1.00 102.95 144 ARG A CA 1
ATOM 6116 C C . ARG A 1 405 ? 34.803 -8.471 -15.157 1.00 108.22 144 ARG A C 1
ATOM 6117 O O . ARG A 1 405 ? 35.487 -7.460 -14.992 1.00 112.72 144 ARG A O 1
ATOM 6127 N N . GLY A 1 406 ? 34.004 -8.643 -16.207 1.00 96.35 145 GLY A N 1
ATOM 6128 C CA . GLY A 1 406 ? 33.788 -7.590 -17.183 1.00 102.56 145 GLY A CA 1
ATOM 6129 C C . GLY A 1 406 ? 33.513 -6.255 -16.517 1.00 107.14 145 GLY A C 1
ATOM 6130 O O . GLY A 1 406 ? 34.124 -5.243 -16.859 1.00 112.22 145 GLY A O 1
ATOM 6131 N N . ARG A 1 407 ? 32.581 -6.273 -15.567 1.00 96.87 146 ARG A N 1
ATOM 6132 C CA . ARG A 1 407 ? 32.286 -5.148 -14.680 1.00 100.75 146 ARG A CA 1
ATOM 6133 C C . ARG A 1 407 ? 30.910 -5.344 -14.055 1.00 97.08 146 ARG A C 1
ATOM 6134 O O . ARG A 1 407 ? 30.104 -6.133 -14.549 1.00 94.84 146 ARG A O 1
ATOM 6142 N N . THR A 1 416 ? 24.355 -0.120 -22.130 1.00 117.03 155 THR A N 1
ATOM 6143 C CA . THR A 1 416 ? 23.869 -1.106 -21.173 1.00 110.15 155 THR A CA 1
ATOM 6144 C C . THR A 1 416 ? 24.150 -2.521 -21.667 1.00 105.50 155 THR A C 1
ATOM 6145 O O . THR A 1 416 ? 24.665 -3.357 -20.924 1.00 102.72 155 THR A O 1
ATOM 6155 N N . ARG A 1 417 ? 23.809 -2.783 -22.924 1.00 104.86 156 ARG A N 1
ATOM 6156 C CA . ARG A 1 417 ? 24.050 -4.088 -23.527 1.00 97.02 156 ARG A CA 1
ATOM 6157 C C . ARG A 1 417 ? 25.539 -4.316 -23.753 1.00 101.78 156 ARG A C 1
ATOM 6158 O O . ARG A 1 417 ? 26.221 -3.474 -24.337 1.00 112.14 156 ARG A O 1
ATOM 6179 N N . ILE A 1 418 ? 26.042 -5.457 -23.292 1.00 93.69 157 ILE A N 1
ATOM 6180 C CA . ILE A 1 418 ? 27.422 -5.837 -23.562 1.00 93.00 157 ILE A CA 1
ATOM 6181 C C . ILE A 1 418 ? 27.451 -6.572 -24.897 1.00 95.44 157 ILE A C 1
ATOM 6182 O O . ILE A 1 418 ? 26.682 -7.508 -25.119 1.00 94.21 157 ILE A O 1
ATOM 6198 N N . ARG A 1 419 ? 28.337 -6.137 -25.786 1.00 98.20 158 ARG A N 1
ATOM 6199 C CA . ARG A 1 419 ? 28.397 -6.682 -27.139 1.00 97.13 158 ARG A CA 1
ATOM 6200 C C . ARG A 1 419 ? 29.474 -7.753 -27.276 1.00 93.32 158 ARG A C 1
ATOM 6201 O O . ARG A 1 419 ? 30.572 -7.623 -26.733 1.00 95.69 158 ARG A O 1
ATOM 6222 N N . PHE A 1 420 ? 29.143 -8.813 -28.007 1.00 86.19 159 PHE A N 1
ATOM 6223 C CA . PHE A 1 420 ? 30.081 -9.891 -28.291 1.00 80.81 159 PHE A CA 1
ATOM 6224 C C . PHE A 1 420 ? 30.260 -10.051 -29.797 1.00 85.03 159 PHE A C 1
ATOM 6225 O O . PHE A 1 420 ? 29.285 -10.051 -30.549 1.00 86.85 159 PHE A O 1
ATOM 6242 N N . LYS A 1 421 ? 31.508 -10.185 -30.234 1.00 77.70 160 LYS A N 1
ATOM 6243 C CA . LYS A 1 421 ? 31.806 -10.365 -31.650 1.00 80.47 160 LYS A CA 1
ATOM 6244 C C . LYS A 1 421 ? 33.045 -11.235 -31.829 1.00 77.99 160 LYS A C 1
ATOM 6245 O O . LYS A 1 421 ? 33.116 -12.346 -31.302 1.00 75.44 160 LYS A O 1
ATOM 6252 N N . ARG A 1 433 ? 32.051 -13.606 -45.604 1.00 126.45 172 ARG A N 1
ATOM 6253 C CA . ARG A 1 433 ? 32.524 -12.245 -45.374 1.00 130.63 172 ARG A CA 1
ATOM 6254 C C . ARG A 1 433 ? 31.415 -11.383 -44.782 1.00 129.00 172 ARG A C 1
ATOM 6255 O O . ARG A 1 433 ? 31.203 -10.249 -45.210 1.00 134.08 172 ARG A O 1
ATOM 6258 N N . LYS A 1 434 ? 30.709 -11.932 -43.797 1.00 130.76 173 LYS A N 1
ATOM 6259 C CA . LYS A 1 434 ? 29.611 -11.222 -43.148 1.00 130.00 173 LYS A CA 1
ATOM 6260 C C . LYS A 1 434 ? 29.879 -11.064 -41.651 1.00 126.41 173 LYS A C 1
ATOM 6261 O O . LYS A 1 434 ? 30.257 -12.029 -40.988 1.00 121.21 173 LYS A O 1
ATOM 6268 N N . PRO A 1 435 ? 29.689 -9.847 -41.110 1.00 129.89 174 PRO A N 1
ATOM 6269 C CA . PRO A 1 435 ? 29.878 -9.658 -39.670 1.00 127.04 174 PRO A CA 1
ATOM 6270 C C . PRO A 1 435 ? 28.582 -9.828 -38.884 1.00 123.26 174 PRO A C 1
ATOM 6271 O O . PRO A 1 435 ? 27.499 -9.700 -39.455 1.00 123.98 174 PRO A O 1
ATOM 6282 N N . LYS A 1 436 ? 28.696 -10.115 -37.591 1.00 116.99 175 LYS A N 1
ATOM 6283 C CA . LYS A 1 436 ? 27.523 -10.285 -36.740 1.00 113.91 175 LYS A CA 1
ATOM 6284 C C . LYS A 1 436 ? 27.812 -9.810 -35.320 1.00 113.25 175 LYS A C 1
ATOM 6285 O O . LYS A 1 436 ? 28.970 -9.667 -34.927 1.00 113.79 175 LYS A O 1
ATOM 6304 N N . HIS A 1 437 ? 26.752 -9.569 -34.555 1.00 104.39 176 HIS A N 1
ATOM 6305 C CA . HIS A 1 437 ? 26.882 -9.054 -33.197 1.00 104.29 176 HIS A CA 1
ATOM 6306 C C . HIS A 1 437 ? 25.976 -9.806 -32.228 1.00 99.38 176 HIS A C 1
ATOM 6307 O O . HIS A 1 437 ? 24.758 -9.849 -32.409 1.00 100.08 176 HIS A O 1
ATOM 6321 N N . LEU A 1 438 ? 26.576 -10.398 -31.200 1.00 95.37 177 LEU A N 1
ATOM 6322 C CA . LEU A 1 438 ? 25.822 -11.079 -30.153 1.00 89.18 177 LEU A CA 1
ATOM 6323 C C . LEU A 1 438 ? 25.636 -10.128 -28.975 1.00 90.82 177 LEU A C 1
ATOM 6324 O O . LEU A 1 438 ? 26.578 -9.454 -28.559 1.00 93.36 177 LEU A O 1
ATOM 6340 N N . TYR A 1 439 ? 24.418 -10.077 -28.442 1.00 86.47 178 TYR A N 1
ATOM 6341 C CA . TYR A 1 439 ? 24.085 -9.129 -27.384 1.00 85.62 178 TYR A CA 1
ATOM 6342 C C . TYR A 1 439 ? 23.558 -9.814 -26.127 1.00 82.33 178 TYR A C 1
ATOM 6343 O O . TYR A 1 439 ? 22.525 -10.481 -26.157 1.00 81.79 178 TYR A O 1
ATOM 6361 N N . VAL A 1 440 ? 24.280 -9.639 -25.024 1.00 91.70 179 VAL A N 1
ATOM 6362 C CA . VAL A 1 440 ? 23.804 -10.062 -23.714 1.00 88.55 179 VAL A CA 1
ATOM 6363 C C . VAL A 1 440 ? 23.355 -8.814 -22.966 1.00 89.84 179 VAL A C 1
ATOM 6364 O O . VAL A 1 440 ? 24.120 -7.860 -22.823 1.00 88.86 179 VAL A O 1
ATOM 6377 N N . SER A 1 441 ? 22.113 -8.816 -22.495 1.00 94.36 180 SER A N 1
ATOM 6378 C CA . SER A 1 441 ? 21.536 -7.631 -21.869 1.00 96.71 180 SER A CA 1
ATOM 6379 C C . SER A 1 441 ? 21.598 -7.705 -20.347 1.00 93.71 180 SER A C 1
ATOM 6380 O O . SER A 1 441 ? 20.989 -8.580 -19.732 1.00 85.57 180 SER A O 1
ATOM 6388 N N . LEU A 1 442 ? 22.339 -6.780 -19.743 1.00 96.27 181 LEU A N 1
ATOM 6389 C CA . LEU A 1 442 ? 22.406 -6.688 -18.289 1.00 94.85 181 LEU A CA 1
ATOM 6390 C C . LEU A 1 442 ? 21.144 -6.019 -17.746 1.00 97.30 181 LEU A C 1
ATOM 6391 O O . LEU A 1 442 ? 20.644 -5.067 -18.342 1.00 102.75 181 LEU A O 1
ATOM 6407 N N . PRO A 1 443 ? 20.621 -6.515 -16.612 1.00 99.12 182 PRO A N 1
ATOM 6408 C CA . PRO A 1 443 ? 19.391 -5.941 -16.062 1.00 101.76 182 PRO A CA 1
ATOM 6409 C C . PRO A 1 443 ? 19.633 -4.782 -15.099 1.00 107.83 182 PRO A C 1
ATOM 6410 O O . PRO A 1 443 ? 20.307 -4.962 -14.084 1.00 106.12 182 PRO A O 1
ATOM 6421 N N . ASN A 1 444 ? 19.092 -3.611 -15.416 1.00 111.52 183 ASN A N 1
ATOM 6422 C CA . ASN A 1 444 ? 19.136 -2.483 -14.495 1.00 114.95 183 ASN A CA 1
ATOM 6423 C C . ASN A 1 444 ? 18.053 -2.659 -13.437 1.00 112.90 183 ASN A C 1
ATOM 6424 O O . ASN A 1 444 ? 17.079 -3.381 -13.651 1.00 110.10 183 ASN A O 1
ATOM 6435 N N . ALA A 1 445 ? 18.226 -2.002 -12.296 1.00 114.31 184 ALA A N 1
ATOM 6436 C CA . ALA A 1 445 ? 17.287 -2.137 -11.189 1.00 112.87 184 ALA A CA 1
ATOM 6437 C C . ALA A 1 445 ? 15.935 -1.510 -11.521 1.00 116.20 184 ALA A C 1
ATOM 6438 O O . ALA A 1 445 ? 14.922 -1.841 -10.904 1.00 114.71 184 ALA A O 1
ATOM 6445 N N . ASN A 1 446 ? 15.922 -0.608 -12.497 1.00 108.15 185 ASN A N 1
ATOM 6446 C CA . ASN A 1 446 ? 14.703 0.101 -12.869 1.00 111.61 185 ASN A CA 1
ATOM 6447 C C . ASN A 1 446 ? 13.923 -0.642 -13.950 1.00 108.83 185 ASN A C 1
ATOM 6448 O O . ASN A 1 446 ? 12.696 -0.721 -13.898 1.00 108.69 185 ASN A O 1
ATOM 6459 N N . SER A 1 447 ? 14.643 -1.183 -14.927 1.00 106.12 186 SER A N 1
ATOM 6460 C CA . SER A 1 447 ? 14.015 -1.853 -16.061 1.00 103.64 186 SER A CA 1
ATOM 6461 C C . SER A 1 447 ? 13.232 -3.083 -15.617 1.00 99.01 186 SER A C 1
ATOM 6462 O O . SER A 1 447 ? 13.575 -3.729 -14.627 1.00 96.22 186 SER A O 1
ATOM 6470 N N . SER A 1 448 ? 12.178 -3.401 -16.361 1.00 95.96 187 SER A N 1
ATOM 6471 C CA . SER A 1 448 ? 11.366 -4.576 -16.077 1.00 91.96 187 SER A CA 1
ATOM 6472 C C . SER A 1 448 ? 11.753 -5.730 -16.993 1.00 88.33 187 SER A C 1
ATOM 6473 O O . SER A 1 448 ? 11.945 -5.543 -18.195 1.00 89.30 187 SER A O 1
ATOM 6493 N N . LYS A 1 450 ? 11.923 -8.557 -19.536 1.00 89.00 189 LYS A N 1
ATOM 6494 C CA . LYS A 1 450 ? 11.165 -8.872 -20.740 1.00 88.69 189 LYS A CA 1
ATOM 6495 C C . LYS A 1 450 ? 11.012 -10.384 -20.851 1.00 84.79 189 LYS A C 1
ATOM 6496 O O . LYS A 1 450 ? 11.709 -11.136 -20.168 1.00 80.49 189 LYS A O 1
ATOM 6515 N N . ALA A 1 451 ? 10.103 -10.828 -21.710 1.00 91.39 190 ALA A N 1
ATOM 6516 C CA . ALA A 1 451 ? 9.883 -12.254 -21.913 1.00 83.89 190 ALA A CA 1
ATOM 6517 C C . ALA A 1 451 ? 11.001 -12.863 -22.755 1.00 83.98 190 ALA A C 1
ATOM 6518 O O . ALA A 1 451 ? 11.159 -14.084 -22.798 1.00 80.76 190 ALA A O 1
ATOM 6525 N N . GLU A 1 452 ? 11.775 -12.009 -23.419 1.00 82.32 191 GLU A N 1
ATOM 6526 C CA . GLU A 1 452 ? 12.856 -12.466 -24.287 1.00 83.35 191 GLU A CA 1
ATOM 6527 C C . GLU A 1 452 ? 14.196 -11.833 -23.913 1.00 85.67 191 GLU A C 1
ATOM 6528 O O . GLU A 1 452 ? 15.177 -11.973 -24.643 1.00 85.78 191 GLU A O 1
ATOM 6540 N N . GLU A 1 453 ? 14.235 -11.139 -22.780 1.00 85.06 192 GLU A N 1
ATOM 6541 C CA . GLU A 1 453 ? 15.466 -10.503 -22.321 1.00 88.68 192 GLU A CA 1
ATOM 6542 C C . GLU A 1 453 ? 16.440 -11.548 -21.790 1.00 82.78 192 GLU A C 1
ATOM 6543 O O . GLU A 1 453 ? 16.186 -12.187 -20.770 1.00 77.22 192 GLU A O 1
ATOM 6555 N N . ILE A 1 454 ? 17.558 -11.714 -22.489 1.00 77.75 193 ILE A N 1
ATOM 6556 C CA . ILE A 1 454 ? 18.573 -12.678 -22.088 1.00 75.04 193 ILE A CA 1
ATOM 6557 C C . ILE A 1 454 ? 19.526 -12.032 -21.090 1.00 70.91 193 ILE A C 1
ATOM 6558 O O . ILE A 1 454 ? 20.383 -11.231 -21.462 1.00 77.69 193 ILE A O 1
ATOM 6574 N N . THR A 1 455 ? 19.366 -12.387 -19.820 1.00 70.03 194 THR A N 1
ATOM 6575 C CA . THR A 1 455 ? 20.253 -11.909 -18.768 1.00 70.57 194 THR A CA 1
ATOM 6576 C C . THR A 1 455 ? 21.524 -12.751 -18.762 1.00 68.24 194 THR A C 1
ATOM 6577 O O . THR A 1 455 ? 21.534 -13.856 -19.303 1.00 63.03 194 THR A O 1
ATOM 6588 N N . PRO A 1 456 ? 22.607 -12.234 -18.157 1.00 73.66 195 PRO A N 1
ATOM 6589 C CA . PRO A 1 456 ? 23.824 -13.050 -18.083 1.00 69.38 195 PRO A CA 1
ATOM 6590 C C . PRO A 1 456 ? 23.572 -14.397 -17.414 1.00 62.82 195 PRO A C 1
ATOM 6591 O O . PRO A 1 456 ? 24.142 -15.404 -17.830 1.00 62.91 195 PRO A O 1
ATOM 6602 N N . GLY A 1 457 ? 22.717 -14.409 -16.397 1.00 72.12 196 GLY A N 1
ATOM 6603 C CA . GLY A 1 457 ? 22.359 -15.640 -15.718 1.00 68.13 196 GLY A CA 1
ATOM 6604 C C . GLY A 1 457 ? 21.592 -16.587 -16.619 1.00 64.45 196 GLY A C 1
ATOM 6605 O O . GLY A 1 457 ? 21.921 -17.769 -16.719 1.00 62.51 196 GLY A O 1
ATOM 6609 N N . ARG A 1 458 ? 20.563 -16.064 -17.278 1.00 62.04 197 ARG A N 1
ATOM 6610 C CA . ARG A 1 458 ? 19.776 -16.852 -18.219 1.00 61.02 197 ARG A CA 1
ATOM 6611 C C . ARG A 1 458 ? 20.642 -17.334 -19.377 1.00 61.14 197 ARG A C 1
ATOM 6612 O O . ARG A 1 458 ? 20.352 -18.357 -19.997 1.00 61.57 197 ARG A O 1
ATOM 6633 N N . TYR A 1 459 ? 21.705 -16.590 -19.667 1.00 62.92 198 TYR A N 1
ATOM 6634 C CA . TYR A 1 459 ? 22.613 -16.951 -20.748 1.00 64.07 198 TYR A CA 1
ATOM 6635 C C . TYR A 1 459 ? 23.407 -18.200 -20.380 1.00 60.38 198 TYR A C 1
ATOM 6636 O O . TYR A 1 459 ? 23.528 -19.124 -21.184 1.00 61.82 198 TYR A O 1
ATOM 6654 N N . ARG A 1 460 ? 23.947 -18.225 -19.165 1.00 63.05 199 ARG A N 1
ATOM 6655 C CA . ARG A 1 460 ? 24.652 -19.404 -18.677 1.00 63.31 199 ARG A CA 1
ATOM 6656 C C . ARG A 1 460 ? 23.707 -20.599 -18.684 1.00 59.40 199 ARG A C 1
ATOM 6657 O O . ARG A 1 460 ? 24.113 -21.727 -18.961 1.00 58.25 199 ARG A O 1
ATOM 6678 N N . THR A 1 461 ? 22.439 -20.341 -18.383 1.00 59.13 200 THR A N 1
ATOM 6679 C CA . THR A 1 461 ? 21.429 -21.390 -18.332 1.00 57.09 200 THR A CA 1
ATOM 6680 C C . THR A 1 461 ? 21.237 -22.046 -19.696 1.00 58.39 200 THR A C 1
ATOM 6681 O O . THR A 1 461 ? 21.449 -23.248 -19.852 1.00 58.62 200 THR A O 1
ATOM 6692 N N . ALA A 1 462 ? 20.836 -21.246 -20.679 1.00 58.12 201 ALA A N 1
ATOM 6693 C CA . ALA A 1 462 ? 20.505 -21.758 -22.005 1.00 61.70 201 ALA A CA 1
ATOM 6694 C C . ALA A 1 462 ? 21.670 -22.520 -22.634 1.00 64.17 201 ALA A C 1
ATOM 6695 O O . ALA A 1 462 ? 21.515 -23.667 -23.049 1.00 66.04 201 ALA A O 1
ATOM 6702 N N . VAL A 1 463 ? 22.832 -21.879 -22.701 1.00 66.46 202 VAL A N 1
ATOM 6703 C CA . VAL A 1 463 ? 23.991 -22.463 -23.370 1.00 68.26 202 VAL A CA 1
ATOM 6704 C C . VAL A 1 463 ? 24.359 -23.802 -22.737 1.00 67.47 202 VAL A C 1
ATOM 6705 O O . VAL A 1 463 ? 24.569 -24.790 -23.440 1.00 70.14 202 VAL A O 1
ATOM 6718 N N . CYS A 1 464 ? 24.441 -23.828 -21.410 1.00 63.22 203 CYS A N 1
ATOM 6719 C CA . CYS A 1 464 ? 24.812 -25.043 -20.690 1.00 59.65 203 CYS A CA 1
ATOM 6720 C C . CYS A 1 464 ? 23.894 -26.207 -21.049 1.00 63.01 203 CYS A C 1
ATOM 6721 O O . CYS A 1 464 ? 24.359 -27.300 -21.369 1.00 68.45 203 CYS A O 1
ATOM 6729 N N . GLY A 1 465 ? 22.588 -25.966 -20.993 1.00 63.92 204 GLY A N 1
ATOM 6730 C CA . GLY A 1 465 ? 21.611 -26.989 -21.317 1.00 65.22 204 GLY A CA 1
ATOM 6731 C C . GLY A 1 465 ? 21.688 -27.450 -22.760 1.00 69.09 204 GLY A C 1
ATOM 6732 O O . GLY A 1 465 ? 21.237 -28.545 -23.096 1.00 73.64 204 GLY A O 1
ATOM 6736 N N . LEU A 1 466 ? 22.263 -26.610 -23.615 1.00 62.67 205 LEU A N 1
ATOM 6737 C CA . LEU A 1 466 ? 22.367 -26.908 -25.039 1.00 70.99 205 LEU A CA 1
ATOM 6738 C C . LEU A 1 466 ? 23.675 -27.618 -25.379 1.00 74.75 205 LEU A C 1
ATOM 6739 O O . LEU A 1 466 ? 23.685 -28.578 -26.150 1.00 79.26 205 LEU A O 1
ATOM 6755 N N . TYR A 1 467 ? 24.774 -27.142 -24.800 1.00 72.80 206 TYR A N 1
ATOM 6756 C CA . TYR A 1 467 ? 26.098 -27.668 -25.115 1.00 75.18 206 TYR A CA 1
ATOM 6757 C C . TYR A 1 467 ? 26.814 -28.181 -23.870 1.00 71.97 206 TYR A C 1
ATOM 6758 O O . TYR A 1 467 ? 27.710 -27.519 -23.349 1.00 70.77 206 TYR A O 1
ATOM 6776 N N . PRO A 1 468 ? 26.418 -29.369 -23.389 1.00 70.61 207 PRO A N 1
ATOM 6777 C CA . PRO A 1 468 ? 27.064 -29.979 -22.223 1.00 68.81 207 PRO A CA 1
ATOM 6778 C C . PRO A 1 468 ? 28.338 -30.743 -22.577 1.00 74.19 207 PRO A C 1
ATOM 6779 O O . PRO A 1 468 ? 29.344 -30.620 -21.878 1.00 74.68 207 PRO A O 1
ATOM 6790 N N . ALA A 1 469 ? 28.288 -31.521 -23.654 1.00 68.58 208 ALA A N 1
ATOM 6791 C CA . ALA A 1 469 ? 29.427 -32.332 -24.070 1.00 76.62 208 ALA A CA 1
ATOM 6792 C C . ALA A 1 469 ? 30.556 -31.461 -24.610 1.00 80.54 208 ALA A C 1
ATOM 6793 O O . ALA A 1 469 ? 31.731 -31.806 -24.485 1.00 84.89 208 ALA A O 1
ATOM 6800 N N . GLN A 1 470 ? 30.197 -30.334 -25.216 1.00 76.39 209 GLN A N 1
ATOM 6801 C CA . GLN A 1 470 ? 31.189 -29.417 -25.764 1.00 84.47 209 GLN A CA 1
ATOM 6802 C C . GLN A 1 470 ? 31.870 -28.635 -24.645 1.00 77.59 209 GLN A C 1
ATOM 6803 O O . GLN A 1 470 ? 32.996 -28.162 -24.801 1.00 77.69 209 GLN A O 1
ATOM 6817 N N . ILE A 1 471 ? 31.178 -28.502 -23.518 1.00 79.25 210 ILE A N 1
ATOM 6818 C CA . ILE A 1 471 ? 31.755 -27.883 -22.331 1.00 74.02 210 ILE A CA 1
ATOM 6819 C C . ILE A 1 471 ? 32.746 -28.855 -21.703 1.00 76.84 210 ILE A C 1
ATOM 6820 O O . ILE A 1 471 ? 33.757 -28.446 -21.131 1.00 79.65 210 ILE A O 1
ATOM 6836 N N . LYS A 1 472 ? 32.448 -30.145 -21.815 1.00 72.56 211 LYS A N 1
ATOM 6837 C CA . LYS A 1 472 ? 33.311 -31.186 -21.271 1.00 74.67 211 LYS A CA 1
ATOM 6838 C C . LYS A 1 472 ? 34.678 -31.155 -21.942 1.00 82.09 211 LYS A C 1
ATOM 6839 O O . LYS A 1 472 ? 35.708 -31.290 -21.280 1.00 84.99 211 LYS A O 1
ATOM 6858 N N . ALA A 1 473 ? 34.681 -30.980 -23.259 1.00 73.94 212 ALA A N 1
ATOM 6859 C CA . ALA A 1 473 ? 35.923 -30.945 -24.018 1.00 81.83 212 ALA A CA 1
ATOM 6860 C C . ALA A 1 473 ? 36.812 -29.803 -23.543 1.00 79.42 212 ALA A C 1
ATOM 6861 O O . ALA A 1 473 ? 38.008 -29.983 -23.353 1.00 89.51 212 ALA A O 1
ATOM 6868 N N . ARG A 1 474 ? 36.234 -28.626 -23.346 1.00 75.92 213 ARG A N 1
ATOM 6869 C CA . ARG A 1 474 ? 37.019 -27.488 -22.888 1.00 76.87 213 ARG A CA 1
ATOM 6870 C C . ARG A 1 474 ? 37.258 -27.552 -21.382 1.00 72.79 213 ARG A C 1
ATOM 6871 O O . ARG A 1 474 ? 38.093 -26.821 -20.850 1.00 76.66 213 ARG A O 1
ATOM 6892 N N . GLN A 1 475 ? 36.530 -28.432 -20.700 1.00 77.19 214 GLN A N 1
ATOM 6893 C CA . GLN A 1 475 ? 36.643 -28.558 -19.251 1.00 72.91 214 GLN A CA 1
ATOM 6894 C C . GLN A 1 475 ? 36.402 -27.208 -18.588 1.00 68.19 214 GLN A C 1
ATOM 6895 O O . GLN A 1 475 ? 37.242 -26.717 -17.833 1.00 69.21 214 GLN A O 1
ATOM 6926 N N . ILE A 1 477 ? 35.116 -25.153 -15.976 1.00 62.31 216 ILE A N 1
ATOM 6927 C CA . ILE A 1 477 ? 34.630 -25.063 -14.605 1.00 59.94 216 ILE A CA 1
ATOM 6928 C C . ILE A 1 477 ? 34.842 -23.634 -14.121 1.00 61.01 216 ILE A C 1
ATOM 6929 O O . ILE A 1 477 ? 35.964 -23.129 -14.114 1.00 66.49 216 ILE A O 1
ATOM 6945 N N . SER A 1 478 ? 33.755 -22.985 -13.717 1.00 56.07 217 SER A N 1
ATOM 6946 C CA . SER A 1 478 ? 33.805 -21.591 -13.294 1.00 58.69 217 SER A CA 1
ATOM 6947 C C . SER A 1 478 ? 34.421 -21.456 -11.903 1.00 62.19 217 SER A C 1
ATOM 6948 O O . SER A 1 478 ? 34.572 -22.449 -11.192 1.00 62.12 217 SER A O 1
ATOM 6956 N N . PRO A 1 479 ? 34.782 -20.221 -11.509 1.00 64.34 218 PRO A N 1
ATOM 6957 C CA . PRO A 1 479 ? 35.313 -19.986 -10.160 1.00 62.61 218 PRO A CA 1
ATOM 6958 C C . PRO A 1 479 ? 34.271 -20.173 -9.059 1.00 62.19 218 PRO A C 1
ATOM 6959 O O . PRO A 1 479 ? 34.597 -20.030 -7.881 1.00 62.96 218 PRO A O 1
ATOM 6970 N N . VAL A 1 480 ? 33.033 -20.474 -9.439 1.00 65.35 219 VAL A N 1
ATOM 6971 C CA . VAL A 1 480 ? 31.971 -20.721 -8.474 1.00 60.30 219 VAL A CA 1
ATOM 6972 C C . VAL A 1 480 ? 31.840 -22.222 -8.240 1.00 58.37 219 VAL A C 1
ATOM 6973 O O . VAL A 1 480 ? 31.471 -22.661 -7.151 1.00 56.53 219 VAL A O 1
ATOM 7003 N N . SER A 1 482 ? 34.470 -24.448 -9.371 1.00 62.25 221 SER A N 1
ATOM 7004 C CA . SER A 1 482 ? 35.823 -24.958 -9.177 1.00 64.64 221 SER A CA 1
ATOM 7005 C C . SER A 1 482 ? 36.163 -25.091 -7.700 1.00 68.34 221 SER A C 1
ATOM 7006 O O . SER A 1 482 ? 36.930 -25.969 -7.306 1.00 74.46 221 SER A O 1
ATOM 7014 N N . VAL A 1 483 ? 35.586 -24.216 -6.885 1.00 66.64 222 VAL A N 1
ATOM 7015 C CA . VAL A 1 483 ? 35.946 -24.137 -5.478 1.00 67.10 222 VAL A CA 1
ATOM 7016 C C . VAL A 1 483 ? 35.208 -25.199 -4.670 1.00 64.50 222 VAL A C 1
ATOM 7017 O O . VAL A 1 483 ? 35.675 -25.606 -3.606 1.00 67.00 222 VAL A O 1
ATOM 7030 N N . ILE A 1 484 ? 34.063 -25.654 -5.171 1.00 67.75 223 ILE A N 1
ATOM 7031 C CA . ILE A 1 484 ? 33.298 -26.669 -4.461 1.00 62.40 223 ILE A CA 1
ATOM 7032 C C . ILE A 1 484 ? 33.719 -28.073 -4.894 1.00 63.64 223 ILE A C 1
ATOM 7033 O O . ILE A 1 484 ? 32.972 -29.035 -4.709 1.00 61.78 223 ILE A O 1
ATOM 7049 N N . GLY A 1 485 ? 34.912 -28.187 -5.471 1.00 66.54 224 GLY A N 1
ATOM 7050 C CA . GLY A 1 485 ? 35.435 -29.474 -5.895 1.00 69.76 224 GLY A CA 1
ATOM 7051 C C . GLY A 1 485 ? 34.556 -30.153 -6.928 1.00 68.57 224 GLY A C 1
ATOM 7052 O O . GLY A 1 485 ? 33.979 -31.209 -6.669 1.00 72.65 224 GLY A O 1
ATOM 7056 N N . PHE A 1 486 ? 34.458 -29.543 -8.104 1.00 60.60 225 PHE A N 1
ATOM 7057 C CA . PHE A 1 486 ? 33.617 -30.067 -9.174 1.00 60.05 225 PHE A CA 1
ATOM 7058 C C . PHE A 1 486 ? 34.386 -31.044 -10.060 1.00 65.29 225 PHE A C 1
ATOM 7059 O O . PHE A 1 486 ? 33.788 -31.881 -10.737 1.00 67.50 225 PHE A O 1
ATOM 7076 N N . LEU A 1 487 ? 35.711 -30.937 -10.050 1.00 63.27 226 LEU A N 1
ATOM 7077 C CA . LEU A 1 487 ? 36.551 -31.775 -10.899 1.00 68.07 226 LEU A CA 1
ATOM 7078 C C . LEU A 1 487 ? 36.621 -33.204 -10.370 1.00 70.89 226 LEU A C 1
ATOM 7079 O O . LEU A 1 487 ? 36.541 -34.164 -11.137 1.00 74.27 226 LEU A O 1
ATOM 7095 N N . ALA A 1 488 ? 36.771 -33.338 -9.056 1.00 69.14 227 ALA A N 1
ATOM 7096 C CA . ALA A 1 488 ? 36.888 -34.649 -8.425 1.00 74.81 227 ALA A CA 1
ATOM 7097 C C . ALA A 1 488 ? 35.647 -35.498 -8.679 1.00 71.30 227 ALA A C 1
ATOM 7098 O O . ALA A 1 488 ? 35.726 -36.724 -8.735 1.00 77.45 227 ALA A O 1
ATOM 7105 N N . LEU A 1 489 ? 34.504 -34.838 -8.829 1.00 65.09 228 LEU A N 1
ATOM 7106 C CA . LEU A 1 489 ? 33.243 -35.526 -9.080 1.00 64.02 228 LEU A CA 1
ATOM 7107 C C . LEU A 1 489 ? 33.049 -35.794 -10.570 1.00 66.47 228 LEU A C 1
ATOM 7108 O O . LEU A 1 489 ? 32.301 -36.693 -10.956 1.00 70.22 228 LEU A O 1
ATOM 7124 N N . ALA A 1 490 ? 33.728 -35.011 -11.403 1.00 61.53 229 ALA A N 1
ATOM 7125 C CA . ALA A 1 490 ? 33.529 -35.068 -12.847 1.00 61.87 229 ALA A CA 1
ATOM 7126 C C . ALA A 1 490 ? 34.281 -36.233 -13.490 1.00 72.37 229 ALA A C 1
ATOM 7127 O O . ALA A 1 490 ? 33.707 -37.001 -14.262 1.00 76.40 229 ALA A O 1
ATOM 7134 N N . LYS A 1 491 ? 35.565 -36.357 -13.171 1.00 64.33 230 LYS A N 1
ATOM 7135 C CA . LYS A 1 491 ? 36.423 -37.364 -13.791 1.00 70.96 230 LYS A CA 1
ATOM 7136 C C . LYS A 1 491 ? 35.933 -38.775 -13.480 1.00 74.68 230 LYS A C 1
ATOM 7137 O O . LYS A 1 491 ? 35.791 -39.603 -14.379 1.00 81.40 230 LYS A O 1
ATOM 7156 N N . ASP A 1 492 ? 35.672 -39.041 -12.205 1.00 78.04 231 ASP A N 1
ATOM 7157 C CA . ASP A 1 492 ? 35.206 -40.356 -11.778 1.00 82.69 231 ASP A CA 1
ATOM 7158 C C . ASP A 1 492 ? 33.684 -40.460 -11.860 1.00 77.88 231 ASP A C 1
ATOM 7159 O O . ASP A 1 492 ? 33.090 -41.388 -11.311 1.00 80.85 231 ASP A O 1
ATOM 7168 N N . TRP A 1 493 ? 33.064 -39.508 -12.549 1.00 79.71 232 TRP A N 1
ATOM 7169 C CA . TRP A 1 493 ? 31.610 -39.444 -12.652 1.00 72.51 232 TRP A CA 1
ATOM 7170 C C . TRP A 1 493 ? 31.008 -40.756 -13.148 1.00 77.51 232 TRP A C 1
ATOM 7171 O O . TRP A 1 493 ? 30.157 -41.346 -12.483 1.00 77.34 232 TRP A O 1
ATOM 7192 N N . SER A 1 494 ? 31.454 -41.204 -14.317 1.00 73.63 233 SER A N 1
ATOM 7193 C CA . SER A 1 494 ? 30.902 -42.397 -14.952 1.00 77.66 233 SER A CA 1
ATOM 7194 C C . SER A 1 494 ? 30.890 -43.599 -14.010 1.00 85.44 233 SER A C 1
ATOM 7195 O O . SER A 1 494 ? 29.906 -44.336 -13.945 1.00 87.47 233 SER A O 1
ATOM 7203 N N . ASP A 1 495 ? 31.985 -43.796 -13.283 1.00 86.25 234 ASP A N 1
ATOM 7204 C CA . ASP A 1 495 ? 32.088 -44.908 -12.344 1.00 89.53 234 ASP A CA 1
ATOM 7205 C C . ASP A 1 495 ? 31.401 -44.570 -11.025 1.00 86.82 234 ASP A C 1
ATOM 7206 O O . ASP A 1 495 ? 30.851 -45.445 -10.356 1.00 89.99 234 ASP A O 1
ATOM 7215 N N . ARG A 1 496 ? 31.436 -43.293 -10.659 1.00 89.58 235 ARG A N 1
ATOM 7216 C CA . ARG A 1 496 ? 30.808 -42.827 -9.428 1.00 83.21 235 ARG A CA 1
ATOM 7217 C C . ARG A 1 496 ? 29.293 -42.983 -9.488 1.00 78.59 235 ARG A C 1
ATOM 7218 O O . ARG A 1 496 ? 28.666 -43.420 -8.523 1.00 78.74 235 ARG A O 1
ATOM 7239 N N . ILE A 1 497 ? 28.710 -42.624 -10.627 1.00 79.39 236 ILE A N 1
ATOM 7240 C CA . ILE A 1 497 ? 27.259 -42.566 -10.756 1.00 78.67 236 ILE A CA 1
ATOM 7241 C C . ILE A 1 497 ? 26.634 -43.956 -10.700 1.00 86.11 236 ILE A C 1
ATOM 7242 O O . ILE A 1 497 ? 25.524 -44.115 -10.195 1.00 85.77 236 ILE A O 1
ATOM 7258 N N . GLU A 1 498 ? 27.328 -44.961 -11.221 1.00 83.51 237 GLU A N 1
ATOM 7259 C CA . GLU A 1 498 ? 26.758 -46.302 -11.257 1.00 89.05 237 GLU A CA 1
ATOM 7260 C C . GLU A 1 498 ? 26.743 -46.908 -9.858 1.00 89.32 237 GLU A C 1
ATOM 7261 O O . GLU A 1 498 ? 25.797 -47.605 -9.492 1.00 90.95 237 GLU A O 1
ATOM 7273 N N . GLN A 1 499 ? 27.787 -46.645 -9.076 1.00 91.36 238 GLN A N 1
ATOM 7274 C CA . GLN A 1 499 ? 27.776 -47.013 -7.665 1.00 95.04 238 GLN A CA 1
ATOM 7275 C C . GLN A 1 499 ? 26.531 -46.417 -7.027 1.00 88.58 238 GLN A C 1
ATOM 7276 O O . GLN A 1 499 ? 25.811 -47.083 -6.284 1.00 89.92 238 GLN A O 1
ATOM 7290 N N . TRP A 1 500 ? 26.289 -45.147 -7.337 1.00 90.25 239 TRP A N 1
ATOM 7291 C CA . TRP A 1 500 ? 25.116 -44.434 -6.853 1.00 86.13 239 TRP A CA 1
ATOM 7292 C C . TRP A 1 500 ? 23.826 -45.128 -7.282 1.00 88.77 239 TRP A C 1
ATOM 7293 O O . TRP A 1 500 ? 22.865 -45.192 -6.516 1.00 88.57 239 TRP A O 1
ATOM 7314 N N . LEU A 1 501 ? 23.810 -45.647 -8.505 1.00 82.51 240 LEU A N 1
ATOM 7315 C CA . LEU A 1 501 ? 22.616 -46.292 -9.043 1.00 86.71 240 LEU A CA 1
ATOM 7316 C C . LEU A 1 501 ? 22.457 -47.716 -8.517 1.00 94.79 240 LEU A C 1
ATOM 7317 O O . LEU A 1 501 ? 21.346 -48.149 -8.212 1.00 99.03 240 LEU A O 1
ATOM 7333 N N . ILE A 1 502 ? 23.565 -48.443 -8.410 1.00 86.46 241 ILE A N 1
ATOM 7334 C CA . ILE A 1 502 ? 23.522 -49.824 -7.943 1.00 93.31 241 ILE A CA 1
ATOM 7335 C C . ILE A 1 502 ? 23.195 -49.867 -6.453 1.00 95.13 241 ILE A C 1
ATOM 7336 O O . ILE A 1 502 ? 22.583 -50.823 -5.977 1.00 102.28 241 ILE A O 1
ATOM 7352 N N . GLU A 1 503 ? 23.610 -48.836 -5.722 1.00 89.74 242 GLU A N 1
ATOM 7353 C CA . GLU A 1 503 ? 23.361 -48.761 -4.284 1.00 91.04 242 GLU A CA 1
ATOM 7354 C C . GLU A 1 503 ? 21.900 -49.055 -3.954 1.00 91.29 242 GLU A C 1
ATOM 7355 O O . GLU A 1 503 ? 21.014 -48.787 -4.766 1.00 91.56 242 GLU A O 1
ATOM 7367 N N . PRO A 1 504 ? 21.641 -49.608 -2.759 1.00 86.89 243 PRO A N 1
ATOM 7368 C CA . PRO A 1 504 ? 20.258 -49.887 -2.368 1.00 91.99 243 PRO A CA 1
ATOM 7369 C C . PRO A 1 504 ? 19.554 -48.684 -1.749 1.00 91.46 243 PRO A C 1
ATOM 7370 O O . PRO A 1 504 ? 20.064 -48.102 -0.791 1.00 90.34 243 PRO A O 1
ATOM 7381 N N . CYS A 1 505 ? 18.398 -48.318 -2.295 1.00 91.61 244 CYS A N 1
ATOM 7382 C CA . CYS A 1 505 ? 17.594 -47.246 -1.722 1.00 90.56 244 CYS A CA 1
ATOM 7383 C C . CYS A 1 505 ? 16.672 -47.838 -0.662 1.00 94.69 244 CYS A C 1
ATOM 7384 O O . CYS A 1 505 ? 15.475 -48.019 -0.885 1.00 97.05 244 CYS A O 1
ATOM 7392 N N . LYS A 1 506 ? 17.253 -48.142 0.494 1.00 92.63 245 LYS A N 1
ATOM 7393 C CA . LYS A 1 506 ? 16.553 -48.838 1.566 1.00 102.17 245 LYS A CA 1
ATOM 7394 C C . LYS A 1 506 ? 15.246 -48.163 1.956 1.00 102.64 245 LYS A C 1
ATOM 7395 O O . LYS A 1 506 ? 14.180 -48.777 1.904 1.00 110.79 245 LYS A O 1
ATOM 7414 N N . LEU A 1 507 ? 15.345 -46.900 2.356 1.00 103.15 246 LEU A N 1
ATOM 7415 C CA . LEU A 1 507 ? 14.207 -46.155 2.883 1.00 109.36 246 LEU A CA 1
ATOM 7416 C C . LEU A 1 507 ? 12.970 -46.336 2.007 1.00 110.48 246 LEU A C 1
ATOM 7417 O O . LEU A 1 507 ? 11.914 -46.740 2.491 1.00 115.23 246 LEU A O 1
ATOM 7433 N N . LEU A 1 508 ? 13.114 -46.049 0.717 1.00 103.60 247 LEU A N 1
ATOM 7434 C CA . LEU A 1 508 ? 12.009 -46.168 -0.229 1.00 102.26 247 LEU A CA 1
ATOM 7435 C C . LEU A 1 508 ? 12.537 -46.428 -1.641 1.00 100.65 247 LEU A C 1
ATOM 7436 O O . LEU A 1 508 ? 13.703 -46.160 -1.923 1.00 96.93 247 LEU A O 1
ATOM 7452 N N . PRO A 1 509 ? 11.687 -46.969 -2.530 1.00 94.63 248 PRO A N 1
ATOM 7453 C CA . PRO A 1 509 ? 10.301 -47.355 -2.269 1.00 98.75 248 PRO A CA 1
ATOM 7454 C C . PRO A 1 509 ? 10.254 -48.685 -1.534 1.00 103.75 248 PRO A C 1
ATOM 7455 O O . PRO A 1 509 ? 11.317 -49.226 -1.223 1.00 102.89 248 PRO A O 1
ATOM 7466 N N . ASP A 1 510 ? 9.061 -49.194 -1.245 1.00 101.36 249 ASP A N 1
ATOM 7467 C CA . ASP A 1 510 ? 8.941 -50.544 -0.712 1.00 102.93 249 ASP A CA 1
ATOM 7468 C C . ASP A 1 510 ? 9.723 -51.448 -1.663 1.00 101.27 249 ASP A C 1
ATOM 7469 O O . ASP A 1 510 ? 9.542 -51.394 -2.879 1.00 99.85 249 ASP A O 1
ATOM 7478 N N . THR A 1 511 ? 10.600 -52.267 -1.094 1.00 105.50 250 THR A N 1
ATOM 7479 C CA . THR A 1 511 ? 11.743 -52.807 -1.824 1.00 103.95 250 THR A CA 1
ATOM 7480 C C . THR A 1 511 ? 11.404 -53.767 -2.965 1.00 103.99 250 THR A C 1
ATOM 7481 O O . THR A 1 511 ? 12.248 -54.019 -3.827 1.00 102.93 250 THR A O 1
ATOM 7488 N N . ALA A 1 512 ? 10.191 -54.306 -2.985 1.00 101.74 251 ALA A N 1
ATOM 7489 C CA . ALA A 1 512 ? 9.823 -55.253 -4.035 1.00 103.31 251 ALA A CA 1
ATOM 7490 C C . ALA A 1 512 ? 9.547 -54.535 -5.352 1.00 101.04 251 ALA A C 1
ATOM 7491 O O . ALA A 1 512 ? 8.414 -54.510 -5.833 1.00 102.80 251 ALA A O 1
ATOM 7498 N N . ALA A 1 513 ? 10.596 -53.962 -5.936 1.00 104.19 252 ALA A N 1
ATOM 7499 C CA . ALA A 1 513 ? 10.469 -53.211 -7.180 1.00 98.50 252 ALA A CA 1
ATOM 7500 C C . ALA A 1 513 ? 11.826 -53.031 -7.853 1.00 93.75 252 ALA A C 1
ATOM 7501 O O . ALA A 1 513 ? 12.478 -52.000 -7.687 1.00 87.44 252 ALA A O 1
ATOM 7508 N N . VAL A 1 514 ? 12.243 -54.038 -8.615 1.00 93.46 253 VAL A N 1
ATOM 7509 C CA . VAL A 1 514 ? 13.546 -54.017 -9.271 1.00 91.19 253 VAL A CA 1
ATOM 7510 C C . VAL A 1 514 ? 13.455 -54.679 -10.640 1.00 94.62 253 VAL A C 1
ATOM 7511 O O . VAL A 1 514 ? 12.577 -55.508 -10.884 1.00 102.48 253 VAL A O 1
ATOM 7524 N N . SER A 1 515 ? 14.366 -54.307 -11.533 1.00 90.10 254 SER A N 1
ATOM 7525 C CA . SER A 1 515 ? 14.471 -54.949 -12.835 1.00 97.09 254 SER A CA 1
ATOM 7526 C C . SER A 1 515 ? 15.932 -55.022 -13.268 1.00 99.54 254 SER A C 1
ATOM 7527 O O . SER A 1 515 ? 16.814 -54.482 -12.603 1.00 94.83 254 SER A O 1
ATOM 7535 N N . LEU A 1 517 ? 18.972 -57.336 -11.875 1.00 97.39 256 LEU A N 1
ATOM 7536 C CA . LEU A 1 517 ? 17.902 -57.999 -11.142 1.00 99.19 256 LEU A CA 1
ATOM 7537 C C . LEU A 1 517 ? 18.355 -58.377 -9.740 1.00 99.44 256 LEU A C 1
ATOM 7538 O O . LEU A 1 517 ? 18.553 -59.553 -9.434 1.00 102.27 256 LEU A O 1
ATOM 7553 N N . GLY A 1 518 ? 18.512 -57.369 -8.891 1.00 95.87 257 GLY A N 1
ATOM 7554 C CA . GLY A 1 518 ? 18.934 -57.588 -7.523 1.00 96.21 257 GLY A CA 1
ATOM 7555 C C . GLY A 1 518 ? 17.774 -57.834 -6.581 1.00 97.80 257 GLY A C 1
ATOM 7556 O O . GLY A 1 518 ? 16.675 -57.315 -6.777 1.00 97.52 257 GLY A O 1
ATOM 7560 N N . GLY A 1 519 ? 18.025 -58.636 -5.553 1.00 96.75 258 GLY A N 1
ATOM 7561 C CA . GLY A 1 519 ? 17.060 -58.844 -4.491 1.00 98.63 258 GLY A CA 1
ATOM 7562 C C . GLY A 1 519 ? 16.645 -57.569 -3.772 1.00 96.79 258 GLY A C 1
ATOM 7563 O O . GLY A 1 519 ? 15.489 -57.445 -3.366 1.00 98.05 258 GLY A O 1
ATOM 7567 N N . PRO A 1 520 ? 17.581 -56.616 -3.598 1.00 103.52 259 PRO A N 1
ATOM 7568 C CA . PRO A 1 520 ? 17.205 -55.377 -2.917 1.00 97.54 259 PRO A CA 1
ATOM 7569 C C . PRO A 1 520 ? 16.825 -54.262 -3.885 1.00 92.30 259 PRO A C 1
ATOM 7570 O O . PRO A 1 520 ? 17.180 -54.323 -5.062 1.00 91.89 259 PRO A O 1
ATOM 7581 N N . ALA A 1 521 ? 16.112 -53.255 -3.392 1.00 98.49 260 ALA A N 1
ATOM 7582 C CA . ALA A 1 521 ? 15.784 -52.090 -4.202 1.00 95.75 260 ALA A CA 1
ATOM 7583 C C . ALA A 1 521 ? 17.063 -51.355 -4.581 1.00 90.00 260 ALA A C 1
ATOM 7584 O O . ALA A 1 521 ? 18.109 -51.568 -3.971 1.00 90.02 260 ALA A O 1
ATOM 7591 N N . THR A 1 522 ? 16.976 -50.500 -5.595 1.00 94.87 261 THR A N 1
ATOM 7592 C CA . THR A 1 522 ? 18.108 -49.676 -6.002 1.00 90.93 261 THR A CA 1
ATOM 7593 C C . THR A 1 522 ? 17.662 -48.232 -6.194 1.00 86.18 261 THR A C 1
ATOM 7594 O O . THR A 1 522 ? 16.473 -47.956 -6.352 1.00 86.14 261 THR A O 1
ATOM 7605 N N . ASN A 1 523 ? 18.621 -47.312 -6.179 1.00 85.96 262 ASN A N 1
ATOM 7606 C CA . ASN A 1 523 ? 18.323 -45.898 -6.373 1.00 81.60 262 ASN A CA 1
ATOM 7607 C C . ASN A 1 523 ? 17.847 -45.652 -7.799 1.00 81.82 262 ASN A C 1
ATOM 7608 O O . ASN A 1 523 ? 17.067 -44.734 -8.056 1.00 83.24 262 ASN A O 1
ATOM 7619 N N . ARG A 1 524 ? 18.323 -46.479 -8.724 1.00 82.33 263 ARG A N 1
ATOM 7620 C CA . ARG A 1 524 ? 17.888 -46.416 -10.115 1.00 82.34 263 ARG A CA 1
ATOM 7621 C C . ARG A 1 524 ? 16.369 -46.532 -10.200 1.00 83.01 263 ARG A C 1
ATOM 7622 O O . ARG A 1 524 ? 15.735 -45.888 -11.037 1.00 83.40 263 ARG A O 1
ATOM 7643 N N . ASP A 1 525 ? 15.789 -47.356 -9.333 1.00 78.90 264 ASP A N 1
ATOM 7644 C CA . ASP A 1 525 ? 14.345 -47.551 -9.315 1.00 83.34 264 ASP A CA 1
ATOM 7645 C C . ASP A 1 525 ? 13.629 -46.258 -8.937 1.00 83.32 264 ASP A C 1
ATOM 7646 O O . ASP A 1 525 ? 12.497 -46.021 -9.355 1.00 85.16 264 ASP A O 1
ATOM 7655 N N . TYR A 1 526 ? 14.295 -45.427 -8.142 1.00 79.90 265 TYR A N 1
ATOM 7656 C CA . TYR A 1 526 ? 13.708 -44.174 -7.687 1.00 79.72 265 TYR A CA 1
ATOM 7657 C C . TYR A 1 526 ? 13.652 -43.171 -8.834 1.00 78.17 265 TYR A C 1
ATOM 7658 O O . TYR A 1 526 ? 12.604 -42.584 -9.106 1.00 78.98 265 TYR A O 1
ATOM 7676 N N . LEU A 1 527 ? 14.784 -42.980 -9.503 1.00 80.82 266 LEU A N 1
ATOM 7677 C CA . LEU A 1 527 ? 14.852 -42.082 -10.649 1.00 78.93 266 LEU A CA 1
ATOM 7678 C C . LEU A 1 527 ? 13.848 -42.519 -11.706 1.00 79.12 266 LEU A C 1
ATOM 7679 O O . LEU A 1 527 ? 13.285 -41.692 -12.423 1.00 77.69 266 LEU A O 1
ATOM 7695 N N . ARG A 1 528 ? 13.634 -43.827 -11.797 1.00 73.11 267 ARG A N 1
ATOM 7696 C CA . ARG A 1 528 ? 12.622 -44.374 -12.687 1.00 76.51 267 ARG A CA 1
ATOM 7697 C C . ARG A 1 528 ? 11.248 -43.860 -12.288 1.00 76.71 267 ARG A C 1
ATOM 7698 O O . ARG A 1 528 ? 10.579 -43.179 -13.067 1.00 74.90 267 ARG A O 1
ATOM 7719 N N . GLN A 1 529 ? 10.833 -44.198 -11.071 1.00 77.47 268 GLN A N 1
ATOM 7720 C CA . GLN A 1 529 ? 9.562 -43.730 -10.530 1.00 77.79 268 GLN A CA 1
ATOM 7721 C C . GLN A 1 529 ? 9.425 -42.226 -10.715 1.00 75.59 268 GLN A C 1
ATOM 7722 O O . GLN A 1 529 ? 8.336 -41.717 -10.979 1.00 75.38 268 GLN A O 1
ATOM 7736 N N . ARG A 1 530 ? 10.541 -41.521 -10.573 1.00 76.38 269 ARG A N 1
ATOM 7737 C CA . ARG A 1 530 ? 10.560 -40.074 -10.727 1.00 72.83 269 ARG A CA 1
ATOM 7738 C C . ARG A 1 530 ? 10.299 -39.672 -12.175 1.00 68.42 269 ARG A C 1
ATOM 7739 O O . ARG A 1 530 ? 9.509 -38.766 -12.443 1.00 68.26 269 ARG A O 1
ATOM 7760 N N . GLN A 1 531 ? 10.964 -40.350 -13.105 1.00 71.03 270 GLN A N 1
ATOM 7761 C CA . GLN A 1 531 ? 10.853 -40.015 -14.521 1.00 70.16 270 GLN A CA 1
ATOM 7762 C C . GLN A 1 531 ? 9.412 -40.130 -15.004 1.00 71.69 270 GLN A C 1
ATOM 7763 O O . GLN A 1 531 ? 8.961 -39.332 -15.826 1.00 72.48 270 GLN A O 1
ATOM 7777 N N . VAL A 1 532 ? 8.693 -41.126 -14.496 1.00 68.95 271 VAL A N 1
ATOM 7778 C CA . VAL A 1 532 ? 7.297 -41.322 -14.866 1.00 70.83 271 VAL A CA 1
ATOM 7779 C C . VAL A 1 532 ? 6.509 -40.074 -14.496 1.00 71.74 271 VAL A C 1
ATOM 7780 O O . VAL A 1 532 ? 5.717 -39.570 -15.291 1.00 73.71 271 VAL A O 1
ATOM 7793 N N . ALA A 1 533 ? 6.732 -39.581 -13.282 1.00 72.66 272 ALA A N 1
ATOM 7794 C CA . ALA A 1 533 ? 6.082 -38.360 -12.827 1.00 72.71 272 ALA A CA 1
ATOM 7795 C C . ALA A 1 533 ? 6.430 -37.211 -13.765 1.00 67.38 272 ALA A C 1
ATOM 7796 O O . ALA A 1 533 ? 5.544 -36.539 -14.291 1.00 70.89 272 ALA A O 1
ATOM 7803 N N . LEU A 1 534 ? 7.725 -37.001 -13.982 1.00 70.07 273 LEU A N 1
ATOM 7804 C CA . LEU A 1 534 ? 8.195 -35.934 -14.858 1.00 69.68 273 LEU A CA 1
ATOM 7805 C C . LEU A 1 534 ? 7.615 -36.084 -16.260 1.00 71.39 273 LEU A C 1
ATOM 7806 O O . LEU A 1 534 ? 7.265 -35.095 -16.905 1.00 73.43 273 LEU A O 1
ATOM 7822 N N . GLY A 1 535 ? 7.518 -37.324 -16.728 1.00 65.32 274 GLY A N 1
ATOM 7823 C CA . GLY A 1 535 ? 6.942 -37.601 -18.031 1.00 69.54 274 GLY A CA 1
ATOM 7824 C C . GLY A 1 535 ? 5.506 -37.128 -18.122 1.00 70.97 274 GLY A C 1
ATOM 7825 O O . GLY A 1 535 ? 5.026 -36.766 -19.197 1.00 72.84 274 GLY A O 1
ATOM 7829 N N . ASN A 1 536 ? 4.817 -37.133 -16.986 1.00 69.95 275 ASN A N 1
ATOM 7830 C CA . ASN A 1 536 ? 3.443 -36.655 -16.923 1.00 75.78 275 ASN A CA 1
ATOM 7831 C C . ASN A 1 536 ? 3.411 -35.133 -16.844 1.00 71.23 275 ASN A C 1
ATOM 7832 O O . ASN A 1 536 ? 2.552 -34.490 -17.450 1.00 73.11 275 ASN A O 1
ATOM 7860 N N . GLU A 1 538 ? 5.747 -33.237 -17.957 1.00 67.30 277 GLU A N 1
ATOM 7861 C CA . GLU A 1 538 ? 6.471 -32.699 -19.103 1.00 68.60 277 GLU A CA 1
ATOM 7862 C C . GLU A 1 538 ? 5.565 -31.820 -19.958 1.00 70.76 277 GLU A C 1
ATOM 7863 O O . GLU A 1 538 ? 4.690 -32.313 -20.670 1.00 75.35 277 GLU A O 1
ATOM 7875 N N . THR A 1 539 ? 5.789 -30.513 -19.878 1.00 70.42 278 THR A N 1
ATOM 7876 C CA . THR A 1 539 ? 4.973 -29.544 -20.594 1.00 74.52 278 THR A CA 1
ATOM 7877 C C . THR A 1 539 ? 5.302 -29.534 -22.082 1.00 82.18 278 THR A C 1
ATOM 7878 O O . THR A 1 539 ? 6.446 -29.758 -22.477 1.00 83.07 278 THR A O 1
ATOM 7889 N N . LYS A 1 540 ? 4.289 -29.272 -22.901 1.00 86.01 279 LYS A N 1
ATOM 7890 C CA . LYS A 1 540 ? 4.477 -29.138 -24.341 1.00 90.06 279 LYS A CA 1
ATOM 7891 C C . LYS A 1 540 ? 5.535 -28.079 -24.628 1.00 89.69 279 LYS A C 1
ATOM 7892 O O . LYS A 1 540 ? 6.292 -28.185 -25.593 1.00 91.42 279 LYS A O 1
ATOM 7911 N N . GLU A 1 541 ? 5.574 -27.056 -23.781 1.00 90.92 280 GLU A N 1
ATOM 7912 C CA . GLU A 1 541 ? 6.565 -25.996 -23.894 1.00 90.59 280 GLU A CA 1
ATOM 7913 C C . GLU A 1 541 ? 7.965 -26.589 -23.838 1.00 87.48 280 GLU A C 1
ATOM 7914 O O . GLU A 1 541 ? 8.816 -26.267 -24.666 1.00 89.35 280 GLU A O 1
ATOM 7926 N N . SER A 1 542 ? 8.201 -27.466 -22.869 1.00 88.72 281 SER A N 1
ATOM 7927 C CA . SER A 1 542 ? 9.514 -28.077 -22.712 1.00 85.70 281 SER A CA 1
ATOM 7928 C C . SER A 1 542 ? 9.833 -29.019 -23.869 1.00 88.24 281 SER A C 1
ATOM 7929 O O . SER A 1 542 ? 10.937 -28.980 -24.411 1.00 88.70 281 SER A O 1
ATOM 7937 N N . LYS A 1 543 ? 8.876 -29.866 -24.243 1.00 83.67 282 LYS A N 1
ATOM 7938 C CA . LYS A 1 543 ? 9.082 -30.782 -25.363 1.00 86.45 282 LYS A CA 1
ATOM 7939 C C . LYS A 1 543 ? 9.510 -29.995 -26.592 1.00 90.74 282 LYS A C 1
ATOM 7940 O O . LYS A 1 543 ? 10.482 -30.343 -27.261 1.00 91.72 282 LYS A O 1
ATOM 7959 N N . ALA A 1 544 ? 8.767 -28.931 -26.882 1.00 86.79 283 ALA A N 1
ATOM 7960 C CA . ALA A 1 544 ? 9.048 -28.084 -28.032 1.00 91.49 283 ALA A CA 1
ATOM 7961 C C . ALA A 1 544 ? 10.498 -27.614 -28.010 1.00 90.36 283 ALA A C 1
ATOM 7962 O O . ALA A 1 544 ? 11.157 -27.556 -29.047 1.00 93.66 283 ALA A O 1
ATOM 7969 N N . ILE A 1 545 ? 10.992 -27.285 -26.821 1.00 89.04 284 ILE A N 1
ATOM 7970 C CA . ILE A 1 545 ? 12.369 -26.838 -26.664 1.00 87.92 284 ILE A CA 1
ATOM 7971 C C . ILE A 1 545 ? 13.331 -27.979 -26.984 1.00 86.99 284 ILE A C 1
ATOM 7972 O O . ILE A 1 545 ? 14.318 -27.790 -27.693 1.00 89.20 284 ILE A O 1
ATOM 7988 N N . ARG A 1 546 ? 13.032 -29.163 -26.459 1.00 91.71 285 ARG A N 1
ATOM 7989 C CA . ARG A 1 546 ? 13.945 -30.299 -26.543 1.00 90.16 285 ARG A CA 1
ATOM 7990 C C . ARG A 1 546 ? 14.200 -30.750 -27.982 1.00 94.88 285 ARG A C 1
ATOM 7991 O O . ARG A 1 546 ? 15.324 -31.112 -28.329 1.00 95.04 285 ARG A O 1
ATOM 8012 N N . GLN A 1 547 ? 13.164 -30.731 -28.817 1.00 94.51 286 GLN A N 1
ATOM 8013 C CA . GLN A 1 547 ? 13.299 -31.200 -30.196 1.00 99.68 286 GLN A CA 1
ATOM 8014 C C . GLN A 1 547 ? 13.980 -30.164 -31.086 1.00 103.57 286 GLN A C 1
ATOM 8015 O O . GLN A 1 547 ? 14.795 -30.518 -31.936 1.00 105.97 286 GLN A O 1
ATOM 8029 N N . HIS A 1 548 ? 13.653 -28.891 -30.903 1.00 98.24 287 HIS A N 1
ATOM 8030 C CA . HIS A 1 548 ? 14.261 -27.853 -31.721 1.00 102.30 287 HIS A CA 1
ATOM 8031 C C . HIS A 1 548 ? 15.771 -27.837 -31.528 1.00 100.11 287 HIS A C 1
ATOM 8032 O O . HIS A 1 548 ? 16.526 -27.564 -32.461 1.00 103.84 287 HIS A O 1
ATOM 8046 N N . ALA A 1 549 ? 16.204 -28.139 -30.309 1.00 102.07 288 ALA A N 1
ATOM 8047 C CA . ALA A 1 549 ? 17.621 -28.146 -29.982 1.00 99.40 288 ALA A CA 1
ATOM 8048 C C . ALA A 1 549 ? 18.359 -29.206 -30.796 1.00 100.90 288 ALA A C 1
ATOM 8049 O O . ALA A 1 549 ? 19.435 -28.949 -31.336 1.00 102.63 288 ALA A O 1
ATOM 8056 N N . GLU A 1 550 ? 17.770 -30.394 -30.889 1.00 101.50 289 GLU A N 1
ATOM 8057 C CA . GLU A 1 550 ? 18.407 -31.515 -31.572 1.00 102.95 289 GLU A CA 1
ATOM 8058 C C . GLU A 1 550 ? 18.705 -31.195 -33.034 1.00 109.85 289 GLU A C 1
ATOM 8059 O O . GLU A 1 550 ? 19.813 -31.429 -33.516 1.00 111.24 289 GLU A O 1
ATOM 8071 N N . ALA A 1 551 ? 17.711 -30.660 -33.734 1.00 102.55 290 ALA A N 1
ATOM 8072 C CA . ALA A 1 551 ? 17.839 -30.375 -35.159 1.00 109.80 290 ALA A CA 1
ATOM 8073 C C . ALA A 1 551 ? 18.919 -29.332 -35.431 1.00 111.35 290 ALA A C 1
ATOM 8074 O O . ALA A 1 551 ? 19.514 -29.311 -36.509 1.00 116.48 290 ALA A O 1
ATOM 8081 N N . ALA A 1 552 ? 19.170 -28.467 -34.453 1.00 112.52 291 ALA A N 1
ATOM 8082 C CA . ALA A 1 552 ? 20.171 -27.416 -34.600 1.00 113.90 291 ALA A CA 1
ATOM 8083 C C . ALA A 1 552 ? 21.577 -27.939 -34.312 1.00 111.26 291 ALA A C 1
ATOM 8084 O O . ALA A 1 552 ? 22.533 -27.164 -34.251 1.00 111.93 291 ALA A O 1
ATOM 8091 N N . GLY A 1 553 ? 21.701 -29.251 -34.136 1.00 117.59 292 GLY A N 1
ATOM 8092 C CA . GLY A 1 553 ? 22.985 -29.863 -33.851 1.00 115.16 292 GLY A CA 1
ATOM 8093 C C . GLY A 1 553 ? 23.310 -29.885 -32.370 1.00 107.50 292 GLY A C 1
ATOM 8094 O O . GLY A 1 553 ? 24.441 -30.178 -31.980 1.00 104.79 292 GLY A O 1
ATOM 8098 N N . CYS A 1 554 ? 22.316 -29.577 -31.543 1.00 113.36 293 CYS A N 1
ATOM 8099 C CA . CYS A 1 554 ? 22.505 -29.536 -30.098 1.00 106.53 293 CYS A CA 1
ATOM 8100 C C . CYS A 1 554 ? 22.082 -30.858 -29.461 1.00 102.67 293 CYS A C 1
ATOM 8101 O O . CYS A 1 554 ? 21.088 -30.915 -28.738 1.00 100.07 293 CYS A O 1
ATOM 8109 N N . SER A 1 555 ? 22.835 -31.919 -29.740 1.00 100.45 294 SER A N 1
ATOM 8110 C CA . SER A 1 555 ? 22.562 -33.223 -29.146 1.00 97.14 294 SER A CA 1
ATOM 8111 C C . SER A 1 555 ? 22.495 -33.087 -27.628 1.00 90.59 294 SER A C 1
ATOM 8112 O O . SER A 1 555 ? 23.279 -32.349 -27.030 1.00 88.18 294 SER A O 1
ATOM 8137 N N . ILE A 1 557 ? 20.949 -34.622 -23.458 1.00 80.65 296 ILE A N 1
ATOM 8138 C CA . ILE A 1 557 ? 21.015 -35.672 -22.452 1.00 76.73 296 ILE A CA 1
ATOM 8139 C C . ILE A 1 557 ? 19.684 -36.416 -22.399 1.00 77.76 296 ILE A C 1
ATOM 8140 O O . ILE A 1 557 ? 18.652 -35.888 -22.814 1.00 80.46 296 ILE A O 1
ATOM 8156 N N . GLU A 1 558 ? 19.712 -37.645 -21.890 1.00 81.97 297 GLU A N 1
ATOM 8157 C CA . GLU A 1 558 ? 18.496 -38.439 -21.732 1.00 82.82 297 GLU A CA 1
ATOM 8158 C C . GLU A 1 558 ? 18.485 -39.196 -20.403 1.00 79.17 297 GLU A C 1
ATOM 8159 O O . GLU A 1 558 ? 17.463 -39.763 -20.015 1.00 79.62 297 GLU A O 1
ATOM 8171 N N . ASP A 1 559 ? 19.612 -39.191 -19.697 1.00 80.41 298 ASP A N 1
ATOM 8172 C CA . ASP A 1 559 ? 19.712 -39.900 -18.427 1.00 76.21 298 ASP A CA 1
ATOM 8173 C C . ASP A 1 559 ? 20.811 -39.305 -17.551 1.00 72.37 298 ASP A C 1
ATOM 8174 O O . ASP A 1 559 ? 21.700 -38.610 -18.042 1.00 76.84 298 ASP A O 1
ATOM 8183 N N . ILE A 1 560 ? 20.744 -39.582 -16.251 1.00 77.74 299 ILE A N 1
ATOM 8184 C CA . ILE A 1 560 ? 21.732 -39.069 -15.309 1.00 74.57 299 ILE A CA 1
ATOM 8185 C C . ILE A 1 560 ? 23.073 -39.761 -15.526 1.00 74.52 299 ILE A C 1
ATOM 8186 O O . ILE A 1 560 ? 24.124 -39.209 -15.201 1.00 73.23 299 ILE A O 1
ATOM 8202 N N . GLU A 1 561 ? 23.033 -40.972 -16.073 1.00 78.23 300 GLU A N 1
ATOM 8203 C CA . GLU A 1 561 ? 24.249 -41.733 -16.338 1.00 79.15 300 GLU A CA 1
ATOM 8204 C C . GLU A 1 561 ? 24.753 -41.464 -17.752 1.00 82.19 300 GLU A C 1
ATOM 8205 O O . GLU A 1 561 ? 25.020 -42.394 -18.512 1.00 85.10 300 GLU A O 1
ATOM 8217 N N . SER A 1 562 ? 24.873 -40.187 -18.102 1.00 75.09 301 SER A N 1
ATOM 8218 C CA . SER A 1 562 ? 25.389 -39.796 -19.409 1.00 78.36 301 SER A CA 1
ATOM 8219 C C . SER A 1 562 ? 26.774 -39.173 -19.247 1.00 77.75 301 SER A C 1
ATOM 8220 O O . SER A 1 562 ? 27.059 -38.565 -18.216 1.00 74.67 301 SER A O 1
ATOM 8228 N N . PRO A 1 563 ? 27.644 -39.321 -20.261 1.00 80.03 302 PRO A N 1
ATOM 8229 C CA . PRO A 1 563 ? 28.997 -38.759 -20.156 1.00 80.36 302 PRO A CA 1
ATOM 8230 C C . PRO A 1 563 ? 29.014 -37.262 -19.852 1.00 78.67 302 PRO A C 1
ATOM 8231 O O . PRO A 1 563 ? 30.002 -36.760 -19.316 1.00 77.83 302 PRO A O 1
ATOM 8242 N N . SER A 1 564 ? 27.934 -36.564 -20.191 1.00 69.97 303 SER A N 1
ATOM 8243 C CA . SER A 1 564 ? 27.851 -35.124 -19.972 1.00 69.02 303 SER A CA 1
ATOM 8244 C C . SER A 1 564 ? 26.587 -34.748 -19.205 1.00 66.06 303 SER A C 1
ATOM 8245 O O . SER A 1 564 ? 26.010 -33.683 -19.427 1.00 66.44 303 SER A O 1
ATOM 8253 N N . SER A 1 565 ? 26.162 -35.625 -18.302 1.00 70.49 304 SER A N 1
ATOM 8254 C CA . SER A 1 565 ? 24.989 -35.365 -17.476 1.00 68.23 304 SER A CA 1
ATOM 8255 C C . SER A 1 565 ? 25.308 -34.339 -16.394 1.00 65.71 304 SER A C 1
ATOM 8256 O O . SER A 1 565 ? 24.456 -33.534 -16.017 1.00 64.96 304 SER A O 1
ATOM 8264 N N . ILE A 1 566 ? 26.542 -34.373 -15.901 1.00 60.90 305 ILE A N 1
ATOM 8265 C CA . ILE A 1 566 ? 26.968 -33.483 -14.826 1.00 57.81 305 ILE A CA 1
ATOM 8266 C C . ILE A 1 566 ? 27.566 -32.200 -15.393 1.00 59.52 305 ILE A C 1
ATOM 8267 O O . ILE A 1 566 ? 27.589 -31.169 -14.721 1.00 60.57 305 ILE A O 1
ATOM 8283 N N . TRP A 1 567 ? 28.042 -32.263 -16.633 1.00 63.50 306 TRP A N 1
ATOM 8284 C CA . TRP A 1 567 ? 28.656 -31.105 -17.276 1.00 66.05 306 TRP A CA 1
ATOM 8285 C C . TRP A 1 567 ? 27.622 -30.056 -17.667 1.00 66.99 306 TRP A C 1
ATOM 8286 O O . TRP A 1 567 ? 27.954 -29.036 -18.271 1.00 69.80 306 TRP A O 1
ATOM 8307 N N . VAL A 1 568 ? 26.368 -30.313 -17.316 1.00 66.11 307 VAL A N 1
ATOM 8308 C CA . VAL A 1 568 ? 25.294 -29.366 -17.549 1.00 67.23 307 VAL A CA 1
ATOM 8309 C C . VAL A 1 568 ? 25.340 -28.266 -16.487 1.00 65.84 307 VAL A C 1
ATOM 8310 O O . VAL A 1 568 ? 24.784 -27.184 -16.677 1.00 67.57 307 VAL A O 1
ATOM 8323 N N . PHE A 1 569 ? 26.016 -28.547 -15.375 1.00 60.36 308 PHE A N 1
ATOM 8324 C CA . PHE A 1 569 ? 26.072 -27.619 -14.248 1.00 59.51 308 PHE A CA 1
ATOM 8325 C C . PHE A 1 569 ? 27.451 -26.984 -14.084 1.00 61.33 308 PHE A C 1
ATOM 8326 O O . PHE A 1 569 ? 27.663 -26.172 -13.184 1.00 62.18 308 PHE A O 1
ATOM 8343 N N . ALA A 1 570 ? 28.385 -27.354 -14.954 1.00 61.30 309 ALA A N 1
ATOM 8344 C CA . ALA A 1 570 ? 29.743 -26.829 -14.883 1.00 63.85 309 ALA A CA 1
ATOM 8345 C C . ALA A 1 570 ? 29.754 -25.310 -15.035 1.00 67.02 309 ALA A C 1
ATOM 8346 O O . ALA A 1 570 ? 30.555 -24.621 -14.403 1.00 69.10 309 ALA A O 1
ATOM 8353 N N . GLY A 1 571 ? 28.860 -24.794 -15.872 1.00 60.63 310 GLY A N 1
ATOM 8354 C CA . GLY A 1 571 ? 28.802 -23.368 -16.138 1.00 64.37 310 GLY A CA 1
AT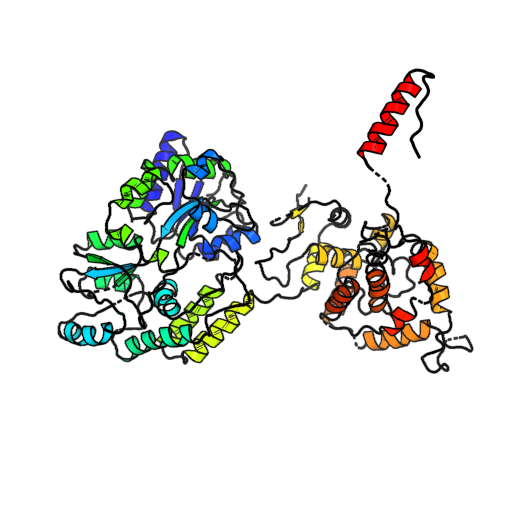OM 8355 C C . GLY A 1 571 ? 28.093 -22.565 -15.064 1.00 63.82 310 GLY A C 1
ATOM 8356 O O . GLY A 1 571 ? 27.974 -21.344 -15.172 1.00 67.18 310 GLY A O 1
ATOM 8360 N N . ALA A 1 572 ? 27.619 -23.250 -14.028 1.00 62.48 311 ALA A N 1
ATOM 8361 C CA . ALA A 1 572 ? 26.961 -22.592 -12.904 1.00 62.93 311 ALA A CA 1
ATOM 8362 C C . ALA A 1 572 ? 25.746 -21.786 -13.347 1.00 63.87 311 ALA A C 1
ATOM 8363 O O . ALA A 1 572 ? 25.715 -20.566 -13.184 1.00 65.58 311 ALA A O 1
ATOM 8370 N N . PRO A 1 573 ? 24.735 -22.464 -13.909 1.00 60.64 312 PRO A N 1
ATOM 8371 C CA . PRO A 1 573 ? 23.492 -21.770 -14.252 1.00 61.75 312 PRO A CA 1
ATOM 8372 C C . PRO A 1 573 ? 22.672 -21.445 -13.009 1.00 61.78 312 PRO A C 1
ATOM 8373 O O . PRO A 1 573 ? 22.760 -22.164 -12.015 1.00 60.57 312 PRO A O 1
ATOM 8384 N N . ASP A 1 574 ? 21.892 -20.372 -13.063 1.00 63.64 313 ASP A N 1
ATOM 8385 C CA . ASP A 1 574 ? 21.055 -19.989 -11.934 1.00 63.87 313 ASP A CA 1
ATOM 8386 C C . ASP A 1 574 ? 19.885 -20.959 -11.799 1.00 62.79 313 ASP A C 1
ATOM 8387 O O . ASP A 1 574 ? 19.423 -21.245 -10.694 1.00 62.29 313 ASP A O 1
ATOM 8396 N N . ARG A 1 575 ? 19.418 -21.458 -12.938 1.00 64.24 314 ARG A N 1
ATOM 8397 C CA . ARG A 1 575 ? 18.305 -22.397 -12.986 1.00 65.91 314 ARG A CA 1
ATOM 8398 C C . ARG A 1 575 ? 18.770 -23.758 -13.476 1.00 64.11 314 ARG A C 1
ATOM 8399 O O . ARG A 1 575 ? 19.829 -23.873 -14.093 1.00 64.65 314 ARG A O 1
ATOM 8420 N N . CYS A 1 576 ? 17.982 -24.790 -13.196 1.00 57.41 315 CYS A N 1
ATOM 8421 C CA . CYS A 1 576 ? 18.144 -26.045 -13.906 1.00 56.94 315 CYS A CA 1
ATOM 8422 C C . CYS A 1 576 ? 17.780 -25.747 -15.352 1.00 57.95 315 CYS A C 1
ATOM 8423 O O . CYS A 1 576 ? 16.699 -25.221 -15.615 1.00 59.01 315 CYS A O 1
ATOM 8431 N N . PRO A 1 577 ? 18.676 -26.061 -16.298 1.00 59.54 316 PRO A N 1
ATOM 8432 C CA . PRO A 1 577 ? 18.388 -25.643 -17.673 1.00 60.93 316 PRO A CA 1
ATOM 8433 C C . PRO A 1 577 ? 17.057 -26.187 -18.177 1.00 61.87 316 PRO A C 1
ATOM 8434 O O . PRO A 1 577 ? 16.575 -27.189 -17.650 1.00 61.27 316 PRO A O 1
ATOM 8445 N N . PRO A 1 578 ? 16.466 -25.534 -19.187 1.00 61.96 317 PRO A N 1
ATOM 8446 C CA . PRO A 1 578 ? 15.133 -25.931 -19.645 1.00 62.79 317 PRO A CA 1
ATOM 8447 C C . PRO A 1 578 ? 15.162 -27.170 -20.532 1.00 62.80 317 PRO A C 1
ATOM 8448 O O . PRO A 1 578 ? 14.111 -27.737 -20.833 1.00 62.95 317 PRO A O 1
ATOM 8459 N N . THR A 1 579 ? 16.358 -27.587 -20.932 1.00 68.98 318 THR A N 1
ATOM 8460 C CA . THR A 1 579 ? 16.509 -28.722 -21.831 1.00 68.90 318 THR A CA 1
ATOM 8461 C C . THR A 1 579 ? 16.812 -30.022 -21.084 1.00 67.13 318 THR A C 1
ATOM 8462 O O . THR A 1 579 ? 17.148 -31.029 -21.702 1.00 66.32 318 THR A O 1
ATOM 8473 N N . CYS A 1 580 ? 16.688 -30.012 -19.761 1.00 64.76 319 CYS A N 1
ATOM 8474 C CA . CYS A 1 580 ? 17.046 -31.188 -18.971 1.00 63.60 319 CYS A CA 1
ATOM 8475 C C . CYS A 1 580 ? 16.159 -31.346 -17.736 1.00 64.16 319 CYS A C 1
ATOM 8476 O O . CYS A 1 580 ? 16.381 -32.241 -16.922 1.00 64.46 319 CYS A O 1
ATOM 8484 N N . LEU A 1 581 ? 15.149 -30.492 -17.608 1.00 63.06 320 LEU A N 1
ATOM 8485 C CA . LEU A 1 581 ? 14.379 -30.402 -16.374 1.00 62.93 320 LEU A CA 1
ATOM 8486 C C . LEU A 1 581 ? 13.588 -31.673 -16.062 1.00 62.45 320 LEU A C 1
ATOM 8487 O O . LEU A 1 581 ? 13.426 -32.033 -14.896 1.00 62.13 320 LEU A O 1
ATOM 8503 N N . PHE A 1 582 ? 13.103 -32.353 -17.097 1.00 63.90 321 PHE A N 1
ATOM 8504 C CA . PHE A 1 582 ? 12.251 -33.525 -16.902 1.00 63.96 321 PHE A CA 1
ATOM 8505 C C . PHE A 1 582 ? 13.010 -34.838 -17.079 1.00 63.78 321 PHE A C 1
ATOM 8506 O O . PHE A 1 582 ? 12.400 -35.905 -17.156 1.00 62.31 321 PHE A O 1
ATOM 8523 N N . ILE A 1 583 ? 14.336 -34.762 -17.144 1.00 69.41 322 ILE A N 1
ATOM 8524 C CA . ILE A 1 583 ? 15.160 -35.966 -17.156 1.00 65.95 322 ILE A CA 1
ATOM 8525 C C . ILE A 1 583 ? 15.646 -36.234 -15.739 1.00 61.81 322 ILE A C 1
ATOM 8526 O O . ILE A 1 583 ? 16.571 -35.583 -15.256 1.00 60.78 322 ILE A O 1
ATOM 8542 N N . ALA A 1 584 ? 15.018 -37.194 -15.070 1.00 67.91 323 ALA A N 1
ATOM 8543 C CA . ALA A 1 584 ? 15.391 -37.508 -13.701 1.00 67.20 323 ALA A CA 1
ATOM 8544 C C . ALA A 1 584 ? 16.788 -38.117 -13.671 1.00 66.32 323 ALA A C 1
ATOM 8545 O O . ALA A 1 584 ? 17.170 -38.801 -14.620 1.00 65.73 323 ALA A O 1
ATOM 8552 N N . GLY A 1 585 ? 17.572 -37.884 -12.616 1.00 70.57 324 GLY A N 1
ATOM 8553 C CA . GLY A 1 585 ? 17.216 -37.059 -11.473 1.00 71.02 324 GLY A CA 1
ATOM 8554 C C . GLY A 1 585 ? 18.014 -35.769 -11.446 1.00 68.42 324 GLY A C 1
ATOM 8555 O O . GLY A 1 585 ? 18.551 -35.392 -10.405 1.00 64.71 324 GLY A O 1
ATOM 8559 N N . ILE A 1 586 ? 18.101 -35.100 -12.593 1.00 63.36 325 ILE A N 1
ATOM 8560 C CA . ILE A 1 586 ? 18.924 -33.905 -12.726 1.00 62.44 325 ILE A CA 1
ATOM 8561 C C . ILE A 1 586 ? 18.320 -32.737 -11.955 1.00 68.85 325 ILE A C 1
ATOM 8562 O O . ILE A 1 586 ? 19.040 -31.957 -11.332 1.00 72.41 325 ILE A O 1
ATOM 8578 N N . ALA A 1 587 ? 16.998 -32.617 -12.008 1.00 67.87 326 ALA A N 1
ATOM 8579 C CA . ALA A 1 587 ? 16.306 -31.495 -11.382 1.00 72.73 326 ALA A CA 1
ATOM 8580 C C . ALA A 1 587 ? 16.667 -31.369 -9.908 1.00 73.86 326 ALA A C 1
ATOM 8581 O O . ALA A 1 587 ? 16.756 -30.261 -9.377 1.00 78.16 326 ALA A O 1
ATOM 8588 N N . GLU A 1 588 ? 16.872 -32.505 -9.248 1.00 66.05 327 GLU A N 1
ATOM 8589 C CA . GLU A 1 588 ? 17.245 -32.501 -7.839 1.00 67.51 327 GLU A CA 1
ATOM 8590 C C . GLU A 1 588 ? 18.757 -32.437 -7.681 1.00 65.60 327 GLU A C 1
ATOM 8591 O O . GLU A 1 588 ? 19.257 -31.969 -6.659 1.00 65.63 327 GLU A O 1
ATOM 8603 N N . LEU A 1 589 ? 19.479 -32.922 -8.688 1.00 69.12 328 LEU A N 1
ATOM 8604 C CA . LEU A 1 589 ? 20.937 -32.841 -8.687 1.00 64.92 328 LEU A CA 1
ATOM 8605 C C . LEU A 1 589 ? 21.357 -31.405 -8.404 1.00 68.33 328 LEU A C 1
ATOM 8606 O O . LEU A 1 589 ? 22.188 -31.156 -7.539 1.00 66.55 328 LEU A O 1
ATOM 8622 N N . GLY A 1 590 ? 20.769 -30.467 -9.136 1.00 71.62 329 GLY A N 1
ATOM 8623 C CA . GLY A 1 590 ? 21.128 -29.065 -9.025 1.00 74.03 329 GLY A CA 1
ATOM 8624 C C . GLY A 1 590 ? 21.349 -28.555 -7.614 1.00 71.34 329 GLY A C 1
ATOM 8625 O O . GLY A 1 590 ? 22.378 -27.946 -7.324 1.00 69.05 329 GLY A O 1
ATOM 8629 N N . ALA A 1 591 ? 20.384 -28.804 -6.735 1.00 70.06 330 ALA A N 1
ATOM 8630 C CA . ALA A 1 591 ? 20.466 -28.330 -5.358 1.00 69.32 330 ALA A CA 1
ATOM 8631 C C . ALA A 1 591 ? 21.717 -28.861 -4.660 1.00 64.91 330 ALA A C 1
ATOM 8632 O O . ALA A 1 591 ? 22.282 -28.190 -3.796 1.00 63.49 330 ALA A O 1
ATOM 8639 N N . PHE A 1 592 ? 22.137 -30.066 -5.035 1.00 68.35 331 PHE A N 1
ATOM 8640 C CA . PHE A 1 592 ? 23.331 -30.684 -4.465 1.00 62.92 331 PHE A CA 1
ATOM 8641 C C . PHE A 1 592 ? 24.502 -29.708 -4.486 1.00 63.74 331 PHE A C 1
ATOM 8642 O O . PHE A 1 592 ? 25.058 -29.375 -3.440 1.00 63.72 331 PHE A O 1
ATOM 8659 N N . PHE A 1 593 ? 24.863 -29.241 -5.676 1.00 60.59 332 PHE A N 1
ATOM 8660 C CA . PHE A 1 593 ? 25.954 -28.281 -5.823 1.00 57.18 332 PHE A CA 1
ATOM 8661 C C . PHE A 1 593 ? 25.596 -26.934 -5.203 1.00 60.32 332 PHE A C 1
ATOM 8662 O O . PHE A 1 593 ? 26.433 -26.292 -4.570 1.00 61.73 332 PHE A O 1
ATOM 8679 N N . SER A 1 594 ? 24.351 -26.507 -5.392 1.00 63.59 333 SER A N 1
ATOM 8680 C CA . SER A 1 594 ? 23.902 -25.214 -4.887 1.00 64.59 333 SER A CA 1
ATOM 8681 C C . SER A 1 594 ? 24.064 -25.126 -3.375 1.00 62.84 333 SER A C 1
ATOM 8682 O O . SER A 1 594 ? 24.470 -24.092 -2.845 1.00 65.84 333 SER A O 1
ATOM 8690 N N . ILE A 1 595 ? 23.742 -26.213 -2.682 1.00 66.39 334 ILE A N 1
ATOM 8691 C CA . ILE A 1 595 ? 23.886 -26.258 -1.234 1.00 66.11 334 ILE A CA 1
ATOM 8692 C C . ILE A 1 595 ? 25.365 -26.138 -0.879 1.00 63.81 334 ILE A C 1
ATOM 8693 O O . ILE A 1 595 ? 25.738 -25.315 -0.044 1.00 64.64 334 ILE A O 1
ATOM 8709 N N . LEU A 1 596 ? 26.201 -26.948 -1.527 1.00 60.99 335 LEU A N 1
ATOM 8710 C CA . LEU A 1 596 ? 27.644 -26.928 -1.289 1.00 60.59 335 LEU A CA 1
ATOM 8711 C C . LEU A 1 596 ? 28.189 -25.500 -1.266 1.00 61.32 335 LEU A C 1
ATOM 8712 O O . LEU A 1 596 ? 29.135 -25.200 -0.537 1.00 62.17 335 LEU A O 1
ATOM 8728 N N . GLN A 1 597 ? 27.588 -24.625 -2.066 1.00 55.91 336 GLN A N 1
ATOM 8729 C CA . GLN A 1 597 ? 27.993 -23.226 -2.115 1.00 57.62 336 GLN A CA 1
ATOM 8730 C C . GLN A 1 597 ? 27.626 -22.519 -0.814 1.00 60.35 336 GLN A C 1
ATOM 8731 O O . GLN A 1 597 ? 28.391 -21.699 -0.307 1.00 62.65 336 GLN A O 1
ATOM 8745 N N . ASP A 1 598 ? 26.453 -22.840 -0.279 1.00 60.47 337 ASP A N 1
ATOM 8746 C CA . ASP A 1 598 ? 26.027 -22.301 1.007 1.00 63.56 337 ASP A CA 1
ATOM 8747 C C . ASP A 1 598 ? 26.885 -22.877 2.126 1.00 63.44 337 ASP A C 1
ATOM 8748 O O . ASP A 1 598 ? 27.122 -22.224 3.142 1.00 64.89 337 ASP A O 1
ATOM 8774 N N . ARG A 1 600 ? 30.183 -23.912 2.012 1.00 64.94 339 ARG A N 1
ATOM 8775 C CA . ARG A 1 600 ? 31.504 -23.298 2.056 1.00 63.42 339 ARG A CA 1
ATOM 8776 C C . ARG A 1 600 ? 31.439 -21.909 2.679 1.00 67.72 339 ARG A C 1
ATOM 8777 O O . ARG A 1 600 ? 32.210 -21.586 3.582 1.00 66.17 339 ARG A O 1
ATOM 8798 N N . ASN A 1 601 ? 30.511 -21.094 2.188 1.00 65.07 340 ASN A N 1
ATOM 8799 C CA . ASN A 1 601 ? 30.374 -19.717 2.647 1.00 66.45 340 ASN A CA 1
ATOM 8800 C C . ASN A 1 601 ? 30.164 -19.644 4.158 1.00 67.48 340 ASN A C 1
ATOM 8801 O O . ASN A 1 601 ? 30.565 -18.673 4.800 1.00 67.67 340 ASN A O 1
ATOM 8812 N N . THR A 1 602 ? 29.538 -20.672 4.722 1.00 70.58 341 THR A N 1
ATOM 8813 C CA . THR A 1 602 ? 29.290 -20.719 6.160 1.00 71.42 341 THR A CA 1
ATOM 8814 C C . THR A 1 602 ? 30.463 -21.356 6.905 1.00 66.00 341 THR A C 1
ATOM 8815 O O . THR A 1 602 ? 30.607 -21.180 8.115 1.00 64.98 341 THR A O 1
ATOM 8826 N N . ILE A 1 603 ? 31.295 -22.098 6.181 1.00 67.84 342 ILE A N 1
ATOM 8827 C CA . ILE A 1 603 ? 32.494 -22.692 6.763 1.00 66.54 342 ILE A CA 1
ATOM 8828 C C . ILE A 1 603 ? 33.542 -21.605 6.962 1.00 66.64 342 ILE A C 1
ATOM 8829 O O . ILE A 1 603 ? 34.211 -21.550 7.993 1.00 65.29 342 ILE A O 1
ATOM 8862 N N . ALA A 1 605 ? 33.083 -18.202 7.062 1.00 69.01 344 ALA A N 1
ATOM 8863 C CA . ALA A 1 605 ? 32.611 -17.255 8.062 1.00 72.09 344 ALA A CA 1
ATOM 8864 C C . ALA A 1 605 ? 32.895 -17.788 9.461 1.00 71.35 344 ALA A C 1
ATOM 8865 O O . ALA A 1 605 ? 33.153 -17.023 10.390 1.00 75.46 344 ALA A O 1
ATOM 8872 N N . SER A 1 606 ? 32.847 -19.109 9.601 1.00 71.63 345 SER A N 1
ATOM 8873 C CA . SER A 1 606 ? 33.132 -19.760 10.872 1.00 71.22 345 SER A CA 1
ATOM 8874 C C . SER A 1 606 ? 34.627 -19.731 11.172 1.00 69.20 345 SER A C 1
ATOM 8875 O O . SER A 1 606 ? 35.036 -19.553 12.319 1.00 69.64 345 SER A O 1
ATOM 8883 N N . LYS A 1 607 ? 35.438 -19.907 10.133 1.00 78.22 346 LYS A N 1
ATOM 8884 C CA . LYS A 1 607 ? 36.889 -19.913 10.284 1.00 78.43 346 LYS A CA 1
ATOM 8885 C C . LYS A 1 607 ? 37.374 -18.594 10.875 1.00 80.71 346 LYS A C 1
ATOM 8886 O O . LYS A 1 607 ? 38.224 -18.578 11.766 1.00 79.54 346 LYS A O 1
ATOM 8905 N N . THR A 1 608 ? 36.830 -17.490 10.374 1.00 75.90 347 THR A N 1
ATOM 8906 C CA . THR A 1 608 ? 37.197 -16.167 10.863 1.00 75.97 347 THR A CA 1
ATOM 8907 C C . THR A 1 608 ? 36.807 -16.013 12.329 1.00 77.85 347 THR A C 1
ATOM 8908 O O . THR A 1 608 ? 35.861 -16.647 12.798 1.00 79.22 347 THR A O 1
ATOM 8919 N N . VAL A 1 609 ? 37.540 -15.169 13.047 1.00 75.67 348 VAL A N 1
ATOM 8920 C CA . VAL A 1 609 ? 37.276 -14.941 14.463 1.00 77.17 348 VAL A CA 1
ATOM 8921 C C . VAL A 1 609 ? 36.142 -13.938 14.663 1.00 82.45 348 VAL A C 1
ATOM 8922 O O . VAL A 1 609 ? 35.773 -13.629 15.796 1.00 84.86 348 VAL A O 1
ATOM 8929 N N . GLY A 1 610 ? 35.593 -13.433 13.562 1.00 79.64 349 GLY A N 1
ATOM 8930 C CA . GLY A 1 610 ? 34.499 -12.470 13.617 1.00 85.31 349 GLY A CA 1
ATOM 8931 C C . GLY A 1 610 ? 34.885 -11.257 14.458 1.00 88.49 349 GLY A C 1
ATOM 8932 O O . GLY A 1 610 ? 34.122 -10.297 14.565 1.00 93.91 349 GLY A O 1
ATOM 8933 N N . SER A 1 621 ? 21.944 -19.462 0.890 1.00 64.34 360 SER A N 1
ATOM 8934 C CA . SER A 1 621 ? 21.189 -18.521 0.072 1.00 67.13 360 SER A CA 1
ATOM 8935 C C . SER A 1 621 ? 21.160 -18.969 -1.386 1.00 65.19 360 SER A C 1
ATOM 8936 O O . SER A 1 621 ? 20.161 -18.783 -2.081 1.00 67.47 360 SER A O 1
ATOM 8943 N N . PHE A 1 622 ? 22.261 -19.557 -1.846 1.00 63.28 361 PHE A N 1
ATOM 8944 C CA . PHE A 1 622 ? 22.346 -20.052 -3.215 1.00 61.45 361 PHE A CA 1
ATOM 8945 C C . PHE A 1 622 ? 21.299 -21.132 -3.468 1.00 61.57 361 PHE A C 1
ATOM 8946 O O . PHE A 1 622 ? 20.609 -21.112 -4.488 1.00 62.74 361 PHE A O 1
ATOM 8963 N N . TYR A 1 623 ? 21.186 -22.073 -2.537 1.00 65.09 362 TYR A N 1
ATOM 8964 C CA . TYR A 1 623 ? 20.196 -23.139 -2.644 1.00 65.73 362 TYR A CA 1
ATOM 8965 C C . TYR A 1 623 ? 18.784 -22.567 -2.700 1.00 69.86 362 TYR A C 1
ATOM 8966 O O . TYR A 1 623 ? 17.996 -22.919 -3.578 1.00 70.63 362 TYR A O 1
ATOM 8984 N N . GLN A 1 624 ? 18.472 -21.685 -1.756 1.00 68.13 363 GLN A N 1
ATOM 8985 C CA . GLN A 1 624 ? 17.151 -21.072 -1.683 1.00 72.71 363 GLN A CA 1
ATOM 8986 C C . GLN A 1 624 ? 16.797 -20.383 -2.995 1.00 73.75 363 GLN A C 1
ATOM 8987 O O . GLN A 1 624 ? 15.685 -20.532 -3.503 1.00 76.10 363 GLN A O 1
ATOM 9001 N N . SER A 1 625 ? 17.746 -19.629 -3.541 1.00 66.82 364 SER A N 1
ATOM 9002 C CA . SER A 1 625 ? 17.538 -18.961 -4.818 1.00 67.60 364 SER A CA 1
ATOM 9003 C C . SER A 1 625 ? 17.272 -20.002 -5.898 1.00 65.55 364 SER A C 1
ATOM 9004 O O . SER A 1 625 ? 16.242 -19.961 -6.568 1.00 67.64 364 SER A O 1
ATOM 9012 N N . TYR A 1 626 ? 18.201 -20.940 -6.049 1.00 65.82 365 TYR A N 1
ATOM 9013 C CA . TYR A 1 626 ? 18.072 -22.002 -7.040 1.00 63.80 365 TYR A CA 1
ATOM 9014 C C . TYR A 1 626 ? 16.724 -22.706 -6.919 1.00 66.16 365 TYR A C 1
ATOM 9015 O O . TYR A 1 626 ? 16.076 -23.004 -7.922 1.00 66.16 365 TYR A O 1
ATOM 9033 N N . LEU A 1 627 ? 16.310 -22.972 -5.684 1.00 61.87 366 LEU A N 1
ATOM 9034 C CA . LEU A 1 627 ? 15.036 -23.631 -5.427 1.00 63.53 366 LEU A CA 1
ATOM 9035 C C . LEU A 1 627 ? 13.877 -22.808 -5.978 1.00 67.30 366 LEU A C 1
ATOM 9036 O O . LEU A 1 627 ? 12.996 -23.336 -6.657 1.00 68.05 366 LEU A O 1
ATOM 9052 N N . ARG A 1 628 ? 13.883 -21.513 -5.681 1.00 65.60 367 ARG A N 1
ATOM 9053 C CA . ARG A 1 628 ? 12.810 -20.623 -6.109 1.00 69.75 367 ARG A CA 1
ATOM 9054 C C . ARG A 1 628 ? 12.678 -20.600 -7.625 1.00 68.79 367 ARG A C 1
ATOM 9055 O O . ARG A 1 628 ? 11.571 -20.569 -8.163 1.00 71.13 367 ARG A O 1
ATOM 9076 N N . ARG A 1 629 ? 13.814 -20.613 -8.310 1.00 72.84 368 ARG A N 1
ATOM 9077 C CA . ARG A 1 629 ? 13.836 -20.440 -9.758 1.00 70.57 368 ARG A CA 1
ATOM 9078 C C . ARG A 1 629 ? 13.266 -21.657 -10.485 1.00 67.97 368 ARG A C 1
ATOM 9079 O O . ARG A 1 629 ? 12.542 -21.513 -11.469 1.00 67.44 368 ARG A O 1
ATOM 9100 N N . THR A 1 630 ? 13.596 -22.854 -10.008 1.00 71.00 369 THR A N 1
ATOM 9101 C CA . THR A 1 630 ? 13.102 -24.074 -10.634 1.00 68.46 369 THR A CA 1
ATOM 9102 C C . THR A 1 630 ? 11.580 -24.129 -10.555 1.00 72.05 369 THR A C 1
ATOM 9103 O O . THR A 1 630 ? 10.912 -24.489 -11.524 1.00 70.38 369 THR A O 1
ATOM 9114 N N . GLN A 1 631 ? 11.036 -23.772 -9.396 1.00 71.77 370 GLN A N 1
ATOM 9115 C CA . GLN A 1 631 ? 9.590 -23.737 -9.212 1.00 76.20 370 GLN A CA 1
ATOM 9116 C C . GLN A 1 631 ? 8.938 -22.778 -10.201 1.00 77.48 370 GLN A C 1
ATOM 9117 O O . GLN A 1 631 ? 7.770 -22.938 -10.555 1.00 79.51 370 GLN A O 1
ATOM 9131 N N . SER A 1 632 ? 9.696 -21.779 -10.643 1.00 72.49 371 SER A N 1
ATOM 9132 C CA . SER A 1 632 ? 9.216 -20.852 -11.662 1.00 73.30 371 SER A CA 1
ATOM 9133 C C . SER A 1 632 ? 9.004 -21.584 -12.985 1.00 69.13 371 SER A C 1
ATOM 9134 O O . SER A 1 632 ? 8.332 -21.078 -13.884 1.00 69.97 371 SER A O 1
ATOM 9159 N N . GLY A 1 634 ? 7.863 -24.782 -12.893 1.00 76.33 373 GLY A N 1
ATOM 9160 C CA . GLY A 1 634 ? 6.767 -25.695 -12.619 1.00 78.40 373 GLY A CA 1
ATOM 9161 C C . GLY A 1 634 ? 7.184 -27.089 -12.188 1.00 75.88 373 GLY A C 1
ATOM 9162 O O . GLY A 1 634 ? 6.748 -28.077 -12.778 1.00 73.63 373 GLY A O 1
ATOM 9166 N N . ILE A 1 635 ? 8.017 -27.172 -11.154 1.00 74.17 374 ILE A N 1
ATOM 9167 C CA . ILE A 1 635 ? 8.499 -28.456 -10.657 1.00 71.90 374 ILE A CA 1
ATOM 9168 C C . ILE A 1 635 ? 8.507 -28.489 -9.134 1.00 75.57 374 ILE A C 1
ATOM 9169 O O . ILE A 1 635 ? 8.749 -27.475 -8.479 1.00 77.43 374 ILE A O 1
ATOM 9185 N N . GLN A 1 636 ? 8.240 -29.667 -8.579 1.00 77.08 375 GLN A N 1
ATOM 9186 C CA . GLN A 1 636 ? 8.394 -29.903 -7.149 1.00 79.25 375 GLN A CA 1
ATOM 9187 C C . GLN A 1 636 ? 9.587 -30.819 -6.908 1.00 74.61 375 GLN A C 1
ATOM 9188 O O . GLN A 1 636 ? 9.523 -32.020 -7.168 1.00 71.48 375 GLN A O 1
ATOM 9202 N N . LEU A 1 637 ? 10.678 -30.247 -6.410 1.00 73.35 376 LEU A N 1
ATOM 9203 C CA . LEU A 1 637 ? 11.908 -31.006 -6.217 1.00 69.10 376 LEU A CA 1
ATOM 9204 C C . LEU A 1 637 ? 11.764 -32.070 -5.132 1.00 69.52 376 LEU A C 1
ATOM 9205 O O . LEU A 1 637 ? 11.583 -31.756 -3.957 1.00 72.31 376 LEU A O 1
ATOM 9221 N N . ASP A 1 638 ? 11.838 -33.332 -5.544 1.00 71.79 377 ASP A N 1
ATOM 9222 C CA . ASP A 1 638 ? 11.907 -34.451 -4.610 1.00 71.13 377 ASP A CA 1
ATOM 9223 C C . ASP A 1 638 ? 13.173 -34.355 -3.765 1.00 69.68 377 ASP A C 1
ATOM 9224 O O . ASP A 1 638 ? 14.146 -35.070 -4.003 1.00 65.40 377 ASP A O 1
ATOM 9233 N N . GLN A 1 639 ? 13.145 -33.484 -2.760 1.00 74.48 378 GLN A N 1
ATOM 9234 C CA . GLN A 1 639 ? 14.329 -33.186 -1.957 1.00 72.83 378 GLN A CA 1
ATOM 9235 C C . GLN A 1 639 ? 14.949 -34.429 -1.320 1.00 69.70 378 GLN A C 1
ATOM 9236 O O . GLN A 1 639 ? 16.067 -34.372 -0.810 1.00 67.25 378 GLN A O 1
ATOM 9250 N N . ARG A 1 640 ? 14.230 -35.547 -1.343 1.00 77.68 379 ARG A N 1
ATOM 9251 C CA . ARG A 1 640 ? 14.787 -36.808 -0.871 1.00 74.12 379 ARG A CA 1
ATOM 9252 C C . ARG A 1 640 ? 15.978 -37.222 -1.730 1.00 68.85 379 ARG A C 1
ATOM 9253 O O . ARG A 1 640 ? 16.998 -37.674 -1.211 1.00 65.80 379 ARG A O 1
ATOM 9274 N N . ILE A 1 641 ? 15.843 -37.065 -3.043 1.00 71.08 380 ILE A N 1
ATOM 9275 C CA . ILE A 1 641 ? 16.916 -37.410 -3.967 1.00 65.78 380 ILE A CA 1
ATOM 9276 C C . ILE A 1 641 ? 18.168 -36.609 -3.623 1.00 65.37 380 ILE A C 1
ATOM 9277 O O . ILE A 1 641 ? 19.287 -37.094 -3.785 1.00 61.60 380 ILE A O 1
ATOM 9293 N N . ILE A 1 642 ? 17.975 -35.382 -3.148 1.00 65.41 381 ILE A N 1
ATOM 9294 C CA . ILE A 1 642 ? 19.094 -34.535 -2.755 1.00 65.04 381 ILE A CA 1
ATOM 9295 C C . ILE A 1 642 ? 19.815 -35.171 -1.573 1.00 64.34 381 ILE A C 1
ATOM 9296 O O . ILE A 1 642 ? 21.045 -35.211 -1.535 1.00 61.48 381 ILE A O 1
ATOM 9312 N N . VAL A 1 643 ? 19.043 -35.661 -0.608 1.00 67.64 382 VAL A N 1
ATOM 9313 C CA . VAL A 1 643 ? 19.607 -36.309 0.570 1.00 65.97 382 VAL A CA 1
ATOM 9314 C C . VAL A 1 643 ? 20.503 -37.456 0.128 1.00 60.98 382 VAL A C 1
ATOM 9315 O O . VAL A 1 643 ? 21.639 -37.581 0.582 1.00 58.61 382 VAL A O 1
ATOM 9328 N N . LEU A 1 644 ? 19.982 -38.291 -0.766 1.00 67.44 383 LEU A N 1
ATOM 9329 C CA . LEU A 1 644 ? 20.723 -39.441 -1.264 1.00 62.80 383 LEU A CA 1
ATOM 9330 C C . LEU A 1 644 ? 22.039 -39.003 -1.896 1.00 60.59 383 LEU A C 1
ATOM 9331 O O . LEU A 1 644 ? 23.087 -39.594 -1.637 1.00 59.78 383 LEU A O 1
ATOM 9347 N N . PHE A 1 645 ? 21.980 -37.967 -2.727 1.00 67.22 384 PHE A N 1
ATOM 9348 C CA . PHE A 1 645 ? 23.175 -37.445 -3.380 1.00 65.04 384 PHE A CA 1
ATOM 9349 C C . PHE A 1 645 ? 24.226 -37.019 -2.358 1.00 64.54 384 PHE A C 1
ATOM 9350 O O . PHE A 1 645 ? 25.425 -37.170 -2.593 1.00 62.69 384 PHE A O 1
ATOM 9384 N N . VAL A 1 647 ? 24.605 -38.137 1.037 1.00 66.98 386 VAL A N 1
ATOM 9385 C CA . VAL A 1 647 ? 25.130 -39.271 1.793 1.00 65.96 386 VAL A CA 1
ATOM 9386 C C . VAL A 1 647 ? 26.208 -40.004 1.003 1.00 61.11 386 VAL A C 1
ATOM 9387 O O . VAL A 1 647 ? 27.134 -40.573 1.581 1.00 58.65 386 VAL A O 1
ATOM 9400 N N . ALA A 1 648 ? 26.085 -39.986 -0.320 1.00 62.46 387 ALA A N 1
ATOM 9401 C CA . ALA A 1 648 ? 27.022 -40.691 -1.183 1.00 61.42 387 ALA A CA 1
ATOM 9402 C C . ALA A 1 648 ? 28.267 -39.853 -1.461 1.00 59.92 387 ALA A C 1
ATOM 9403 O O . ALA A 1 648 ? 29.388 -40.363 -1.418 1.00 59.50 387 ALA A O 1
ATOM 9410 N N . TRP A 1 649 ? 28.069 -38.567 -1.747 1.00 60.45 388 TRP A N 1
ATOM 9411 C CA . TRP A 1 649 ? 29.158 -37.703 -2.207 1.00 59.21 388 TRP A CA 1
ATOM 9412 C C . TRP A 1 649 ? 29.396 -36.514 -1.279 1.00 59.85 388 TRP A C 1
ATOM 9413 O O . TRP A 1 649 ? 30.046 -35.540 -1.661 1.00 65.81 388 TRP A O 1
ATOM 9434 N N . GLY A 1 650 ? 28.870 -36.601 -0.062 1.00 60.67 389 GLY A N 1
ATOM 9435 C CA . GLY A 1 650 ? 29.025 -35.544 0.920 1.00 63.44 389 GLY A CA 1
ATOM 9436 C C . GLY A 1 650 ? 30.471 -35.219 1.236 1.00 64.17 389 GLY A C 1
ATOM 9437 O O . GLY A 1 650 ? 31.002 -34.228 0.735 1.00 63.40 389 GLY A O 1
ATOM 9441 N N . LYS A 1 651 ? 31.116 -36.046 2.055 1.00 68.75 390 LYS A N 1
ATOM 9442 C CA . LYS A 1 651 ? 32.476 -35.747 2.491 1.00 64.98 390 LYS A CA 1
ATOM 9443 C C . LYS A 1 651 ? 33.407 -35.590 1.288 1.00 61.30 390 LYS A C 1
ATOM 9444 O O . LYS A 1 651 ? 34.220 -34.672 1.254 1.00 63.61 390 LYS A O 1
ATOM 9463 N N . GLU A 1 652 ? 33.272 -36.468 0.294 1.00 62.27 391 GLU A N 1
ATOM 9464 C CA . GLU A 1 652 ? 34.106 -36.394 -0.911 1.00 65.11 391 GLU A CA 1
ATOM 9465 C C . GLU A 1 652 ? 34.111 -34.979 -1.473 1.00 66.18 391 GLU A C 1
ATOM 9466 O O . GLU A 1 652 ? 35.168 -34.412 -1.750 1.00 64.62 391 GLU A O 1
ATOM 9478 N N . ALA A 1 653 ? 32.921 -34.412 -1.634 1.00 65.44 392 ALA A N 1
ATOM 9479 C CA . ALA A 1 653 ? 32.788 -33.058 -2.154 1.00 64.90 392 ALA A CA 1
ATOM 9480 C C . ALA A 1 653 ? 33.244 -32.027 -1.125 1.00 67.14 392 ALA A C 1
ATOM 9481 O O . ALA A 1 653 ? 33.792 -30.986 -1.484 1.00 67.46 392 ALA A O 1
ATOM 9488 N N . VAL A 1 654 ? 33.016 -32.322 0.151 1.00 67.44 393 VAL A N 1
ATOM 9489 C CA . VAL A 1 654 ? 33.367 -31.402 1.226 1.00 67.19 393 VAL A CA 1
ATOM 9490 C C . VAL A 1 654 ? 34.870 -31.432 1.477 1.00 67.80 393 VAL A C 1
ATOM 9491 O O . VAL A 1 654 ? 35.502 -30.385 1.615 1.00 68.64 393 VAL A O 1
ATOM 9504 N N . ASP A 1 655 ? 35.439 -32.630 1.542 1.00 73.18 394 ASP A N 1
ATOM 9505 C CA . ASP A 1 655 ? 36.868 -32.778 1.793 1.00 68.22 394 ASP A CA 1
ATOM 9506 C C . ASP A 1 655 ? 37.697 -32.066 0.740 1.00 70.70 394 ASP A C 1
ATOM 9507 O O . ASP A 1 655 ? 38.736 -31.479 1.044 1.00 70.36 394 ASP A O 1
ATOM 9516 N N . ASN A 1 656 ? 37.239 -32.142 -0.504 1.00 74.41 395 ASN A N 1
ATOM 9517 C CA . ASN A 1 656 ? 37.990 -31.596 -1.623 1.00 72.57 395 ASN A CA 1
ATOM 9518 C C . ASN A 1 656 ? 37.539 -30.175 -1.950 1.00 72.54 395 ASN A C 1
ATOM 9519 O O . ASN A 1 656 ? 37.578 -29.756 -3.106 1.00 72.41 395 ASN A O 1
ATOM 9530 N N . PHE A 1 657 ? 37.109 -29.437 -0.931 1.00 80.48 396 PHE A N 1
ATOM 9531 C CA . PHE A 1 657 ? 36.806 -28.022 -1.094 1.00 81.82 396 PHE A CA 1
ATOM 9532 C C . PHE A 1 657 ? 38.099 -27.218 -1.100 1.00 74.96 396 PHE A C 1
ATOM 9533 O O . PHE A 1 657 ? 39.098 -27.631 -0.511 1.00 69.44 396 PHE A O 1
ATOM 9550 N N . HIS A 1 658 ? 38.072 -26.070 -1.767 1.00 87.41 397 HIS A N 1
ATOM 9551 C CA . HIS A 1 658 ? 39.249 -25.216 -1.866 1.00 80.66 397 HIS A CA 1
ATOM 9552 C C . HIS A 1 658 ? 39.084 -23.995 -0.967 1.00 78.14 397 HIS A C 1
ATOM 9553 O O . HIS A 1 658 ? 38.957 -22.868 -1.445 1.00 79.13 397 HIS A O 1
ATOM 9567 N N . LEU A 1 659 ? 39.088 -24.236 0.341 1.00 91.56 398 LEU A N 1
ATOM 9568 C CA . LEU A 1 659 ? 38.897 -23.177 1.324 1.00 89.34 398 LEU A CA 1
ATOM 9569 C C . LEU A 1 659 ? 40.087 -22.220 1.354 1.00 82.52 398 LEU A C 1
ATOM 9570 O O . LEU A 1 659 ? 39.929 -21.015 1.178 1.00 82.85 398 LEU A O 1
ATOM 9586 N N . GLY A 1 660 ? 41.280 -22.760 1.574 1.00 98.32 399 GLY A N 1
ATOM 9587 C CA . GLY A 1 660 ? 42.472 -21.941 1.701 1.00 91.37 399 GLY A CA 1
ATOM 9588 C C . GLY A 1 660 ? 42.693 -20.980 0.547 1.00 92.25 399 GLY A C 1
ATOM 9589 O O . GLY A 1 660 ? 42.384 -21.291 -0.603 1.00 96.84 399 GLY A O 1
ATOM 9593 N N . ASP A 1 661 ? 43.224 -19.802 0.862 1.00 91.69 400 ASP A N 1
ATOM 9594 C CA . ASP A 1 661 ? 43.560 -18.811 -0.154 1.00 91.57 400 ASP A CA 1
ATOM 9595 C C . ASP A 1 661 ? 44.892 -19.172 -0.808 1.00 87.43 400 ASP A C 1
ATOM 9596 O O . ASP A 1 661 ? 45.414 -20.267 -0.597 1.00 85.04 400 ASP A O 1
ATOM 9605 N N . ASP A 1 662 ? 45.438 -18.254 -1.600 1.00 85.39 401 ASP A N 1
ATOM 9606 C CA . ASP A 1 662 ? 46.712 -18.493 -2.270 1.00 82.13 401 ASP A CA 1
ATOM 9607 C C . ASP A 1 662 ? 47.501 -17.199 -2.457 1.00 79.65 401 ASP A C 1
ATOM 9608 O O . ASP A 1 662 ? 47.061 -16.123 -2.050 1.00 80.91 401 ASP A O 1
ATOM 9634 N N . ASP A 1 664 ? 49.435 -13.841 -3.776 1.00 66.21 403 ASP A N 1
ATOM 9635 C CA . ASP A 1 664 ? 48.978 -12.653 -4.490 1.00 73.54 403 ASP A CA 1
ATOM 9636 C C . ASP A 1 664 ? 49.749 -12.501 -5.802 1.00 75.59 403 ASP A C 1
ATOM 9637 O O . ASP A 1 664 ? 50.908 -12.906 -5.884 1.00 72.73 403 ASP A O 1
ATOM 9646 N N . PRO A 1 665 ? 49.113 -11.925 -6.838 1.00 75.06 404 PRO A N 1
ATOM 9647 C CA . PRO A 1 665 ? 49.840 -11.736 -8.099 1.00 78.58 404 PRO A CA 1
ATOM 9648 C C . PRO A 1 665 ? 51.125 -10.926 -7.940 1.00 74.42 404 PRO A C 1
ATOM 9649 O O . PRO A 1 665 ? 52.111 -11.209 -8.622 1.00 74.39 404 PRO A O 1
ATOM 9660 N N . GLU A 1 666 ? 51.113 -9.934 -7.055 1.00 80.09 405 GLU A N 1
ATOM 9661 C CA . GLU A 1 666 ? 52.300 -9.120 -6.818 1.00 78.72 405 GLU A CA 1
ATOM 9662 C C . GLU A 1 666 ? 53.422 -9.967 -6.235 1.00 69.69 405 GLU A C 1
ATOM 9663 O O . GLU A 1 666 ? 54.569 -9.876 -6.670 1.00 65.89 405 GLU A O 1
ATOM 9675 N N . LEU A 1 667 ? 53.086 -10.787 -5.244 1.00 73.80 406 LEU A N 1
ATOM 9676 C CA . LEU A 1 667 ? 54.059 -11.687 -4.636 1.00 66.23 406 LEU A CA 1
ATOM 9677 C C . LEU A 1 667 ? 54.700 -12.568 -5.701 1.00 69.30 406 LEU A C 1
ATOM 9678 O O . LEU A 1 667 ? 55.919 -12.573 -5.862 1.00 65.57 406 LEU A O 1
ATOM 9694 N N . ARG A 1 668 ? 53.867 -13.301 -6.432 1.00 70.40 407 ARG A N 1
ATOM 9695 C CA . ARG A 1 668 ? 54.342 -14.245 -7.439 1.00 72.61 407 ARG A CA 1
ATOM 9696 C C . ARG A 1 668 ? 55.244 -13.573 -8.471 1.00 73.57 407 ARG A C 1
ATOM 9697 O O . ARG A 1 668 ? 56.365 -14.022 -8.712 1.00 68.22 407 ARG A O 1
ATOM 9718 N N . THR A 1 669 ? 54.752 -12.499 -9.080 1.00 74.53 408 THR A N 1
ATOM 9719 C CA . THR A 1 669 ? 55.497 -11.806 -10.125 1.00 77.07 408 THR A CA 1
ATOM 9720 C C . THR A 1 669 ? 56.782 -11.201 -9.568 1.00 70.86 408 THR A C 1
ATOM 9721 O O . THR A 1 669 ? 57.847 -11.316 -10.176 1.00 71.09 408 THR A O 1
ATOM 9732 N N . LEU A 1 670 ? 56.676 -10.556 -8.411 1.00 76.05 409 LEU A N 1
ATOM 9733 C CA . LEU A 1 670 ? 57.830 -9.924 -7.781 1.00 71.92 409 LEU A CA 1
ATOM 9734 C C . LEU A 1 670 ? 58.794 -10.975 -7.245 1.00 69.00 409 LEU A C 1
ATOM 9735 O O . LEU A 1 670 ? 60.010 -10.792 -7.289 1.00 66.16 409 LEU A O 1
ATOM 9751 N N . ALA A 1 671 ? 58.246 -12.074 -6.740 1.00 72.52 410 ALA A N 1
ATOM 9752 C CA . ALA A 1 671 ? 59.067 -13.140 -6.182 1.00 67.49 410 ALA A CA 1
ATOM 9753 C C . ALA A 1 671 ? 59.925 -13.785 -7.260 1.00 69.84 410 ALA A C 1
ATOM 9754 O O . ALA A 1 671 ? 61.135 -13.945 -7.095 1.00 68.25 410 ALA A O 1
ATOM 9761 N N . GLN A 1 672 ? 59.288 -14.154 -8.366 1.00 65.39 411 GLN A N 1
ATOM 9762 C CA . GLN A 1 672 ? 59.975 -14.832 -9.456 1.00 72.11 411 GLN A CA 1
ATOM 9763 C C . GLN A 1 672 ? 61.062 -13.945 -10.055 1.00 74.66 411 GLN A C 1
ATOM 9764 O O . GLN A 1 672 ? 62.144 -14.423 -10.395 1.00 77.14 411 GLN A O 1
ATOM 9778 N N . SER A 1 673 ? 60.772 -12.654 -10.179 1.00 72.78 412 SER A N 1
ATOM 9779 C CA . SER A 1 673 ? 61.715 -11.711 -10.771 1.00 74.62 412 SER A CA 1
ATOM 9780 C C . SER A 1 673 ? 63.018 -11.665 -9.979 1.00 71.20 412 SER A C 1
ATOM 9781 O O . SER A 1 673 ? 64.102 -11.783 -10.550 1.00 76.42 412 SER A O 1
ATOM 9789 N N . LEU A 1 674 ? 62.907 -11.491 -8.666 1.00 72.58 413 LEU A N 1
ATOM 9790 C CA . LEU A 1 674 ? 64.078 -11.446 -7.795 1.00 67.77 413 LEU A CA 1
ATOM 9791 C C . LEU A 1 674 ? 64.957 -12.675 -7.992 1.00 72.79 413 LEU A C 1
ATOM 9792 O O . LEU A 1 674 ? 66.182 -12.573 -8.048 1.00 74.62 413 LEU A O 1
ATOM 9808 N N . ILE A 1 675 ? 64.322 -13.837 -8.093 1.00 69.99 414 ILE A N 1
ATOM 9809 C CA . ILE A 1 675 ? 65.037 -15.088 -8.305 1.00 71.31 414 ILE A CA 1
ATOM 9810 C C . ILE A 1 675 ? 65.769 -15.039 -9.638 1.00 77.15 414 ILE A C 1
ATOM 9811 O O . ILE A 1 675 ? 66.976 -15.268 -9.698 1.00 81.33 414 ILE A O 1
ATOM 9827 N N . ASP A 1 676 ? 65.027 -14.741 -10.702 1.00 70.30 415 ASP A N 1
ATOM 9828 C CA . ASP A 1 676 ? 65.589 -14.674 -12.048 1.00 76.86 415 ASP A CA 1
ATOM 9829 C C . ASP A 1 676 ? 66.920 -13.929 -12.055 1.00 81.17 415 ASP A C 1
ATOM 9830 O O . ASP A 1 676 ? 67.912 -14.426 -12.583 1.00 90.69 415 ASP A O 1
ATOM 9839 N N . VAL A 1 677 ? 66.935 -12.744 -11.453 1.00 77.65 416 VAL A N 1
ATOM 9840 C CA . VAL A 1 677 ? 68.145 -11.930 -11.386 1.00 80.61 416 VAL A CA 1
ATOM 9841 C C . VAL A 1 677 ? 69.293 -12.746 -10.802 1.00 84.54 416 VAL A C 1
ATOM 9842 O O . VAL A 1 677 ? 70.344 -12.888 -11.424 1.00 96.58 416 VAL A O 1
ATOM 9855 N N . LYS A 1 678 ? 69.086 -13.279 -9.602 1.00 81.76 417 LYS A N 1
ATOM 9856 C CA . LYS A 1 678 ? 70.110 -14.072 -8.932 1.00 77.17 417 LYS A CA 1
ATOM 9857 C C . LYS A 1 678 ? 70.450 -15.322 -9.734 1.00 82.93 417 LYS A C 1
ATOM 9858 O O . LYS A 1 678 ? 71.587 -15.793 -9.710 1.00 88.30 417 LYS A O 1
ATOM 9877 N N . VAL A 1 679 ? 69.464 -15.859 -10.445 1.00 80.64 418 VAL A N 1
ATOM 9878 C CA . VAL A 1 679 ? 69.693 -17.016 -11.298 1.00 84.01 418 VAL A CA 1
ATOM 9879 C C . VAL A 1 679 ? 70.355 -16.561 -12.596 1.00 89.40 418 VAL A C 1
ATOM 9880 O O . VAL A 1 679 ? 71.056 -17.333 -13.246 1.00 92.35 418 VAL A O 1
ATOM 9893 N N . LYS A 1 680 ? 70.132 -15.306 -12.974 1.00 88.83 419 LYS A N 1
ATOM 9894 C CA . LYS A 1 680 ? 70.814 -14.735 -14.130 1.00 94.10 419 LYS A CA 1
ATOM 9895 C C . LYS A 1 680 ? 72.272 -14.447 -13.787 1.00 93.16 419 LYS A C 1
ATOM 9896 O O . LYS A 1 680 ? 73.145 -14.482 -14.655 1.00 97.12 419 LYS A O 1
ATOM 9915 N N . GLU A 1 681 ? 72.524 -14.164 -12.513 1.00 95.37 420 GLU A N 1
ATOM 9916 C CA . GLU A 1 681 ? 73.853 -13.775 -12.055 1.00 94.32 420 GLU A CA 1
ATOM 9917 C C . GLU A 1 681 ? 74.700 -15.002 -11.712 1.00 93.50 420 GLU A C 1
ATOM 9918 O O . GLU A 1 681 ? 75.693 -15.284 -12.380 1.00 97.33 420 GLU A O 1
ATOM 9930 N N . ILE A 1 682 ? 74.305 -15.725 -10.668 1.00 97.08 421 ILE A N 1
ATOM 9931 C CA . ILE A 1 682 ? 75.017 -16.929 -10.247 1.00 96.40 421 ILE A CA 1
ATOM 9932 C C . ILE A 1 682 ? 74.005 -18.046 -9.997 1.00 94.95 421 ILE A C 1
ATOM 9933 O O . ILE A 1 682 ? 73.291 -17.978 -8.999 1.00 90.77 421 ILE A O 1
ATOM 9949 N N . SER A 1 683 ? 73.907 -19.072 -10.849 1.00 87.49 422 SER A N 1
ATOM 9950 C CA . SER A 1 683 ? 74.641 -19.242 -12.105 1.00 93.18 422 SER A CA 1
ATOM 9951 C C . SER A 1 683 ? 73.707 -18.994 -13.279 1.00 96.81 422 SER A C 1
ATOM 9952 O O . SER A 1 683 ? 72.524 -19.324 -13.204 1.00 95.57 422 SER A O 1
ATOM 9960 N N . ASN A 1 684 ? 74.223 -18.434 -14.369 1.00 83.10 423 ASN A N 1
ATOM 9961 C CA . ASN A 1 684 ? 73.368 -18.152 -15.513 1.00 87.21 423 ASN A CA 1
ATOM 9962 C C . ASN A 1 684 ? 72.798 -19.453 -16.066 1.00 89.60 423 ASN A C 1
ATOM 9963 O O . ASN A 1 684 ? 73.375 -20.080 -16.955 1.00 94.25 423 ASN A O 1
ATOM 9974 N N . GLN A 1 685 ? 71.659 -19.849 -15.513 1.00 89.67 424 GLN A N 1
ATOM 9975 C CA . GLN A 1 685 ? 70.943 -21.041 -15.938 1.00 91.55 424 GLN A CA 1
ATOM 9976 C C . GLN A 1 685 ? 69.470 -20.661 -15.986 1.00 90.72 424 GLN A C 1
ATOM 9977 O O . GLN A 1 685 ? 69.075 -19.674 -15.373 1.00 88.41 424 GLN A O 1
ATOM 9991 N N . GLU A 1 686 ? 68.655 -21.412 -16.717 1.00 87.90 425 GLU A N 1
ATOM 9992 C CA . GLU A 1 686 ? 67.238 -21.073 -16.810 1.00 87.91 425 GLU A CA 1
ATOM 9993 C C . GLU A 1 686 ? 66.609 -21.085 -15.419 1.00 81.92 425 GLU A C 1
ATOM 9994 O O . GLU A 1 686 ? 66.613 -22.117 -14.749 1.00 79.90 425 GLU A O 1
ATOM 10006 N N . PRO A 1 687 ? 66.068 -19.940 -14.972 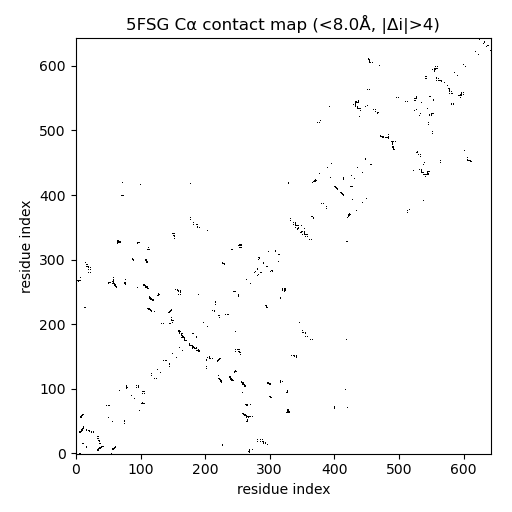1.00 79.89 426 PRO A N 1
ATOM 10007 C CA . PRO A 1 687 ? 65.352 -19.976 -13.692 1.00 78.07 426 PRO A CA 1
ATOM 10008 C C . PRO A 1 687 ? 64.052 -20.760 -13.800 1.00 78.28 426 PRO A C 1
ATOM 10009 O O . PRO A 1 687 ? 63.239 -20.462 -14.674 1.00 79.34 426 PRO A O 1
ATOM 10020 N N . LEU A 1 688 ? 63.860 -21.751 -12.935 1.00 71.49 427 LEU A N 1
ATOM 10021 C CA . LEU A 1 688 ? 62.608 -22.495 -12.921 1.00 71.66 427 LEU A CA 1
ATOM 10022 C C . LEU A 1 688 ? 61.646 -21.822 -11.950 1.00 70.44 427 LEU A C 1
ATOM 10023 O O . LEU A 1 688 ? 62.064 -21.219 -10.962 1.00 69.15 427 LEU A O 1
ATOM 10039 N N . LYS A 1 689 ? 60.355 -21.925 -12.244 1.00 72.74 428 LYS A N 1
ATOM 10040 C CA . LYS A 1 689 ? 59.347 -21.130 -11.555 1.00 72.11 428 LYS A CA 1
ATOM 10041 C C . LYS A 1 689 ? 59.175 -21.527 -10.090 1.00 70.64 428 LYS A C 1
ATOM 10042 O O . LYS A 1 689 ? 59.790 -22.481 -9.612 1.00 70.20 428 LYS A O 1
ATOM 10061 N N . LEU A 1 690 ? 58.327 -20.779 -9.390 1.00 71.61 429 LEU A N 1
ATOM 10062 C CA . LEU A 1 690 ? 58.269 -20.807 -7.930 1.00 70.25 429 LEU A CA 1
ATOM 10063 C C . LEU A 1 690 ? 57.637 -22.074 -7.360 1.00 70.33 429 LEU A C 1
ATOM 10064 O O . LEU A 1 690 ? 58.057 -22.560 -6.310 1.00 69.48 429 LEU A O 1
ATOM 10080 N N . LEU A 1 691 ? 56.627 -22.600 -8.045 1.00 82.90 430 LEU A N 1
ATOM 10081 C CA . LEU A 1 691 ? 55.886 -23.758 -7.550 1.00 83.21 430 LEU A CA 1
ATOM 10082 C C . LEU A 1 691 ? 55.234 -23.439 -6.209 1.00 82.56 430 LEU A C 1
ATOM 10083 O O . LEU A 1 691 ? 54.135 -23.907 -5.915 1.00 83.20 430 LEU A O 1
#

GO terms:
  GO:0019013 viral nucleocapsid (C, IDA)
  GO:0003723 RNA binding (F, IDA)
  GO:0033668 symbiont-mediated suppression of host apoptosis (P, IDA)

B-factor: mean 81.1, std 20.25, range [19.2, 183.59]

Organism: Hantaan virus (strain 76-118) (NCBI:txid11602)

Radius of gyration: 32.91 Å; Cα contacts (8 Å, |Δi|>4): 1063; chains: 1; bounding box: 99×101×60 Å

Foldseek 3Di:
DFDLAEFEEEDAPLFLQVLLLVLQVVVCVPPNYHYDYDYDPPLLVCQVVVLVVVHHGQKYKDWLQQQQQCVLVPFFDFDDDDPVLCVQFDPVLQVSQADPNTGFWAFWAKKWKWDKFFCVVPVPDDQAPVCLVVVQVVVVVVQAAAEAALLFCLQLVLLLPQQPADQFDQDPHGTDLLHHRLQPPSNLVSLVVVLVCCVVVSPLPDHHPVRLVCVLVVRYSYMDMQSSVQVSVVSVGHMDTAADHHYPPGGRAGEMTTITMTGGSPRSCNVVVSCSCSPRCNDLVNQVSRCVSGNRAQTRRPVNNVVVVPDPNSVRSCNNVSHDYHNFNLVLLRVLVSQLSSCCNVVVDPNSVSSVSSSVSSCVQVAAAAALVLLVLVVVLVDDLVQLVVVLVLQPCPPQWDWGAVDGDIDTQGDDDPRGHDRHHHHNLNSLQSSLLQAQVVCVVVDAGPLCQLVLPLCQPCVLVLVVCQFADAPVVDDPFPFDPDDPGRGVVRVQVVQLVVLVCPDPSLVSSQVVSVVSVRDDQECNDNRNSSSCRSPHLENHSNCCSHPPSNLVVLLSQVSSCLVVCCVVDPHDSSVSHCVVHVCPDDHPNVVSVSCVSCVCVSVVPGNSDDDDPCCQVVVQVVVCVVCCPVPNDDRDGDD

Nearest PDB structures (foldseek):
  4ndz-assembly2_F  TM=9.835E-01  e=2.760E-54  Escherichia coli UMEA 3304-1
  4wmt-assembly1_A  TM=7.122E-01  e=2.003E-56  Escherichia coli K-12
  8g3y-assembly1_A  TM=7.037E-01  e=1.811E-56  Serratia sp. FS14
  6wh0-assembly1_A  TM=7.005E-01  e=3.661E-56  Escherichia coli
  6dm8-assembly6_F  TM=7.111E-01  e=4.340E-54  Escherichia coli K-12

Sequence (643 aa):
KIEEGKLVIWINGDKGYNGLAEVGKKFEKDTGIKVTVEHPDKLEEKFPQVAATGDGPDIIFWAHDRFGGYAQSGLLAEITPDKAFQDKLYPFTWDAVRYNGKLIAYPIAVEALSLIYNKDLLPNPPKTWEEIPALDKELKAKGKSALFNLQEPYFTWPLIAADGGYAFKYENGKYDIKDVGVDNAGAKAGLTFLVDLIKNKHNADTDYSIAEAAFNKGETATINGPWAWSNIDTSKVNYGVTVLPTFKGQPSKPFVGVLSAGINAASPNKELAKEFLENYLLTDEGLEAVNKDKPLGAVALKSYEEELAKDPRIAATENAQKGEIPNIPQSAFWYAVRTAVINAASGRQTVDAALAAGSAQTNAAATGQTADWLSIIVYLTSFVVPILLKALYLTTRGRTRIRFKRKPKHLYVSLPNANSSKAEEITPGRYRTAVCGLYPAQIKARQISPVSVIGFLALAKDWSDRIEQWLIEPCKLLPDTAAVSLGGPATNRDYLRQRQVALGNETKESKAIRQHAEAAGCSIEDIESPSSIWVFAGAPDRCPPTCLFIAGIAELGAFFSILQDRNTIASKTVGSFYQSYLRRTQSGIQLDQRIIVLFVAWGKEAVDNFHLGDDDPELRTLAQSLIDVKVKEISNQEPLKLL

InterPro domains:
  IPR002214 Hantavirus nucleocapsid protein [PF00846] (1-429)
  IPR002214 Hantavirus nucleocapsid protein [PIRSF003949] (1-429)